Protein AF-A0A1B0AD32-F1 (afdb_monomer_lite)

Organism: Glossina pallidipes (NCBI:txid7398)

Structure (mmCIF, N/CA/C/O backbone):
data_AF-A0A1B0AD32-F1
#
_entry.id   AF-A0A1B0AD32-F1
#
loop_
_atom_site.group_PDB
_atom_site.id
_atom_site.type_symbol
_atom_site.label_atom_id
_atom_site.label_alt_id
_atom_site.label_comp_id
_atom_site.label_asym_id
_atom_site.label_entity_id
_atom_site.label_seq_id
_atom_site.pdbx_PDB_ins_code
_atom_site.Cartn_x
_atom_site.Cartn_y
_atom_site.Cartn_z
_atom_site.occupancy
_atom_site.B_iso_or_equiv
_atom_site.auth_seq_id
_atom_site.auth_comp_id
_atom_site.auth_asym_id
_atom_site.auth_atom_id
_atom_site.pdbx_PDB_model_num
ATOM 1 N N . MET A 1 1 ? -59.303 -28.135 33.698 1.00 43.16 1 MET A N 1
ATOM 2 C CA . MET A 1 1 ? -57.899 -27.694 33.576 1.00 43.16 1 MET A CA 1
ATOM 3 C C . MET A 1 1 ? -57.864 -26.241 34.051 1.00 43.16 1 MET A C 1
ATOM 5 O O . MET A 1 1 ? -58.081 -25.338 33.265 1.00 43.16 1 MET A O 1
ATOM 9 N N . GLU A 1 2 ? -58.066 -25.988 35.344 1.00 38.34 2 GLU A N 1
ATOM 10 C CA . GLU A 1 2 ? -57.058 -26.079 36.422 1.00 38.34 2 GLU A CA 1
ATOM 11 C C . GLU A 1 2 ? -56.002 -24.967 36.308 1.00 38.34 2 GLU A C 1
ATOM 13 O O . GLU A 1 2 ? -55.310 -24.878 35.306 1.00 38.34 2 GLU A O 1
ATOM 18 N N . LYS A 1 3 ? -56.075 -23.964 37.200 1.00 37.38 3 LYS A N 1
ATOM 19 C CA . LYS A 1 3 ? -55.193 -23.779 38.383 1.00 37.38 3 LYS A CA 1
ATOM 20 C C . LYS A 1 3 ? -53.737 -23.513 37.945 1.00 37.38 3 LYS A C 1
ATOM 22 O O . LYS A 1 3 ? -53.126 -24.352 37.306 1.00 37.38 3 LYS A O 1
ATOM 27 N N . PHE A 1 4 ? -53.129 -22.377 38.284 1.00 43.12 4 PHE A N 1
ATOM 28 C CA . PHE A 1 4 ? -53.089 -21.817 39.641 1.00 43.12 4 PHE A CA 1
ATOM 29 C C . PHE A 1 4 ? -53.416 -20.317 39.768 1.00 43.12 4 PHE A C 1
ATOM 31 O O . PHE A 1 4 ? -53.171 -19.517 38.871 1.00 43.12 4 PHE A O 1
ATOM 38 N N . LYS A 1 5 ? -53.925 -19.955 40.954 1.00 41.25 5 LYS A N 1
ATOM 39 C CA . LYS A 1 5 ? -53.864 -18.607 41.551 1.00 41.25 5 LYS A CA 1
ATOM 40 C C . LYS A 1 5 ? -52.470 -18.445 42.202 1.00 41.25 5 LYS A C 1
ATOM 42 O O . LYS A 1 5 ? -51.931 -19.445 42.658 1.00 41.25 5 LYS A O 1
ATOM 47 N N . ASN A 1 6 ? -51.778 -17.311 42.057 1.00 35.34 6 ASN A N 1
ATOM 48 C CA . ASN A 1 6 ? -51.927 -16.040 42.800 1.00 35.34 6 ASN A CA 1
ATOM 49 C C . ASN A 1 6 ? -51.326 -16.104 44.226 1.00 35.34 6 ASN A C 1
ATOM 51 O O . ASN A 1 6 ? -51.209 -17.190 44.775 1.00 35.34 6 ASN A O 1
ATOM 55 N N . GLU A 1 7 ? -51.009 -14.938 44.810 1.00 36.06 7 GLU A N 1
ATOM 56 C CA . GLU A 1 7 ? -50.328 -14.743 46.118 1.00 36.06 7 GLU A CA 1
ATOM 57 C C . GLU A 1 7 ? -48.804 -15.036 46.125 1.00 36.06 7 GLU A C 1
ATOM 59 O O . GLU A 1 7 ? -48.302 -15.832 45.340 1.00 36.06 7 GLU A O 1
ATOM 64 N N . GLY A 1 8 ? -47.985 -14.374 46.956 1.00 31.81 8 GLY A N 1
ATOM 65 C CA . GLY A 1 8 ? -48.296 -13.263 47.868 1.00 31.81 8 GLY A CA 1
ATOM 66 C C . GLY A 1 8 ? -47.044 -12.649 48.520 1.00 31.81 8 GLY A C 1
ATOM 67 O O . GLY A 1 8 ? -46.072 -13.342 48.805 1.00 31.81 8 GLY A O 1
ATOM 68 N N . LEU A 1 9 ? -47.049 -11.330 48.754 1.00 31.86 9 LEU A N 1
ATOM 69 C CA . LEU A 1 9 ? -45.962 -10.620 49.449 1.00 31.86 9 LEU A CA 1
ATOM 70 C C . LEU A 1 9 ? -45.859 -11.074 50.914 1.00 31.86 9 LEU A C 1
ATOM 72 O O . LEU A 1 9 ? -46.902 -11.127 51.559 1.00 31.86 9 LEU A O 1
ATOM 76 N N . HIS A 1 10 ? -44.653 -11.079 51.506 1.00 33.69 10 HIS A N 1
ATOM 77 C CA . HIS A 1 10 ? -44.403 -10.218 52.681 1.00 33.69 10 HIS A CA 1
ATOM 78 C C . HIS A 1 10 ? -42.929 -10.007 53.095 1.00 33.69 10 HIS A C 1
ATOM 80 O O . HIS A 1 10 ? -42.074 -10.866 52.939 1.00 33.69 10 HIS A O 1
ATOM 86 N N . LYS A 1 11 ? -42.710 -8.798 53.641 1.00 33.97 11 LYS A N 1
ATOM 87 C CA . LYS A 1 11 ? -41.812 -8.353 54.735 1.00 33.97 11 LYS A CA 1
ATOM 88 C C . LYS A 1 11 ? -40.663 -9.306 55.155 1.00 33.97 11 LYS A C 1
ATOM 90 O O . LYS A 1 11 ? -40.919 -10.431 55.546 1.00 33.97 11 LYS A O 1
ATOM 95 N N . GLY A 1 12 ? -39.399 -8.886 55.275 1.00 29.09 12 GLY A N 1
ATOM 96 C CA . GLY A 1 12 ? -38.804 -7.547 55.153 1.00 29.09 12 GLY A CA 1
ATOM 97 C C . GLY A 1 12 ? -38.056 -7.119 56.424 1.00 29.09 12 GLY A C 1
ATOM 98 O O . GLY A 1 12 ? -38.677 -6.718 57.407 1.00 29.09 12 GLY A O 1
ATOM 99 N N . THR A 1 13 ? -36.723 -7.142 56.384 1.00 34.38 13 THR A N 1
ATOM 100 C CA . THR A 1 13 ? -35.828 -6.732 57.479 1.00 34.38 13 THR A CA 1
ATOM 101 C C . THR A 1 13 ? -35.106 -5.419 57.151 1.00 34.38 13 THR A C 1
ATOM 103 O O . THR A 1 13 ? -34.569 -5.227 56.063 1.00 34.38 13 THR A O 1
ATOM 106 N N . LYS A 1 14 ? -35.129 -4.474 58.099 1.00 30.61 14 LYS A N 1
ATOM 107 C CA . LYS A 1 14 ? -34.430 -3.174 58.022 1.00 30.61 14 LYS A CA 1
ATOM 108 C C . LYS A 1 14 ? -32.986 -3.300 58.545 1.00 30.61 14 LYS A C 1
ATOM 110 O O . LYS A 1 14 ? -32.632 -4.340 59.087 1.00 30.61 14 LYS A O 1
ATOM 115 N N . LEU A 1 15 ? -32.254 -2.172 58.520 1.00 32.75 15 LEU A N 1
ATOM 116 C CA . LEU A 1 15 ? -30.921 -1.904 59.113 1.00 32.75 15 LEU A CA 1
ATOM 117 C C . LEU A 1 15 ? -29.730 -2.321 58.212 1.00 32.75 15 LEU A C 1
ATOM 119 O O . LEU A 1 15 ? -29.710 -3.428 57.702 1.00 32.75 15 LEU A O 1
ATOM 123 N N . LYS A 1 16 ? -28.696 -1.493 57.966 1.00 32.72 16 LYS A N 1
ATOM 124 C CA . LYS A 1 16 ? -28.389 -0.110 58.417 1.00 32.72 16 LYS A CA 1
ATOM 125 C C . LYS A 1 16 ? -28.047 0.807 57.234 1.00 32.72 16 LYS A C 1
ATOM 127 O O . LYS A 1 16 ? -27.308 0.424 56.334 1.00 32.72 16 LYS A O 1
ATOM 132 N N . SER A 1 17 ? -28.494 2.061 57.295 1.00 28.33 17 SER A N 1
ATOM 133 C CA . SER A 1 17 ? -28.068 3.124 56.379 1.00 28.33 17 SER A CA 1
ATOM 134 C C . SER A 1 17 ? -26.707 3.701 56.795 1.00 28.33 17 SER A C 1
ATOM 136 O O . SER A 1 17 ? -26.595 4.451 57.766 1.00 28.33 17 SER A O 1
ATOM 138 N N . LEU A 1 18 ? -25.650 3.379 56.044 1.00 32.72 18 LEU A N 1
ATOM 139 C CA . LEU A 1 18 ? -24.321 3.962 56.253 1.00 32.72 18 LEU A CA 1
ATOM 140 C C . LEU A 1 18 ? -24.267 5.407 55.731 1.00 32.72 18 LEU A C 1
ATOM 142 O O . LEU A 1 18 ? -23.888 5.668 54.590 1.00 32.72 18 LEU A O 1
ATOM 146 N N . LYS A 1 19 ? -24.612 6.364 56.602 1.00 29.55 19 LYS A N 1
ATOM 147 C CA . LYS A 1 19 ? -24.345 7.797 56.400 1.00 29.55 19 LYS A CA 1
ATOM 148 C C . LYS A 1 19 ? -22.831 8.044 56.310 1.00 29.55 19 LYS A C 1
ATOM 150 O O . LYS A 1 19 ? -22.194 8.335 57.321 1.00 29.55 19 LYS A O 1
ATOM 155 N N . LYS A 1 20 ? -22.243 7.968 55.113 1.00 31.19 20 LYS A N 1
ATOM 156 C CA . LYS A 1 20 ? -20.855 8.401 54.893 1.00 31.19 20 LYS A CA 1
ATOM 157 C C . LYS A 1 20 ? -20.827 9.931 54.819 1.00 31.19 20 LYS A C 1
ATOM 159 O O . LYS A 1 20 ? -21.106 10.525 53.782 1.00 31.19 20 LYS A O 1
ATOM 164 N N . THR A 1 21 ? -20.599 10.561 55.968 1.00 28.84 21 THR A N 1
ATOM 165 C CA . THR A 1 21 ? -20.654 12.016 56.147 1.00 28.84 21 THR A CA 1
ATOM 166 C C . THR A 1 21 ? -19.609 12.747 55.304 1.00 28.84 21 THR A C 1
ATOM 168 O O . THR A 1 21 ? -18.490 12.278 55.100 1.00 28.84 21 THR A O 1
ATOM 171 N N . VAL A 1 22 ? -19.983 13.932 54.814 1.00 27.98 22 VAL A N 1
ATOM 172 C CA . VAL A 1 22 ? -19.139 14.765 53.949 1.00 27.98 22 VAL A CA 1
ATOM 173 C C . VAL A 1 22 ? -17.989 15.372 54.759 1.00 27.98 22 VAL A C 1
ATOM 175 O O . VAL A 1 22 ? -18.123 16.438 55.360 1.00 27.98 22 VAL A O 1
ATOM 178 N N . SER A 1 23 ? -16.827 14.718 54.749 1.00 29.42 23 SER A N 1
ATOM 179 C CA . SER A 1 23 ? -15.607 15.215 55.394 1.00 29.42 23 SER A CA 1
ATOM 180 C C . SER A 1 23 ? -14.934 16.323 54.568 1.00 29.42 23 SER A C 1
ATOM 182 O O . SER A 1 23 ? -13.882 16.118 53.957 1.00 29.42 23 SER A O 1
ATOM 184 N N . ARG A 1 24 ? -15.535 17.521 54.549 1.00 29.05 24 ARG A N 1
ATOM 185 C CA . ARG A 1 24 ? -14.895 18.752 54.047 1.00 29.05 24 ARG A CA 1
ATOM 186 C C . ARG A 1 24 ? -13.665 19.083 54.906 1.00 29.05 24 ARG A C 1
ATOM 188 O O . ARG A 1 24 ? -13.791 19.757 55.924 1.00 29.05 24 ARG A O 1
ATOM 195 N N . LYS A 1 25 ? -12.470 18.647 54.492 1.00 29.41 25 LYS A N 1
ATOM 196 C CA . LYS A 1 25 ? -11.210 19.216 55.005 1.00 29.41 25 LYS A CA 1
ATOM 197 C C . LYS A 1 25 ? -10.990 20.622 54.401 1.00 29.41 25 LYS A C 1
ATOM 199 O O . LYS A 1 25 ? -11.496 20.895 53.310 1.00 29.41 25 LYS A O 1
ATOM 204 N N . PRO A 1 26 ? -10.359 21.553 55.140 1.00 28.86 26 PRO A N 1
ATOM 205 C CA . PRO A 1 26 ? -10.539 22.987 54.910 1.00 28.86 26 PRO A CA 1
ATOM 206 C C . PRO A 1 26 ? -9.761 23.533 53.706 1.00 28.86 26 PRO A C 1
ATOM 208 O O . PRO A 1 26 ? -8.696 23.036 53.349 1.00 28.86 26 PRO A O 1
ATOM 211 N N . LYS A 1 27 ? -10.271 24.631 53.131 1.00 28.22 27 LYS A N 1
ATOM 212 C CA . LYS A 1 27 ? -9.554 25.435 52.131 1.00 28.22 27 LYS A CA 1
ATOM 213 C C . LYS A 1 27 ? -8.357 26.132 52.788 1.00 28.22 27 LYS A C 1
ATOM 215 O O . LYS A 1 27 ? -8.545 27.115 53.507 1.00 28.22 27 LYS A O 1
ATOM 220 N N . THR A 1 28 ? -7.139 25.682 52.507 1.00 28.47 28 THR A N 1
ATOM 221 C CA . THR A 1 28 ? -5.924 26.458 52.784 1.00 28.47 28 THR A CA 1
ATOM 222 C C . THR A 1 28 ? -5.922 27.720 51.920 1.00 28.47 28 THR A C 1
ATOM 224 O O . THR A 1 28 ? -5.936 27.660 50.691 1.00 28.47 28 THR A O 1
ATOM 227 N N . LYS A 1 29 ? -5.945 28.891 52.564 1.00 26.81 29 LYS A N 1
ATOM 228 C CA . LYS A 1 29 ? -5.867 30.187 51.881 1.00 26.81 29 LYS A CA 1
ATOM 229 C C . LYS A 1 29 ? -4.419 30.437 51.449 1.00 26.81 29 LYS A C 1
ATOM 231 O O . LYS A 1 29 ? -3.606 30.839 52.275 1.00 26.81 29 LYS A O 1
ATOM 236 N N . VAL A 1 30 ? -4.101 30.245 50.169 1.00 29.50 30 VAL A N 1
ATOM 237 C CA . VAL A 1 30 ? -2.881 30.834 49.592 1.00 29.50 30 VAL A CA 1
ATOM 238 C C . VAL A 1 30 ? -3.095 32.348 49.534 1.00 29.50 30 VAL A C 1
ATOM 240 O O . VAL A 1 30 ? -4.066 32.817 48.939 1.00 29.50 30 VAL A O 1
ATOM 243 N N . ALA A 1 31 ? -2.251 33.106 50.233 1.00 25.91 31 ALA A N 1
ATOM 244 C CA . ALA A 1 31 ? -2.435 34.541 50.410 1.00 25.91 31 ALA A CA 1
ATOM 245 C C . ALA A 1 31 ? -1.987 35.340 49.175 1.00 25.91 31 ALA A C 1
ATOM 247 O O . ALA A 1 31 ? -0.950 35.055 48.581 1.00 25.91 31 ALA A O 1
ATOM 248 N N . VAL A 1 32 ? -2.748 36.384 48.837 1.00 26.14 32 VAL A N 1
ATOM 249 C CA . VAL A 1 32 ? -2.368 37.396 47.842 1.00 26.14 32 VAL A CA 1
ATOM 250 C C . VAL A 1 32 ? -1.712 38.578 48.563 1.00 26.14 32 VAL A C 1
ATOM 252 O O . VAL A 1 32 ? -2.393 39.227 49.361 1.00 26.14 32 VAL A O 1
ATOM 255 N N . PRO A 1 33 ? -0.449 38.931 48.267 1.00 26.84 33 PRO A N 1
ATOM 256 C CA . PRO A 1 33 ? 0.119 40.213 48.669 1.00 26.84 33 PRO A CA 1
ATOM 257 C C . PRO A 1 33 ? -0.429 41.332 47.768 1.00 26.84 33 PRO A C 1
ATOM 259 O O . PRO A 1 33 ? -0.280 41.285 46.546 1.00 26.84 33 PRO A O 1
ATOM 262 N N . LYS A 1 34 ? -1.052 42.358 48.358 1.00 27.52 34 LYS A N 1
ATOM 263 C CA . LYS A 1 34 ? -1.329 43.638 47.677 1.00 27.52 34 LYS A CA 1
ATOM 264 C C . LYS A 1 34 ? -0.178 44.629 47.914 1.00 27.52 34 LYS A C 1
ATOM 266 O O . LYS A 1 34 ? 0.594 44.478 48.854 1.00 27.52 34 LYS A O 1
ATOM 271 N N . ARG A 1 35 ? -0.086 45.646 47.048 1.00 24.00 35 ARG A N 1
ATOM 272 C CA . ARG A 1 35 ? 0.893 46.749 47.110 1.00 24.00 35 ARG A CA 1
ATOM 273 C C . ARG A 1 35 ? 0.869 47.515 48.443 1.00 24.00 35 ARG A C 1
ATOM 275 O O . ARG A 1 35 ? -0.209 47.911 48.873 1.00 24.00 35 ARG A O 1
ATOM 282 N N . LEU A 1 36 ? 2.061 47.884 48.914 1.00 26.81 36 LEU A N 1
ATOM 283 C CA . LEU A 1 36 ? 2.445 49.201 49.462 1.00 26.81 36 LEU A CA 1
ATOM 284 C C . LEU A 1 36 ? 3.852 49.488 48.869 1.00 26.81 36 LEU A C 1
ATOM 286 O O . LEU A 1 36 ? 4.620 48.537 48.748 1.00 26.81 36 LEU A O 1
ATOM 290 N N . THR A 1 37 ? 4.261 50.615 48.268 1.00 24.44 37 THR A N 1
ATOM 291 C CA . THR A 1 37 ? 4.111 52.080 48.469 1.00 24.44 37 THR A CA 1
ATOM 292 C C . THR A 1 37 ? 5.109 52.724 49.450 1.00 24.44 37 THR A C 1
ATOM 294 O O . THR A 1 37 ? 4.831 52.825 50.637 1.00 24.44 37 THR A O 1
ATOM 297 N N . GLU A 1 38 ? 6.183 53.275 48.857 1.00 24.38 38 GLU A N 1
ATOM 298 C CA . GLU A 1 38 ? 6.918 54.510 49.234 1.00 24.38 38 GLU A CA 1
ATOM 299 C C . GLU A 1 38 ? 7.981 54.534 50.368 1.00 24.38 38 GLU A C 1
ATOM 301 O O . GLU A 1 38 ? 8.082 53.632 51.187 1.00 24.38 38 GLU A O 1
ATOM 306 N N . ALA A 1 39 ? 8.791 55.616 50.338 1.00 26.53 39 ALA A N 1
ATOM 307 C CA . ALA A 1 39 ? 9.908 56.032 51.222 1.00 26.53 39 ALA A CA 1
ATOM 308 C C . ALA A 1 39 ? 11.174 55.122 51.255 1.00 26.53 39 ALA A C 1
ATOM 310 O O . ALA A 1 39 ? 11.138 53.995 51.723 1.00 26.53 39 ALA A O 1
ATOM 311 N N . LYS A 1 40 ? 12.308 55.513 50.632 1.00 25.22 40 LYS A N 1
ATOM 312 C CA . LYS A 1 40 ? 13.384 56.458 51.080 1.00 25.22 40 LYS A CA 1
ATOM 313 C C . LYS A 1 40 ? 14.297 55.864 52.181 1.00 25.22 40 LYS A C 1
ATOM 315 O O . LYS A 1 40 ? 13.789 55.385 53.178 1.00 25.22 40 LYS A O 1
ATOM 320 N N . LEU A 1 41 ? 15.641 55.909 52.129 1.00 26.34 41 LEU A N 1
ATOM 321 C CA . LEU A 1 41 ? 16.625 56.650 51.290 1.00 26.34 41 LEU A CA 1
ATOM 322 C C . LEU A 1 41 ? 17.851 55.710 50.960 1.00 26.34 41 LEU A C 1
ATOM 324 O O . LEU A 1 41 ? 17.593 54.532 50.769 1.00 26.34 41 LEU A O 1
ATOM 328 N N . LYS A 1 42 ? 19.165 56.015 50.807 1.00 25.36 42 LYS A N 1
ATOM 329 C CA . LYS A 1 42 ? 19.997 57.225 51.040 1.00 25.36 42 LYS A CA 1
ATOM 330 C C . LYS A 1 42 ? 21.245 57.418 50.128 1.00 25.36 42 LYS A C 1
ATOM 332 O O . LYS A 1 42 ? 21.600 58.569 49.900 1.00 25.36 42 LYS A O 1
ATOM 337 N N . GLY A 1 43 ? 21.923 56.383 49.599 1.00 24.73 43 GLY A N 1
ATOM 338 C CA . GLY A 1 43 ? 23.113 56.541 48.718 1.00 24.73 43 GLY A CA 1
ATOM 339 C C . GLY A 1 43 ? 23.834 55.220 48.368 1.00 24.73 43 GLY A C 1
ATOM 340 O O . GLY A 1 43 ? 23.544 54.215 49.001 1.00 24.73 43 GLY A O 1
ATOM 341 N N . LYS A 1 44 ? 24.763 55.145 47.392 1.00 25.09 44 LYS A N 1
ATOM 342 C CA . LYS A 1 44 ? 25.428 56.196 46.575 1.00 25.09 44 LYS A CA 1
ATOM 343 C C . LYS A 1 44 ? 25.592 55.792 45.083 1.00 25.09 44 LYS A C 1
ATOM 345 O O . LYS A 1 44 ? 26.059 54.696 44.830 1.00 25.09 44 LYS A O 1
ATOM 350 N N . LYS A 1 45 ? 25.343 56.761 44.175 1.00 24.09 45 LYS A N 1
ATOM 351 C CA . LYS A 1 45 ? 25.924 57.038 42.818 1.00 24.09 45 LYS A CA 1
ATOM 352 C C . LYS A 1 45 ? 25.972 55.895 41.753 1.00 24.09 45 LYS A C 1
ATOM 354 O O . LYS A 1 45 ? 26.526 54.850 42.040 1.00 24.09 45 LYS A O 1
ATOM 359 N N . ILE A 1 46 ? 25.415 55.972 40.521 1.00 25.84 46 ILE A N 1
ATOM 360 C CA . ILE A 1 46 ? 25.253 57.048 39.480 1.00 25.84 46 ILE A CA 1
ATOM 361 C C . ILE A 1 46 ? 26.601 57.386 38.801 1.00 25.84 46 ILE A C 1
ATOM 363 O O . ILE A 1 46 ? 27.580 57.534 39.523 1.00 25.84 46 ILE A O 1
ATOM 367 N N . LYS A 1 47 ? 26.786 57.588 37.478 1.00 24.67 47 LYS A N 1
ATOM 368 C CA . LYS A 1 47 ? 25.939 57.755 36.249 1.00 24.67 47 LYS A CA 1
ATOM 369 C C . LYS A 1 47 ? 25.313 56.454 35.685 1.00 24.67 47 LYS A C 1
ATOM 371 O O . LYS A 1 47 ? 25.663 55.399 36.189 1.00 24.67 47 LYS A O 1
ATOM 376 N N . SER A 1 48 ? 24.443 56.366 34.652 1.00 23.17 48 SER A N 1
ATOM 377 C CA . SER A 1 48 ? 23.458 57.238 33.922 1.00 23.17 48 SER A CA 1
ATOM 378 C C . SER A 1 48 ? 23.835 58.656 33.439 1.00 23.17 48 SER A C 1
ATOM 380 O O . SER A 1 48 ? 24.338 59.435 34.239 1.00 23.17 48 SER A O 1
ATOM 382 N N . LYS A 1 49 ? 23.506 59.157 32.233 1.00 26.77 49 LYS A N 1
ATOM 383 C CA . LYS A 1 49 ? 22.483 58.869 31.175 1.00 26.77 49 LYS A CA 1
ATOM 384 C C . LYS A 1 49 ? 23.045 59.426 29.815 1.00 26.77 49 LYS A C 1
ATOM 386 O O . LYS A 1 49 ? 24.236 59.719 29.819 1.00 26.77 49 LYS A O 1
ATOM 391 N N . THR A 1 50 ? 22.406 59.615 28.642 1.00 23.55 50 THR A N 1
ATOM 392 C CA . THR A 1 50 ? 21.024 59.648 28.048 1.00 23.55 50 THR A CA 1
ATOM 393 C C . THR A 1 50 ? 21.189 59.389 26.514 1.00 23.55 50 THR A C 1
ATOM 395 O O . THR A 1 50 ? 22.290 59.609 26.026 1.00 23.55 50 THR A O 1
ATOM 398 N N . ILE A 1 51 ? 20.292 58.770 25.721 1.00 24.30 51 ILE A N 1
ATOM 399 C CA . ILE A 1 51 ? 18.951 59.145 25.173 1.00 24.30 51 ILE A CA 1
ATOM 400 C C . ILE A 1 51 ? 18.922 60.326 24.173 1.00 24.30 51 ILE A C 1
ATOM 402 O O . ILE A 1 51 ? 19.007 61.469 24.613 1.00 24.30 51 ILE A O 1
ATOM 406 N N . SER A 1 52 ? 18.594 60.036 22.900 1.00 23.38 52 SER A N 1
ATOM 407 C CA . SER A 1 52 ? 17.422 60.592 22.178 1.00 23.38 52 SER A CA 1
ATOM 408 C C . SER A 1 52 ? 17.119 59.827 20.868 1.00 23.38 52 SER A C 1
ATOM 410 O O . SER A 1 52 ? 18.027 59.367 20.183 1.00 23.38 52 SER A O 1
ATOM 412 N N . GLU A 1 53 ? 15.834 59.693 20.527 1.00 23.28 53 GLU A N 1
ATOM 413 C CA . GLU A 1 53 ? 15.319 59.272 19.210 1.00 23.28 53 GLU A CA 1
ATOM 414 C C . GLU A 1 53 ? 14.454 60.404 18.631 1.00 23.28 53 GLU A C 1
ATOM 416 O O . GLU A 1 53 ? 13.916 61.188 19.416 1.00 23.28 53 GLU A O 1
ATOM 421 N N . VAL A 1 54 ? 14.272 60.436 17.298 1.00 22.59 54 VAL A N 1
ATOM 422 C CA . VAL A 1 54 ? 13.000 60.628 16.541 1.00 22.59 54 VAL A CA 1
ATOM 423 C C . VAL A 1 54 ? 13.280 61.143 15.109 1.00 22.59 54 VAL A C 1
ATOM 425 O O . VAL A 1 54 ? 14.235 61.879 14.897 1.00 22.59 54 VAL A O 1
ATOM 428 N N . ALA A 1 55 ? 12.389 60.784 14.167 1.00 22.22 55 ALA A N 1
ATOM 429 C CA . ALA A 1 55 ? 12.184 61.336 12.807 1.00 22.22 55 ALA A CA 1
ATOM 430 C C . ALA A 1 55 ? 12.782 60.605 11.569 1.00 22.22 55 ALA A C 1
ATOM 432 O O . ALA A 1 55 ? 13.780 61.010 10.992 1.00 22.22 55 ALA A O 1
ATOM 433 N N . THR A 1 56 ? 11.995 59.639 11.065 1.00 20.97 56 THR A N 1
ATOM 434 C CA . THR A 1 56 ? 11.502 59.533 9.661 1.00 20.97 56 THR A CA 1
ATOM 435 C C . THR A 1 56 ? 12.420 59.335 8.428 1.00 20.97 56 THR A C 1
ATOM 437 O O . THR A 1 56 ? 13.254 60.172 8.119 1.00 20.97 56 THR A O 1
ATOM 440 N N . LYS A 1 57 ? 11.968 58.372 7.592 1.00 22.72 57 LYS A N 1
ATOM 441 C CA . LYS A 1 57 ? 11.979 58.287 6.102 1.00 22.72 57 LYS A CA 1
ATOM 442 C C . LYS A 1 57 ? 13.146 57.621 5.327 1.00 22.72 57 LYS A C 1
ATOM 444 O O . LYS A 1 57 ? 14.252 58.122 5.254 1.00 22.72 57 LYS A O 1
ATOM 449 N N . GLU A 1 58 ? 12.741 56.550 4.625 1.00 22.00 58 GLU A N 1
ATOM 450 C CA . GLU A 1 58 ? 12.924 56.256 3.181 1.00 22.00 58 GLU A CA 1
ATOM 451 C C . GLU A 1 58 ? 14.331 56.072 2.550 1.00 22.00 58 GLU A C 1
ATOM 453 O O . GLU A 1 58 ? 15.071 57.024 2.343 1.00 22.00 58 GLU A O 1
ATOM 458 N N . SER A 1 59 ? 14.549 54.860 1.999 1.00 20.77 59 SER A N 1
ATOM 459 C CA . SER A 1 59 ? 15.552 54.474 0.968 1.00 20.77 59 SER A CA 1
ATOM 460 C C . SER A 1 59 ? 17.050 54.531 1.351 1.00 20.77 59 SER A C 1
ATOM 462 O O . SER A 1 59 ? 17.437 55.220 2.280 1.00 20.77 59 SER A O 1
ATOM 464 N N . GLY A 1 60 ? 17.962 53.791 0.701 1.00 21.95 60 GLY A N 1
ATOM 465 C CA . GLY A 1 60 ? 17.797 52.693 -0.267 1.00 21.95 60 GLY A CA 1
ATOM 466 C C . GLY A 1 60 ? 19.054 52.488 -1.134 1.00 21.95 60 GLY A C 1
ATOM 467 O O . GLY A 1 60 ? 19.570 53.469 -1.655 1.00 21.95 60 GLY A O 1
ATOM 468 N N . LYS A 1 61 ? 19.486 51.226 -1.347 1.00 21.98 61 LYS A N 1
ATOM 469 C CA . LYS A 1 61 ? 20.775 50.829 -1.989 1.00 21.98 61 LYS A CA 1
ATOM 470 C C . LYS A 1 61 ? 22.004 51.204 -1.111 1.00 21.98 61 LYS A C 1
ATOM 472 O O . LYS A 1 61 ? 21.868 52.003 -0.195 1.00 21.98 61 LYS A O 1
ATOM 477 N N . CYS A 1 62 ? 23.182 50.579 -1.215 1.00 21.30 62 CYS A N 1
ATOM 478 C CA . CYS A 1 62 ? 23.799 49.890 -2.356 1.00 21.30 62 CYS A CA 1
ATOM 479 C C . CYS A 1 62 ? 24.286 48.457 -2.087 1.00 21.30 62 CYS A C 1
ATOM 481 O O . CYS A 1 62 ? 24.693 48.101 -0.984 1.00 21.30 62 CYS A O 1
ATOM 483 N N . GLU A 1 63 ? 24.295 47.669 -3.160 1.00 25.92 63 GLU A N 1
ATOM 484 C CA . GLU A 1 63 ? 25.225 46.558 -3.372 1.00 25.92 63 GLU A CA 1
ATOM 485 C C . GLU A 1 63 ? 26.584 47.141 -3.808 1.00 25.92 63 GLU A C 1
ATOM 487 O O . GLU A 1 63 ? 26.584 48.192 -4.443 1.00 25.92 63 GLU A O 1
ATOM 492 N N . GLU A 1 64 ? 27.714 46.480 -3.520 1.00 23.50 64 GLU A N 1
ATOM 493 C CA . GLU A 1 64 ? 28.662 46.020 -4.560 1.00 23.50 64 GLU A CA 1
ATOM 494 C C . GLU A 1 64 ? 29.955 45.375 -4.011 1.00 23.50 64 GLU A C 1
ATOM 496 O O . GLU A 1 64 ? 30.384 45.621 -2.888 1.00 23.50 64 GLU A O 1
ATOM 501 N N . ASN A 1 65 ? 30.568 44.556 -4.874 1.00 22.52 65 ASN A N 1
ATOM 502 C CA . ASN A 1 65 ? 31.992 44.204 -4.966 1.00 22.52 65 ASN A CA 1
ATOM 503 C C . ASN A 1 65 ? 32.734 43.731 -3.702 1.00 22.52 65 ASN A C 1
ATOM 505 O O . ASN A 1 65 ? 33.383 44.495 -2.990 1.00 22.52 65 ASN A O 1
ATOM 509 N N . LEU A 1 66 ? 32.798 42.403 -3.556 1.00 24.06 66 LEU A N 1
ATOM 510 C CA . LEU A 1 66 ? 33.810 41.710 -2.758 1.00 24.06 66 LEU A CA 1
ATOM 511 C C . LEU A 1 66 ? 34.577 40.736 -3.666 1.00 24.06 66 LEU A C 1
ATOM 513 O O . LEU A 1 66 ? 34.102 39.642 -3.963 1.00 24.06 66 LEU A O 1
ATOM 517 N N . GLU A 1 67 ? 35.764 41.136 -4.124 1.00 25.73 67 GLU A N 1
ATOM 518 C CA . GLU A 1 67 ? 36.649 40.282 -4.921 1.00 25.73 67 GLU A CA 1
ATOM 519 C C . GLU A 1 67 ? 38.122 40.510 -4.535 1.00 25.73 67 GLU A C 1
ATOM 521 O O . GLU A 1 67 ? 38.529 41.639 -4.280 1.00 25.73 67 GLU A O 1
ATOM 526 N N . LYS A 1 68 ? 38.914 39.427 -4.550 1.00 26.23 68 LYS A N 1
ATOM 527 C CA . LYS A 1 68 ? 40.385 39.376 -4.407 1.00 26.23 68 LYS A CA 1
ATOM 528 C C . LYS A 1 68 ? 40.989 39.954 -3.112 1.00 26.23 68 LYS A C 1
ATOM 530 O O . LYS A 1 68 ? 41.213 41.154 -2.983 1.00 26.23 68 LYS A O 1
ATOM 535 N N . ARG A 1 69 ? 41.540 39.050 -2.293 1.00 22.97 69 ARG A N 1
ATOM 536 C CA . ARG A 1 69 ? 43.000 39.001 -2.065 1.00 22.97 69 ARG A CA 1
ATOM 537 C C . ARG A 1 69 ? 43.454 37.602 -1.647 1.00 22.97 69 ARG A C 1
ATOM 539 O O . ARG A 1 69 ? 42.629 36.760 -1.304 1.00 22.97 69 ARG A O 1
ATOM 546 N N . LEU A 1 70 ? 44.753 37.372 -1.794 1.00 21.80 70 LEU A N 1
ATOM 547 C CA . LEU A 1 70 ? 45.446 36.097 -1.640 1.00 21.80 70 LEU A CA 1
ATOM 548 C C . LEU A 1 70 ? 46.424 36.159 -0.456 1.00 21.80 70 LEU A C 1
ATOM 550 O O . LEU A 1 70 ? 46.975 37.223 -0.191 1.00 21.80 70 LEU A O 1
ATOM 554 N N . ASP A 1 71 ? 46.621 34.983 0.141 1.00 22.81 71 ASP A N 1
ATOM 555 C CA . ASP A 1 71 ? 47.834 34.445 0.777 1.00 22.81 71 ASP A CA 1
ATOM 556 C C . ASP A 1 71 ? 48.471 35.087 2.038 1.00 22.81 71 ASP A C 1
ATOM 558 O O . ASP A 1 71 ? 48.549 36.299 2.207 1.00 22.81 71 ASP A O 1
ATOM 562 N N . GLU A 1 72 ? 48.985 34.168 2.878 1.00 23.81 72 GLU A N 1
ATOM 563 C CA . GLU A 1 72 ? 49.932 34.311 4.010 1.00 23.81 72 GLU A CA 1
ATOM 564 C C . GLU A 1 72 ? 49.454 35.102 5.263 1.00 23.81 72 GLU A C 1
ATOM 566 O O . GLU A 1 72 ? 48.609 35.986 5.197 1.00 23.81 72 GLU A O 1
ATOM 571 N N . GLU A 1 73 ? 49.856 34.779 6.505 1.00 25.16 73 GLU A N 1
ATOM 572 C CA . GLU A 1 73 ? 50.979 33.950 6.997 1.00 25.16 73 GLU A CA 1
ATOM 573 C C . GLU A 1 73 ? 50.579 32.677 7.809 1.00 25.16 73 GLU A C 1
ATOM 575 O O . GLU A 1 73 ? 49.440 32.211 7.799 1.00 25.16 73 GLU A O 1
ATOM 580 N N . THR A 1 74 ? 51.552 32.060 8.504 1.00 21.45 74 THR A N 1
ATOM 581 C CA . THR A 1 74 ? 51.536 30.671 9.009 1.00 21.45 74 THR A CA 1
ATOM 582 C C . THR A 1 74 ? 51.547 30.513 10.542 1.00 21.45 74 THR A C 1
ATOM 584 O O . THR A 1 74 ? 52.015 31.386 11.275 1.00 21.45 74 THR A O 1
ATOM 587 N N . LYS A 1 75 ? 51.154 29.317 11.027 1.00 24.45 75 LYS A N 1
ATOM 588 C CA . LYS A 1 75 ? 51.864 28.550 12.086 1.00 24.45 75 LYS A CA 1
ATOM 589 C C . LYS A 1 75 ? 51.430 27.067 12.111 1.00 24.45 75 LYS A C 1
ATOM 591 O O . LYS A 1 75 ? 50.385 26.711 11.577 1.00 24.45 75 LYS A O 1
ATOM 596 N N . HIS A 1 76 ? 52.283 26.181 12.643 1.00 24.55 76 HIS A N 1
ATOM 597 C CA . HIS A 1 76 ? 52.292 24.736 12.332 1.00 24.55 76 HIS A CA 1
ATOM 598 C C . HIS A 1 76 ? 51.918 23.769 13.474 1.00 24.55 76 HIS A C 1
ATOM 600 O O . HIS A 1 76 ? 52.422 23.901 14.586 1.00 24.55 76 HIS A O 1
ATOM 606 N N . SER A 1 77 ? 51.307 22.638 13.093 1.00 22.69 77 SER A N 1
ATOM 607 C CA . SER A 1 77 ? 51.754 21.260 13.423 1.00 22.69 77 SER A CA 1
ATOM 608 C C . SER A 1 77 ? 51.098 20.271 12.427 1.00 22.69 77 SER A C 1
ATOM 610 O O . SER A 1 77 ? 49.917 20.384 12.130 1.00 22.69 77 SER A O 1
ATOM 612 N N . LYS A 1 78 ? 51.840 19.475 11.632 1.00 24.05 78 LYS A N 1
ATOM 613 C CA . LYS A 1 78 ? 52.443 18.148 11.941 1.00 24.05 78 LYS A CA 1
ATOM 614 C C . LYS A 1 78 ? 51.403 17.195 12.575 1.00 24.05 78 LYS A C 1
ATOM 616 O O . LYS A 1 78 ? 50.827 17.543 13.591 1.00 24.05 78 LYS A O 1
ATOM 621 N N . ILE A 1 79 ? 51.118 15.990 12.060 1.00 24.81 79 ILE A N 1
ATOM 622 C CA . ILE A 1 79 ? 52.004 14.963 11.458 1.00 24.81 79 ILE A CA 1
ATOM 623 C C . ILE A 1 79 ? 51.404 14.338 10.173 1.00 24.81 79 ILE A C 1
ATOM 625 O O . ILE A 1 79 ? 50.203 14.397 9.930 1.00 24.81 79 ILE A O 1
ATOM 629 N N . SER A 1 80 ? 52.254 13.731 9.335 1.00 22.89 80 SER A N 1
ATOM 630 C CA . SER A 1 80 ? 51.919 13.141 8.031 1.00 22.89 80 SER A CA 1
ATOM 631 C C . SER A 1 80 ? 51.968 11.603 7.998 1.00 22.89 80 SER A C 1
ATOM 633 O O . SER A 1 80 ? 52.663 10.969 8.789 1.00 22.89 80 SER A O 1
ATOM 635 N N . LYS A 1 81 ? 51.325 11.004 6.982 1.00 25.84 81 LYS A N 1
ATOM 636 C CA . LYS A 1 81 ? 51.824 9.800 6.284 1.00 25.84 81 LYS A CA 1
ATOM 637 C C . LYS A 1 81 ? 51.340 9.816 4.827 1.00 25.84 81 LYS A C 1
ATOM 639 O O . LYS A 1 81 ? 50.142 9.864 4.561 1.00 25.84 81 LYS A O 1
ATOM 644 N N . LYS A 1 82 ? 52.280 9.869 3.875 1.00 25.86 82 LYS A N 1
ATOM 645 C CA . LYS A 1 82 ? 52.005 10.017 2.431 1.00 25.86 82 LYS A CA 1
ATOM 646 C C . LYS A 1 82 ? 51.676 8.672 1.775 1.00 25.86 82 LYS A C 1
ATOM 648 O O . LYS A 1 82 ? 52.341 7.676 2.041 1.00 25.86 82 LYS A O 1
ATOM 653 N N . ARG A 1 83 ? 50.749 8.690 0.811 1.00 24.77 83 ARG A N 1
ATOM 654 C CA . ARG A 1 83 ? 50.725 7.709 -0.289 1.00 24.77 83 ARG A CA 1
ATOM 655 C C . ARG A 1 83 ? 51.949 7.933 -1.195 1.00 24.77 83 ARG A C 1
ATOM 657 O O . ARG A 1 83 ? 52.330 9.079 -1.430 1.00 24.77 83 ARG A O 1
ATOM 664 N N . LYS A 1 84 ? 52.495 6.861 -1.766 1.00 24.61 84 LYS A N 1
ATOM 665 C CA . LYS A 1 84 ? 53.296 6.874 -3.004 1.00 24.61 84 LYS A CA 1
ATOM 666 C C . LYS A 1 84 ? 52.761 5.775 -3.925 1.00 24.61 84 LYS A C 1
ATOM 668 O O . LYS A 1 84 ? 52.215 4.792 -3.435 1.00 24.61 84 LYS A O 1
ATOM 673 N N . ALA A 1 85 ? 52.913 5.955 -5.232 1.00 22.52 85 ALA A N 1
ATOM 674 C CA . ALA A 1 85 ? 52.550 4.977 -6.251 1.00 22.52 85 ALA A CA 1
ATOM 675 C C . ALA A 1 85 ? 53.588 5.009 -7.380 1.00 22.52 85 ALA A C 1
ATOM 677 O O . ALA A 1 85 ? 53.999 6.101 -7.773 1.00 22.52 85 ALA A O 1
ATOM 678 N N . ALA A 1 86 ? 53.977 3.841 -7.900 1.00 23.80 86 ALA A N 1
ATOM 679 C CA . ALA A 1 86 ? 54.644 3.679 -9.194 1.00 23.80 86 ALA A CA 1
ATOM 680 C C . ALA A 1 86 ? 54.596 2.206 -9.662 1.00 23.80 86 ALA A C 1
ATOM 682 O O . ALA A 1 86 ? 55.113 1.335 -8.978 1.00 23.80 86 ALA A O 1
ATOM 683 N N . LYS A 1 87 ? 53.933 1.994 -10.808 1.00 23.03 87 LYS A N 1
ATOM 684 C CA . LYS A 1 87 ? 54.155 1.029 -11.913 1.00 23.03 87 LYS A CA 1
ATOM 685 C C . LYS A 1 87 ? 54.931 -0.296 -11.681 1.00 23.03 87 LYS A C 1
ATOM 687 O O . LYS A 1 87 ? 56.081 -0.253 -11.277 1.00 23.03 87 LYS A O 1
ATOM 692 N N . ASN A 1 88 ? 54.290 -1.396 -12.118 1.00 20.95 88 ASN A N 1
ATOM 693 C CA . ASN A 1 88 ? 54.702 -2.465 -13.072 1.00 20.95 88 ASN A CA 1
ATOM 694 C C . ASN A 1 88 ? 56.174 -2.963 -13.058 1.00 20.95 88 ASN A C 1
ATOM 696 O O . ASN A 1 88 ? 57.097 -2.163 -12.995 1.00 20.95 88 ASN A O 1
ATOM 700 N N . ILE A 1 89 ? 56.465 -4.264 -13.222 1.00 23.36 89 ILE A N 1
ATOM 701 C CA . ILE A 1 89 ? 56.215 -5.109 -14.425 1.00 23.36 89 ILE A CA 1
ATOM 702 C C . ILE A 1 89 ? 55.808 -6.572 -14.048 1.00 23.36 89 ILE A C 1
ATOM 704 O O . ILE A 1 89 ? 55.556 -6.846 -12.879 1.00 23.36 89 ILE A O 1
ATOM 708 N N . THR A 1 90 ? 55.599 -7.430 -15.057 1.00 21.94 90 THR A N 1
ATOM 709 C CA . THR A 1 90 ? 55.127 -8.843 -15.104 1.00 21.94 90 THR A CA 1
ATOM 710 C C . THR A 1 90 ? 55.985 -9.845 -14.278 1.00 21.94 90 THR A C 1
ATOM 712 O O . THR A 1 90 ? 57.002 -9.436 -13.730 1.00 21.94 90 THR A O 1
ATOM 715 N N . GLU A 1 91 ? 55.638 -11.129 -14.048 1.00 21.06 91 GLU A N 1
ATOM 716 C CA . GLU A 1 91 ? 55.043 -12.177 -14.925 1.00 21.06 91 GLU A CA 1
ATOM 717 C C . GLU A 1 91 ? 54.139 -13.226 -14.213 1.00 21.06 91 GLU A C 1
ATOM 719 O O . GLU A 1 91 ? 53.999 -13.217 -12.996 1.00 21.06 91 GLU A O 1
ATOM 724 N N . GLU A 1 92 ? 53.499 -14.074 -15.040 1.00 22.88 92 GLU A N 1
ATOM 725 C CA . GLU A 1 92 ? 52.858 -15.398 -14.813 1.00 22.88 92 GLU A CA 1
ATOM 726 C C . GLU A 1 92 ? 51.928 -15.624 -13.591 1.00 22.88 92 GLU A C 1
ATOM 728 O O . GLU A 1 92 ? 52.301 -15.565 -12.427 1.00 22.88 92 GLU A O 1
ATOM 733 N N . GLN A 1 93 ? 50.614 -15.789 -13.797 1.00 24.70 93 GLN A N 1
ATOM 734 C CA . GLN A 1 93 ? 49.904 -16.992 -14.291 1.00 24.70 93 GLN A CA 1
ATOM 735 C C . GLN A 1 93 ? 49.860 -18.193 -13.321 1.00 24.70 93 GLN A C 1
ATOM 737 O O . GLN A 1 93 ? 50.771 -19.009 -13.267 1.00 24.70 93 GLN A O 1
ATOM 742 N N . HIS A 1 94 ? 48.684 -18.417 -12.718 1.00 25.94 94 HIS A N 1
ATOM 743 C CA . HIS A 1 94 ? 48.038 -19.730 -12.844 1.00 25.94 94 HIS A CA 1
ATOM 744 C C . HIS A 1 94 ? 46.510 -19.630 -12.697 1.00 25.94 94 HIS A C 1
ATOM 746 O O . HIS A 1 94 ? 45.998 -19.214 -11.657 1.00 25.94 94 HIS A O 1
ATOM 752 N N . ASP A 1 95 ? 45.771 -20.035 -13.732 1.00 24.39 95 ASP A N 1
ATOM 753 C CA . ASP A 1 95 ? 44.301 -20.049 -13.728 1.00 24.39 95 ASP A CA 1
ATOM 754 C C . ASP A 1 95 ? 43.742 -21.342 -13.097 1.00 24.39 95 ASP A C 1
ATOM 756 O O . ASP A 1 95 ? 44.274 -22.431 -13.327 1.00 24.39 95 ASP A O 1
ATOM 760 N N . LYS A 1 96 ? 42.649 -21.211 -12.324 1.00 25.19 96 LYS 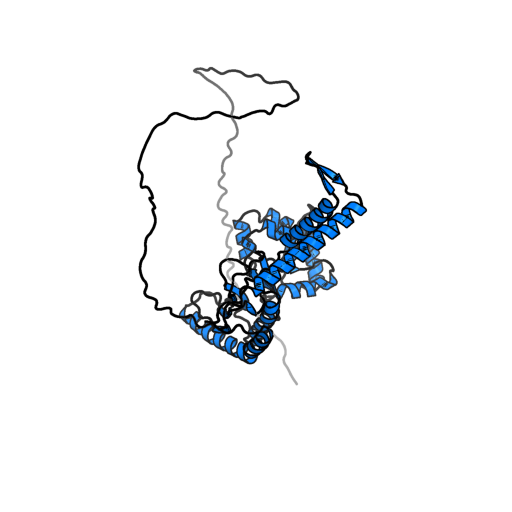A N 1
ATOM 761 C CA . LYS A 1 96 ? 41.707 -22.281 -11.928 1.00 25.19 96 LYS A CA 1
ATOM 762 C C . LYS A 1 96 ? 40.274 -21.738 -11.794 1.00 25.19 96 LYS A C 1
ATOM 764 O O . LYS A 1 96 ? 39.634 -21.853 -10.744 1.00 25.19 96 LYS A O 1
ATOM 769 N N . GLY A 1 97 ? 39.756 -21.143 -12.866 1.00 25.20 97 GLY A N 1
ATOM 770 C CA . GLY A 1 97 ? 38.398 -20.613 -12.939 1.00 25.20 97 GLY A CA 1
ATOM 771 C C . GLY A 1 97 ? 37.304 -21.631 -12.587 1.00 25.20 97 GLY A C 1
ATOM 772 O O . GLY A 1 97 ? 37.073 -22.614 -13.292 1.00 25.20 97 GLY A O 1
ATOM 773 N N . LYS A 1 98 ? 36.526 -21.343 -11.537 1.00 28.44 98 LYS A N 1
ATOM 774 C CA . LYS A 1 98 ? 35.217 -21.978 -11.323 1.00 28.44 98 LYS A CA 1
ATOM 775 C C . LYS A 1 98 ? 34.185 -21.284 -12.210 1.00 28.44 98 LYS A C 1
ATOM 777 O O . LYS A 1 98 ? 33.531 -20.343 -11.764 1.00 28.44 98 LYS A O 1
ATOM 782 N N . LYS A 1 99 ? 34.044 -21.749 -13.459 1.00 26.83 99 LYS A N 1
ATOM 783 C CA . LYS A 1 99 ? 33.001 -21.279 -14.390 1.00 26.83 99 LYS A CA 1
ATOM 784 C C . LYS A 1 99 ? 31.633 -21.355 -13.700 1.00 26.83 99 LYS A C 1
ATOM 786 O O . LYS A 1 99 ? 31.134 -22.445 -13.415 1.00 26.83 99 LYS A O 1
ATOM 791 N N . ALA A 1 100 ? 31.037 -20.200 -13.405 1.00 35.12 100 ALA A N 1
ATOM 792 C CA . ALA A 1 100 ? 29.672 -20.140 -12.904 1.00 35.12 100 ALA A CA 1
ATOM 793 C C . ALA A 1 100 ? 28.751 -20.711 -13.988 1.00 35.12 100 ALA A C 1
ATOM 795 O O . ALA A 1 100 ? 28.796 -20.256 -15.131 1.00 35.12 100 ALA A O 1
ATOM 796 N N . LYS A 1 101 ? 27.950 -21.730 -13.653 1.00 37.31 101 LYS A N 1
ATOM 797 C CA . LYS A 1 101 ? 27.023 -22.332 -14.619 1.00 37.31 101 LYS A CA 1
ATOM 798 C C . LYS A 1 101 ? 26.065 -21.249 -15.110 1.00 37.31 101 LYS A C 1
ATOM 800 O O . LYS A 1 101 ? 25.332 -20.680 -14.301 1.00 37.31 101 LYS A O 1
ATOM 805 N N . ILE A 1 102 ? 26.085 -20.981 -16.414 1.00 42.09 102 ILE A N 1
ATOM 806 C CA . ILE A 1 102 ? 25.143 -20.068 -17.060 1.00 42.09 102 ILE A CA 1
ATOM 807 C C . ILE A 1 102 ? 23.754 -20.687 -16.889 1.00 42.09 102 ILE A C 1
ATOM 809 O O . ILE A 1 102 ? 23.453 -21.739 -17.451 1.00 42.09 102 ILE A O 1
ATOM 813 N N . LEU A 1 103 ? 22.944 -20.079 -16.025 1.00 56.16 103 LEU A N 1
ATOM 814 C CA . LEU A 1 103 ? 21.560 -20.482 -15.812 1.00 56.16 103 LEU A CA 1
ATOM 815 C C . LEU A 1 103 ? 20.743 -20.037 -17.032 1.00 56.16 103 LEU A C 1
ATOM 817 O O . LEU A 1 103 ? 20.938 -18.906 -17.480 1.00 56.16 103 LEU A O 1
ATOM 821 N N . PRO A 1 104 ? 19.845 -20.881 -17.568 1.00 49.66 104 PRO A N 1
ATOM 822 C CA . PRO A 1 104 ? 19.138 -20.572 -18.803 1.00 49.66 104 PRO A CA 1
ATOM 823 C C . PRO A 1 104 ? 18.290 -19.305 -18.660 1.00 49.66 104 PRO A C 1
ATOM 825 O O . PRO A 1 104 ? 17.518 -19.155 -17.706 1.00 49.66 104 PRO A O 1
ATOM 828 N N . THR A 1 105 ? 18.423 -18.409 -19.637 1.00 51.66 105 THR A N 1
ATOM 829 C CA . THR A 1 105 ? 17.529 -17.266 -19.828 1.00 51.66 105 THR A CA 1
ATOM 830 C C . THR A 1 105 ? 16.194 -17.798 -20.338 1.00 51.66 105 THR A C 1
ATOM 832 O O . THR A 1 105 ? 16.047 -18.072 -21.523 1.00 51.66 105 THR A O 1
ATOM 835 N N . LEU A 1 106 ? 15.237 -18.003 -19.432 1.00 59.50 106 LEU A N 1
ATOM 836 C CA . LEU A 1 106 ? 13.891 -18.452 -19.789 1.00 59.50 106 LEU A CA 1
ATOM 837 C C . LEU A 1 106 ? 13.129 -17.350 -20.531 1.00 59.50 106 LEU A C 1
ATOM 839 O O . LEU A 1 106 ? 13.152 -16.188 -20.114 1.00 59.50 106 LEU A O 1
ATOM 843 N N . GLU A 1 107 ? 12.406 -17.727 -21.582 1.00 63.97 107 GLU A N 1
ATOM 844 C CA . GLU A 1 107 ? 11.527 -16.801 -22.291 1.00 63.97 107 GLU A CA 1
ATOM 845 C C . GLU A 1 107 ? 10.339 -16.364 -21.408 1.00 63.97 107 GLU A C 1
ATOM 847 O O . GLU A 1 107 ? 9.872 -17.137 -20.560 1.00 63.97 107 GLU A O 1
ATOM 852 N N . PRO A 1 108 ? 9.801 -15.138 -21.585 1.00 63.41 108 PRO A N 1
ATOM 853 C CA . PRO A 1 108 ? 8.774 -14.600 -20.689 1.00 63.41 108 PRO A CA 1
ATOM 854 C C . PRO A 1 108 ? 7.485 -15.434 -20.617 1.00 63.41 108 PRO A C 1
ATOM 856 O O . PRO A 1 108 ? 6.856 -15.492 -19.561 1.00 63.41 108 PRO A O 1
ATOM 859 N N . ILE A 1 109 ? 7.094 -16.077 -21.724 1.00 63.44 109 ILE A N 1
ATOM 860 C CA . ILE A 1 109 ? 5.832 -16.824 -21.836 1.00 63.44 109 ILE A CA 1
ATOM 861 C C . ILE A 1 109 ? 5.904 -18.128 -21.032 1.00 63.44 109 ILE A C 1
ATOM 863 O O . ILE A 1 109 ? 5.039 -18.386 -20.196 1.00 63.44 109 ILE A O 1
ATOM 867 N N . GLU A 1 110 ? 6.978 -18.907 -21.190 1.00 76.81 110 GLU A N 1
ATOM 868 C CA . GLU A 1 110 ? 7.186 -20.119 -20.392 1.00 76.81 110 GLU A CA 1
ATOM 869 C C . GLU A 1 110 ? 7.199 -19.828 -18.883 1.00 76.81 110 GLU A C 1
ATOM 871 O O . GLU A 1 110 ? 6.730 -20.633 -18.074 1.00 76.81 110 GLU A O 1
ATOM 876 N N . LEU A 1 111 ? 7.781 -18.689 -18.487 1.00 81.06 111 LEU A N 1
ATOM 877 C CA . LEU A 1 111 ? 7.915 -18.300 -17.087 1.00 81.06 111 LEU A CA 1
ATOM 878 C C . LEU A 1 111 ? 6.544 -18.051 -16.444 1.00 81.06 111 LEU A C 1
ATOM 880 O O . LEU A 1 111 ? 6.336 -18.469 -15.305 1.00 81.06 111 LEU A O 1
ATOM 884 N N . GLU A 1 112 ? 5.599 -17.442 -17.168 1.00 83.25 112 GLU A N 1
ATOM 885 C CA . GLU A 1 112 ? 4.203 -17.265 -16.741 1.00 83.25 112 GLU A CA 1
ATOM 886 C C . GLU A 1 112 ? 3.515 -18.617 -16.472 1.00 83.25 112 GLU A C 1
ATOM 888 O O . GLU A 1 112 ? 2.906 -18.802 -15.415 1.00 83.25 112 GLU A O 1
ATOM 893 N N . GLU A 1 113 ? 3.640 -19.589 -17.380 1.00 86.38 113 GLU A N 1
ATOM 894 C CA . GLU A 1 113 ? 3.021 -20.917 -17.243 1.00 86.38 113 GLU A CA 1
ATOM 895 C C . GLU A 1 113 ? 3.635 -21.726 -16.097 1.00 86.38 113 GLU A C 1
ATOM 897 O O . GLU A 1 113 ? 2.924 -22.220 -15.210 1.00 86.38 113 GLU A O 1
ATOM 902 N N . LYS A 1 114 ? 4.972 -21.792 -16.060 1.00 88.38 114 LYS A N 1
ATOM 903 C CA . LYS A 1 114 ? 5.742 -22.444 -14.993 1.00 88.38 114 LYS A CA 1
ATOM 904 C C . LYS A 1 114 ? 5.376 -21.822 -13.638 1.00 88.38 114 LYS A C 1
ATOM 906 O O . LYS A 1 114 ? 5.079 -22.560 -12.695 1.00 88.38 114 LYS A O 1
ATOM 911 N N . PHE A 1 115 ? 5.262 -20.493 -13.552 1.00 90.19 115 PHE A N 1
ATOM 912 C CA . PHE A 1 115 ? 4.798 -19.772 -12.360 1.00 90.19 115 PHE A CA 1
ATOM 913 C C . PHE A 1 115 ? 3.363 -20.149 -11.958 1.00 90.19 115 PHE A C 1
ATOM 915 O O . PHE A 1 115 ? 3.129 -20.496 -10.798 1.00 90.19 115 PHE A O 1
ATOM 922 N N . ASN A 1 116 ? 2.408 -20.131 -12.894 1.00 90.38 116 ASN A N 1
ATOM 923 C CA . ASN A 1 116 ? 1.003 -20.462 -12.625 1.00 90.38 116 ASN A CA 1
ATOM 924 C C . ASN A 1 116 ? 0.842 -21.916 -12.131 1.00 90.38 116 ASN A C 1
ATOM 926 O O . ASN A 1 116 ? 0.040 -22.183 -11.233 1.00 90.38 116 ASN A O 1
ATOM 930 N N . SER A 1 117 ? 1.648 -22.852 -12.649 1.00 91.31 117 SER A N 1
ATOM 931 C CA . SER A 1 117 ? 1.661 -24.250 -12.190 1.00 91.31 117 SER A CA 1
ATOM 932 C C . SER A 1 117 ? 2.148 -24.402 -10.737 1.00 91.31 117 SER A C 1
ATOM 934 O O . SER A 1 117 ? 1.693 -25.294 -10.008 1.00 91.31 117 SER A O 1
ATOM 936 N N . ILE A 1 118 ? 3.062 -23.532 -10.287 1.00 91.00 118 ILE A N 1
ATOM 937 C CA . ILE A 1 118 ? 3.616 -23.517 -8.926 1.00 91.00 118 ILE A CA 1
ATOM 938 C C . ILE A 1 118 ? 2.641 -22.818 -7.970 1.00 91.00 118 ILE A C 1
ATOM 940 O O . ILE A 1 118 ? 2.267 -23.392 -6.946 1.00 91.00 118 ILE A O 1
ATOM 944 N N . VAL A 1 119 ? 2.174 -21.619 -8.320 1.00 92.69 119 VAL A N 1
ATOM 945 C CA . VAL A 1 119 ? 1.345 -20.754 -7.464 1.00 92.69 119 VAL A CA 1
ATOM 946 C C . VAL A 1 119 ? -0.154 -21.030 -7.680 1.00 92.69 119 VAL A C 1
ATOM 948 O O . VAL A 1 119 ? -0.961 -20.142 -7.936 1.00 92.69 119 VAL A O 1
ATOM 951 N N . ASN A 1 120 ? -0.533 -22.304 -7.560 1.00 94.75 120 ASN A N 1
ATOM 952 C CA . ASN A 1 120 ? -1.915 -22.780 -7.666 1.00 94.75 120 ASN A CA 1
ATOM 953 C C . ASN A 1 120 ? -2.609 -22.762 -6.284 1.00 94.75 120 ASN A C 1
ATOM 955 O O . ASN A 1 120 ? -1.985 -23.108 -5.276 1.00 94.75 120 ASN A O 1
ATOM 959 N N . TYR A 1 121 ? -3.906 -22.421 -6.234 1.00 95.50 121 TYR A N 1
ATOM 960 C CA . TYR A 1 121 ? -4.755 -22.407 -5.029 1.00 95.50 121 TYR A CA 1
ATOM 961 C C . TYR A 1 121 ? -4.526 -23.616 -4.110 1.00 95.50 121 TYR A C 1
ATOM 963 O O . TYR A 1 121 ? -4.273 -23.445 -2.919 1.00 95.50 121 TYR A O 1
ATOM 971 N N . SER A 1 122 ? -4.523 -24.837 -4.651 1.00 96.31 122 SER A N 1
ATOM 972 C CA . SER A 1 122 ? -4.360 -26.065 -3.855 1.00 96.31 122 SER A CA 1
ATOM 973 C C . SER A 1 122 ? -2.976 -26.205 -3.206 1.00 96.31 122 SER A C 1
ATOM 975 O O . SER A 1 122 ? -2.851 -26.841 -2.158 1.00 96.31 122 SER A O 1
ATOM 977 N N . LYS A 1 123 ? -1.932 -25.608 -3.797 1.00 94.94 123 LYS A N 1
ATOM 978 C CA . LYS A 1 123 ? -0.570 -25.562 -3.234 1.00 94.94 123 LYS A CA 1
ATOM 979 C C . LYS A 1 123 ? -0.464 -24.452 -2.184 1.00 94.94 123 LYS A C 1
ATOM 981 O O . LYS A 1 123 ? -0.047 -24.717 -1.057 1.00 94.94 123 LYS A O 1
ATOM 986 N N . VAL A 1 124 ? -0.941 -23.246 -2.505 1.00 96.12 124 VAL A N 1
ATOM 987 C CA . VAL A 1 124 ? -0.962 -22.096 -1.581 1.00 96.12 124 VAL A CA 1
ATOM 988 C C . VAL A 1 124 ? -1.783 -22.407 -0.322 1.00 96.12 124 VAL A C 1
ATOM 990 O O . VAL A 1 124 ? -1.315 -22.136 0.781 1.00 96.12 124 VAL A O 1
ATOM 993 N N . GLN A 1 125 ? -2.944 -23.062 -0.442 1.00 96.69 125 GLN A N 1
ATOM 994 C CA . GLN A 1 125 ? -3.777 -23.429 0.709 1.00 96.69 125 GLN A CA 1
ATOM 995 C C . GLN A 1 125 ? -3.099 -24.462 1.625 1.00 96.69 125 GLN A C 1
ATOM 997 O O . GLN A 1 125 ? -3.216 -24.361 2.848 1.00 96.69 125 GLN A O 1
ATOM 1002 N N . LYS A 1 126 ? -2.355 -25.432 1.067 1.00 96.44 126 LYS A N 1
ATOM 1003 C CA . LYS A 1 126 ? -1.530 -26.362 1.863 1.00 96.44 126 LYS A CA 1
ATOM 1004 C C . LYS A 1 126 ? -0.452 -25.606 2.645 1.00 96.44 126 LYS A C 1
ATOM 1006 O O . LYS A 1 126 ? -0.294 -25.856 3.835 1.00 96.44 126 LYS A O 1
ATOM 1011 N N . ILE A 1 127 ? 0.216 -24.637 2.016 1.00 95.75 127 ILE A N 1
ATOM 1012 C CA . ILE A 1 127 ? 1.249 -23.806 2.657 1.00 95.75 127 ILE A CA 1
ATOM 1013 C C . ILE A 1 127 ? 0.642 -22.886 3.732 1.00 95.75 127 ILE A C 1
ATOM 1015 O O . ILE A 1 127 ? 1.204 -22.770 4.816 1.00 95.75 127 ILE A O 1
ATOM 1019 N N . CYS A 1 128 ? -0.539 -22.303 3.503 1.00 95.81 128 CYS A N 1
ATOM 1020 C CA . CYS A 1 128 ? -1.250 -21.494 4.504 1.00 95.81 128 CYS A CA 1
ATOM 1021 C C . CYS A 1 128 ? -1.683 -22.317 5.731 1.00 95.81 128 CYS A C 1
ATOM 1023 O O . CYS A 1 128 ? -1.575 -21.839 6.859 1.00 95.81 128 CYS A O 1
ATOM 1025 N N . LYS A 1 129 ? -2.142 -23.561 5.523 1.00 96.00 129 LYS A N 1
ATOM 1026 C CA . LYS A 1 129 ? -2.445 -24.516 6.604 1.00 96.00 129 LYS A CA 1
ATOM 1027 C C . LYS A 1 129 ? -1.184 -24.891 7.387 1.00 96.00 129 LYS A C 1
ATOM 1029 O O . LYS A 1 129 ? -1.170 -24.738 8.604 1.00 96.00 129 LYS A O 1
ATOM 1034 N N . ALA A 1 130 ? -0.130 -25.314 6.683 1.00 95.88 130 ALA A N 1
ATOM 1035 C CA . ALA A 1 130 ? 1.145 -25.709 7.280 1.00 95.88 130 ALA A CA 1
ATOM 1036 C C . ALA A 1 130 ? 1.795 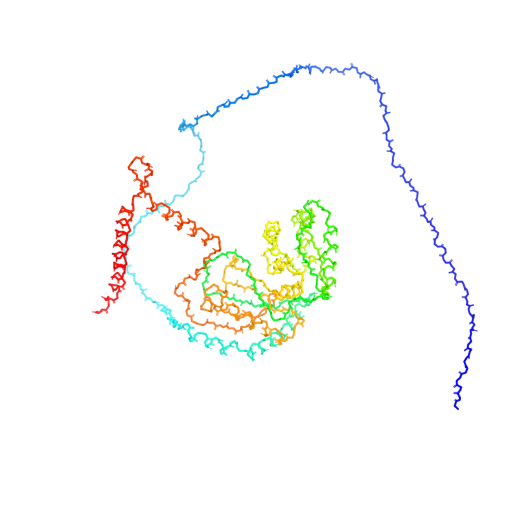-24.566 8.074 1.00 95.88 130 ALA A C 1
ATOM 1038 O O . ALA A 1 130 ? 2.287 -24.795 9.178 1.00 95.88 130 ALA A O 1
ATOM 1039 N N . LEU A 1 131 ? 1.736 -23.329 7.556 1.00 93.94 131 LEU A N 1
ATOM 1040 C CA . LEU A 1 131 ? 2.206 -22.158 8.286 1.00 93.94 131 LEU A CA 1
ATOM 1041 C C . LEU A 1 131 ? 1.400 -21.975 9.571 1.00 93.94 131 LEU A C 1
ATOM 1043 O O . LEU A 1 131 ? 2.019 -21.919 10.621 1.00 93.94 131 LEU A O 1
ATOM 1047 N N . LYS A 1 132 ? 0.057 -21.957 9.530 1.00 92.06 132 LYS A N 1
ATOM 1048 C CA . LYS A 1 132 ? -0.782 -21.825 10.740 1.00 92.06 132 LYS A CA 1
ATOM 1049 C C . LYS A 1 132 ? -0.423 -22.848 11.828 1.00 92.06 132 LYS A C 1
ATOM 1051 O O . LYS A 1 132 ? -0.241 -22.451 12.972 1.00 92.06 132 LYS A O 1
ATOM 1056 N N . THR A 1 133 ? -0.231 -24.120 11.470 1.00 93.25 133 THR A N 1
ATOM 1057 C CA . THR A 1 133 ? 0.177 -25.186 12.414 1.00 93.25 133 THR A CA 1
ATOM 1058 C C . THR A 1 133 ? 1.624 -25.095 12.915 1.00 93.25 133 THR A C 1
ATOM 1060 O O . THR A 1 133 ? 1.988 -25.793 13.860 1.00 93.25 133 THR A O 1
ATOM 1063 N N . LEU A 1 134 ? 2.457 -24.277 12.268 1.00 91.94 134 LEU A N 1
ATOM 1064 C CA . LEU A 1 134 ? 3.797 -23.916 12.725 1.00 91.94 134 LEU A CA 1
ATOM 1065 C C . LEU A 1 134 ? 3.743 -22.662 13.610 1.00 91.94 134 LEU A C 1
ATOM 1067 O O . LEU A 1 134 ? 4.428 -22.623 14.628 1.00 91.94 134 LEU A O 1
ATOM 1071 N N . VAL A 1 135 ? 2.919 -21.662 13.261 1.00 89.56 135 VAL A N 1
ATOM 1072 C CA . VAL A 1 135 ? 2.833 -20.401 14.016 1.00 89.56 135 VAL A CA 1
ATOM 1073 C C . VAL A 1 135 ? 2.369 -20.643 15.440 1.00 89.56 135 VAL A C 1
ATOM 1075 O O . VAL A 1 135 ? 2.965 -20.070 16.340 1.00 89.56 135 VAL A O 1
ATOM 1078 N N . THR A 1 136 ? 1.350 -21.484 15.653 1.00 88.88 136 THR A N 1
ATOM 1079 C CA . THR A 1 136 ? 0.860 -21.788 17.008 1.00 88.88 136 THR A CA 1
ATOM 1080 C C . THR A 1 136 ? 2.001 -22.295 17.886 1.00 88.88 136 THR A C 1
ATOM 1082 O O . THR A 1 136 ? 2.342 -21.639 18.860 1.00 88.88 136 THR A O 1
ATOM 1085 N N . LYS A 1 137 ? 2.708 -23.342 17.439 1.00 89.44 137 LYS A N 1
ATOM 1086 C CA . LYS A 1 137 ? 3.858 -23.922 18.151 1.00 89.44 137 LYS A CA 1
ATOM 1087 C C . LYS A 1 137 ? 4.946 -22.891 18.446 1.00 89.44 137 LYS A C 1
ATOM 1089 O O . LYS A 1 137 ? 5.381 -22.767 19.583 1.00 89.44 137 LYS A O 1
ATOM 1094 N N . GLU A 1 138 ? 5.357 -22.114 17.442 1.00 87.50 138 GLU A N 1
ATOM 1095 C CA . GLU A 1 138 ? 6.385 -21.090 17.643 1.00 87.50 138 GLU A CA 1
ATOM 1096 C C . GLU A 1 138 ? 5.933 -19.955 18.582 1.00 87.50 138 GLU A C 1
ATOM 1098 O O . GLU A 1 138 ? 6.779 -19.338 19.226 1.00 87.50 138 GLU A O 1
ATOM 1103 N N . VAL A 1 139 ? 4.637 -19.637 18.642 1.00 84.31 139 VAL A N 1
ATOM 1104 C CA . VAL A 1 139 ? 4.073 -18.623 19.549 1.00 84.31 139 VAL A CA 1
ATOM 1105 C C . VAL A 1 139 ? 3.993 -19.157 20.980 1.00 84.31 139 VAL A C 1
ATOM 1107 O O . VAL A 1 139 ? 4.404 -18.442 21.897 1.00 84.31 139 VAL A O 1
ATOM 1110 N N . ASP A 1 140 ? 3.571 -20.413 21.149 1.00 84.06 140 ASP A N 1
ATOM 1111 C CA . ASP A 1 140 ? 3.545 -21.139 22.424 1.00 84.06 140 ASP A CA 1
ATOM 1112 C C . ASP A 1 140 ? 4.964 -21.226 23.026 1.00 84.06 140 ASP A C 1
ATOM 1114 O O . ASP A 1 140 ? 5.198 -20.831 24.170 1.00 84.06 140 ASP A O 1
ATOM 1118 N N . GLU A 1 141 ? 5.945 -21.659 22.222 1.00 85.06 141 GLU A N 1
ATOM 1119 C CA . GLU A 1 141 ? 7.368 -21.737 22.587 1.00 85.06 141 GLU A CA 1
ATOM 1120 C C . GLU A 1 141 ? 7.946 -20.375 22.999 1.00 85.06 141 GLU A C 1
ATOM 1122 O O . GLU A 1 141 ? 8.682 -20.272 23.984 1.00 85.06 141 GLU A O 1
ATOM 1127 N N . LYS A 1 142 ? 7.615 -19.312 22.251 1.00 79.31 142 LYS A N 1
ATOM 1128 C CA . LYS A 1 142 ? 8.146 -17.954 22.471 1.00 79.31 142 LYS A CA 1
ATOM 1129 C C . LYS A 1 142 ? 7.389 -17.179 23.550 1.00 79.31 142 LYS A C 1
ATOM 1131 O O . LYS A 1 142 ? 7.833 -16.085 23.897 1.00 79.31 142 LYS A O 1
ATOM 1136 N N . LYS A 1 143 ? 6.282 -17.724 24.076 1.00 76.44 143 LYS A N 1
ATOM 1137 C CA . LYS A 1 143 ? 5.411 -17.102 25.090 1.00 76.44 143 LYS A CA 1
ATOM 1138 C C . LYS A 1 143 ? 5.066 -15.651 24.735 1.00 76.44 143 LYS A C 1
ATOM 1140 O O . LYS A 1 143 ? 5.255 -14.737 25.539 1.00 76.44 143 LYS A O 1
ATOM 1145 N N . SER A 1 144 ? 4.625 -15.431 23.492 1.00 72.94 144 SER A N 1
ATOM 1146 C CA . SER A 1 144 ? 4.233 -14.094 23.029 1.00 72.94 144 SER A CA 1
ATOM 1147 C C . SER A 1 144 ? 3.100 -13.552 23.899 1.00 72.94 144 SER A C 1
ATOM 1149 O O . SER A 1 144 ? 2.104 -14.230 24.111 1.00 72.94 144 SER A O 1
ATOM 1151 N N . ILE A 1 145 ? 3.227 -12.307 24.360 1.00 69.69 145 ILE A N 1
ATOM 1152 C CA . ILE A 1 145 ? 2.184 -11.613 25.140 1.00 69.69 145 ILE A CA 1
ATOM 1153 C C . ILE A 1 145 ? 1.024 -11.148 24.226 1.00 69.69 145 ILE A C 1
ATOM 1155 O O . ILE A 1 145 ? 0.000 -10.672 24.705 1.00 69.69 145 ILE A O 1
ATOM 1159 N N . PHE A 1 146 ? 1.178 -11.276 22.901 1.00 68.50 146 PHE A N 1
ATOM 1160 C CA . PHE A 1 146 ? 0.237 -10.768 21.904 1.00 68.50 146 PHE A CA 1
ATOM 1161 C C . PHE A 1 146 ? -0.101 -11.831 20.848 1.00 68.50 146 PHE A C 1
ATOM 1163 O O . PHE A 1 146 ? 0.792 -12.286 20.122 1.00 68.50 146 PHE A O 1
ATOM 1170 N N . ASP A 1 147 ? -1.393 -12.152 20.732 1.00 72.06 147 ASP A N 1
ATOM 1171 C CA . ASP A 1 147 ? -1.967 -13.061 19.724 1.00 72.06 147 ASP A CA 1
ATOM 1172 C C . ASP A 1 147 ? -2.316 -12.366 18.395 1.00 72.06 147 ASP A C 1
ATOM 1174 O O . ASP A 1 147 ? -2.456 -13.020 17.354 1.00 72.06 147 ASP A O 1
ATOM 1178 N N . ASP A 1 148 ? -2.436 -11.035 18.402 1.00 80.75 148 ASP A N 1
ATOM 1179 C CA . ASP A 1 148 ? -2.751 -10.216 17.226 1.00 80.75 148 ASP A CA 1
ATOM 1180 C C . ASP A 1 148 ? -1.512 -9.978 16.348 1.00 80.75 148 ASP A C 1
ATOM 1182 O O . ASP A 1 148 ? -0.966 -8.879 16.226 1.00 80.75 148 ASP A O 1
ATOM 1186 N N . TYR A 1 149 ? -1.058 -11.048 15.697 1.00 88.12 149 TYR A N 1
ATOM 1187 C CA . TYR A 1 149 ? -0.001 -11.001 14.693 1.00 88.12 149 TYR A CA 1
ATOM 1188 C C . TYR A 1 149 ? -0.542 -11.008 13.255 1.00 88.12 149 TYR A C 1
ATOM 1190 O O . TYR A 1 149 ? -1.640 -11.487 12.953 1.00 88.12 149 TYR A O 1
ATOM 1198 N N . ARG A 1 150 ? 0.271 -10.484 12.329 1.00 90.88 150 ARG A N 1
ATOM 1199 C CA . ARG A 1 150 ? -0.072 -10.334 10.906 1.00 90.88 150 ARG A CA 1
ATOM 1200 C C . ARG A 1 150 ? 0.772 -11.258 10.030 1.00 90.88 150 ARG A C 1
ATOM 1202 O O . ARG A 1 150 ? 1.979 -11.395 10.233 1.00 90.88 150 ARG A O 1
ATOM 1209 N N . TYR A 1 151 ? 0.136 -11.852 9.026 1.00 94.06 151 TYR A N 1
ATOM 1210 C CA . TYR A 1 151 ? 0.784 -12.591 7.948 1.00 94.06 151 TYR A CA 1
ATOM 1211 C C . TYR A 1 151 ? 1.301 -11.618 6.886 1.00 94.06 151 TYR A C 1
ATOM 1213 O O . TYR A 1 151 ? 0.566 -10.756 6.391 1.00 94.06 151 TYR A O 1
ATOM 1221 N N . LEU A 1 152 ? 2.568 -11.788 6.519 1.00 95.06 152 LEU A N 1
ATOM 1222 C CA . LEU A 1 152 ? 3.306 -10.989 5.552 1.00 95.06 152 LEU A CA 1
ATOM 1223 C C . LEU A 1 152 ? 3.777 -11.877 4.392 1.00 95.06 152 LEU A C 1
ATOM 1225 O O . LEU A 1 152 ? 4.449 -12.889 4.599 1.00 95.06 152 LEU A O 1
ATOM 1229 N N . LEU A 1 153 ? 3.476 -11.466 3.164 1.00 96.19 153 LEU A N 1
ATOM 1230 C CA . LEU A 1 153 ? 4.108 -11.983 1.957 1.00 96.19 153 LEU A CA 1
ATOM 1231 C C . LEU A 1 153 ? 5.413 -11.212 1.725 1.00 96.19 153 LEU A C 1
ATOM 1233 O O . LEU A 1 153 ? 5.402 -10.019 1.423 1.00 96.19 153 LEU A O 1
ATOM 1237 N N . ASN A 1 154 ? 6.533 -11.908 1.882 1.00 95.06 154 ASN A N 1
ATOM 1238 C CA . ASN A 1 154 ? 7.879 -11.417 1.626 1.00 95.06 154 ASN A CA 1
ATOM 1239 C C . ASN A 1 154 ? 8.284 -11.753 0.187 1.00 95.06 154 ASN A C 1
ATOM 1241 O O . ASN A 1 154 ? 8.623 -12.898 -0.117 1.00 95.06 154 ASN A O 1
ATOM 1245 N N . VAL A 1 155 ? 8.265 -10.749 -0.686 1.00 95.38 155 VAL A N 1
ATOM 1246 C CA . VAL A 1 155 ? 8.705 -10.839 -2.085 1.00 95.38 155 VAL A CA 1
ATOM 1247 C C . VAL A 1 155 ? 10.145 -10.339 -2.174 1.00 95.38 155 VAL A C 1
ATOM 1249 O O . VAL A 1 155 ? 10.443 -9.252 -1.682 1.00 95.38 155 VAL A O 1
ATOM 1252 N N . THR A 1 156 ? 11.045 -11.094 -2.803 1.00 94.19 156 THR A N 1
ATOM 1253 C CA . THR A 1 156 ? 12.409 -10.637 -3.113 1.00 94.19 156 THR A CA 1
ATOM 1254 C C . THR A 1 156 ? 12.591 -10.447 -4.611 1.00 94.19 156 THR A C 1
ATOM 1256 O O . THR A 1 156 ? 12.119 -11.269 -5.397 1.00 94.19 156 THR A O 1
ATOM 1259 N N . SER A 1 157 ? 13.295 -9.390 -5.024 1.00 93.19 157 SER A N 1
ATOM 1260 C CA . SER A 1 157 ? 13.690 -9.212 -6.425 1.00 93.19 157 SER A CA 1
ATOM 1261 C C . SER A 1 157 ? 15.092 -9.743 -6.735 1.00 93.19 157 SER A C 1
ATOM 1263 O O . SER A 1 157 ? 15.939 -9.868 -5.844 1.00 93.19 157 SER A O 1
ATOM 1265 N N . TYR A 1 158 ? 15.350 -10.032 -8.013 1.00 91.94 158 TYR A N 1
ATOM 1266 C CA . TYR A 1 158 ? 16.700 -10.268 -8.529 1.00 91.94 158 TYR A CA 1
ATOM 1267 C C . TYR A 1 158 ? 17.522 -8.981 -8.523 1.00 91.94 158 TYR A C 1
ATOM 1269 O O . TYR A 1 158 ? 18.608 -8.937 -7.948 1.00 91.94 158 TYR A O 1
ATOM 1277 N N . LYS A 1 159 ? 16.985 -7.928 -9.146 1.00 90.12 159 LYS A N 1
ATOM 1278 C CA . LYS A 1 159 ? 17.617 -6.615 -9.266 1.00 90.12 159 LYS A CA 1
ATOM 1279 C C . LYS A 1 159 ? 16.801 -5.559 -8.531 1.00 90.12 159 LYS A C 1
ATOM 1281 O O . LYS A 1 159 ? 15.567 -5.614 -8.466 1.00 90.12 159 LYS A O 1
ATOM 1286 N N . ILE A 1 160 ? 17.499 -4.587 -7.951 1.00 91.75 160 ILE A N 1
ATOM 1287 C CA . ILE A 1 160 ? 16.868 -3.407 -7.358 1.00 91.75 160 ILE A CA 1
ATOM 1288 C C . ILE A 1 160 ? 16.520 -2.475 -8.519 1.00 91.75 160 ILE A C 1
ATOM 1290 O O . ILE A 1 160 ? 17.408 -1.924 -9.161 1.00 91.75 160 ILE A O 1
ATOM 1294 N N . ALA A 1 161 ? 15.228 -2.365 -8.814 1.00 89.81 161 ALA A N 1
ATOM 1295 C CA . ALA A 1 161 ? 14.708 -1.539 -9.896 1.00 89.81 161 ALA A CA 1
ATOM 1296 C C . ALA A 1 161 ? 14.967 -0.047 -9.654 1.00 89.81 161 ALA A C 1
ATOM 1298 O O . ALA A 1 161 ? 14.752 0.416 -8.531 1.00 89.81 161 ALA A O 1
ATOM 1299 N N . ASP A 1 162 ? 15.303 0.723 -10.692 1.00 88.75 162 ASP A N 1
ATOM 1300 C CA . ASP A 1 162 ? 15.292 2.185 -10.579 1.00 88.75 162 ASP A CA 1
ATOM 1301 C C . ASP A 1 162 ? 13.883 2.722 -10.859 1.00 88.75 162 ASP A C 1
ATOM 1303 O O . ASP A 1 162 ? 13.293 2.508 -11.918 1.00 88.75 162 ASP A O 1
ATOM 1307 N N . CYS A 1 163 ? 13.276 3.322 -9.839 1.00 88.75 163 CYS A N 1
ATOM 1308 C CA . CYS A 1 163 ? 11.859 3.668 -9.833 1.00 88.75 163 CYS A CA 1
ATOM 1309 C C . CYS A 1 163 ? 11.527 4.636 -8.678 1.00 88.75 163 CYS A C 1
ATOM 1311 O O . CYS A 1 163 ? 12.270 4.734 -7.696 1.00 88.75 163 CYS A O 1
ATOM 1313 N N . PRO A 1 164 ? 10.400 5.373 -8.727 1.00 88.25 164 PRO A N 1
ATOM 1314 C CA . PRO A 1 164 ? 10.066 6.344 -7.689 1.00 88.25 164 PRO A CA 1
ATOM 1315 C C . PRO A 1 164 ? 9.808 5.681 -6.328 1.00 88.25 164 PRO A C 1
ATOM 1317 O O . PRO A 1 164 ? 8.880 4.885 -6.168 1.00 88.25 164 PRO A O 1
ATOM 1320 N N . LYS A 1 165 ? 10.566 6.106 -5.311 1.00 88.06 165 LYS A N 1
ATOM 1321 C CA . LYS A 1 165 ? 10.334 5.780 -3.894 1.00 88.06 165 LYS A CA 1
ATOM 1322 C C . LYS A 1 165 ? 8.932 6.233 -3.474 1.00 88.06 165 LYS A C 1
ATOM 1324 O O . LYS A 1 165 ? 8.662 7.431 -3.379 1.00 88.06 165 LYS A O 1
ATOM 1329 N N . ARG A 1 166 ? 8.035 5.276 -3.229 1.00 87.81 166 ARG A N 1
ATOM 1330 C CA . ARG A 1 166 ? 6.621 5.507 -2.884 1.00 87.81 166 ARG A CA 1
ATOM 1331 C C . ARG A 1 166 ? 6.076 4.373 -2.023 1.00 87.81 166 ARG A C 1
ATOM 1333 O O . ARG A 1 166 ? 6.698 3.324 -1.892 1.00 87.81 166 ARG A O 1
ATOM 1340 N N . VAL A 1 167 ? 4.871 4.555 -1.497 1.00 91.31 167 VAL A N 1
ATOM 1341 C CA . VAL A 1 167 ? 4.065 3.435 -1.004 1.00 91.31 167 VAL A CA 1
ATOM 1342 C C . VAL A 1 167 ? 3.158 2.965 -2.136 1.00 91.31 167 VAL A C 1
ATOM 1344 O O . VAL A 1 167 ? 2.400 3.753 -2.704 1.00 91.31 167 VAL A O 1
ATOM 1347 N N . VAL A 1 168 ? 3.272 1.687 -2.484 1.00 92.56 168 VAL A N 1
ATOM 1348 C CA . VAL A 1 168 ? 2.402 0.998 -3.438 1.00 92.56 168 VAL A CA 1
ATOM 1349 C C . VAL A 1 168 ? 1.180 0.502 -2.685 1.00 92.56 168 VAL A C 1
ATOM 1351 O O . VAL A 1 168 ? 1.309 -0.017 -1.579 1.00 92.56 168 VAL A O 1
ATOM 1354 N N . LYS A 1 169 ? -0.001 0.670 -3.282 1.00 93.50 169 LYS A N 1
ATOM 1355 C CA . LYS A 1 169 ? -1.275 0.213 -2.723 1.00 93.50 169 LYS A CA 1
ATOM 1356 C C . LYS A 1 169 ? -1.822 -0.913 -3.587 1.00 93.50 169 LYS A C 1
ATOM 1358 O O . LYS A 1 169 ? -1.941 -0.740 -4.798 1.00 93.50 169 LYS A O 1
ATOM 1363 N N . LEU A 1 170 ? -2.151 -2.024 -2.945 1.00 95.31 170 LEU A N 1
ATOM 1364 C CA . LEU A 1 170 ? -2.777 -3.205 -3.532 1.00 95.31 170 LEU A CA 1
ATOM 1365 C C . LEU A 1 170 ? -4.210 -3.333 -2.994 1.00 95.31 170 LEU A C 1
ATOM 1367 O O . LEU A 1 170 ? -4.569 -2.673 -2.016 1.00 95.31 170 LEU A O 1
ATOM 1371 N N . ASN A 1 171 ? -5.029 -4.170 -3.623 1.00 95.06 171 ASN A N 1
ATOM 1372 C CA . ASN A 1 171 ? -6.369 -4.520 -3.142 1.00 95.06 171 ASN A CA 1
ATOM 1373 C C . ASN A 1 171 ? -6.413 -6.001 -2.735 1.00 95.06 171 ASN A C 1
ATOM 1375 O O . ASN A 1 171 ? -5.722 -6.833 -3.322 1.00 95.06 171 ASN A O 1
ATOM 1379 N N . LEU A 1 172 ? -7.258 -6.328 -1.768 1.00 95.19 172 LEU A N 1
ATOM 1380 C CA . LEU A 1 172 ? -7.537 -7.674 -1.280 1.00 95.19 172 LEU A CA 1
ATOM 1381 C C . LEU A 1 172 ? -8.937 -8.135 -1.697 1.00 95.19 172 LEU A C 1
ATOM 1383 O O . LEU A 1 172 ? -9.764 -7.338 -2.139 1.00 95.19 172 LEU A O 1
ATOM 1387 N N . LYS A 1 173 ? -9.219 -9.428 -1.512 1.00 94.12 173 LYS A N 1
ATOM 1388 C CA . LYS A 1 173 ? -10.592 -9.952 -1.525 1.00 94.12 173 LYS A CA 1
ATOM 1389 C C . LYS A 1 173 ? -11.267 -9.695 -0.176 1.00 94.12 173 LYS A C 1
ATOM 1391 O O . LYS A 1 173 ? -12.379 -9.157 -0.129 1.00 94.12 173 LYS A O 1
ATOM 1396 N N . ASN A 1 174 ? -10.536 -9.993 0.896 1.00 93.69 174 ASN A N 1
ATOM 1397 C CA . ASN A 1 174 ? -10.999 -9.998 2.281 1.00 93.69 174 ASN A CA 1
ATOM 1398 C C . ASN A 1 174 ? -10.222 -8.931 3.079 1.00 93.69 174 ASN A C 1
ATOM 1400 O O . ASN A 1 174 ? -8.999 -8.847 2.959 1.00 93.69 174 ASN A O 1
ATOM 1404 N N . SER A 1 175 ? -10.932 -8.070 3.817 1.00 92.38 175 SER A N 1
ATOM 1405 C CA . SER A 1 175 ? -10.380 -6.877 4.490 1.00 92.38 175 SER A CA 1
ATOM 1406 C C . SER A 1 175 ? -9.424 -7.249 5.627 1.00 92.38 175 SER A C 1
ATOM 1408 O O . SER A 1 175 ? -9.766 -8.119 6.415 1.00 92.38 175 SER A O 1
ATOM 1410 N N . LEU A 1 176 ? -8.274 -6.569 5.771 1.00 90.06 176 LEU A N 1
ATOM 1411 C CA . LEU A 1 176 ? -7.412 -6.724 6.969 1.00 90.06 176 LEU A CA 1
ATOM 1412 C C . LEU A 1 176 ? -7.936 -5.969 8.200 1.00 90.06 176 LEU A C 1
ATOM 1414 O O . LEU A 1 176 ? -7.209 -5.856 9.187 1.00 90.06 176 LEU A O 1
ATOM 1418 N N . VAL A 1 177 ? -9.122 -5.382 8.070 1.00 89.06 177 VAL A N 1
ATOM 1419 C CA . VAL A 1 177 ? -9.761 -4.494 9.031 1.00 89.06 177 VAL A CA 1
ATOM 1420 C C . VAL A 1 177 ? -11.177 -5.007 9.253 1.00 89.06 177 VAL A C 1
ATOM 1422 O O . VAL A 1 177 ? -11.946 -5.072 8.284 1.00 89.06 177 VAL A O 1
ATOM 1425 N N . ASN A 1 178 ? -11.492 -5.362 10.493 1.00 85.19 178 ASN A N 1
ATOM 1426 C CA . ASN A 1 178 ? -12.836 -5.665 10.968 1.00 85.19 178 ASN A CA 1
ATOM 1427 C C . ASN A 1 178 ? -13.507 -4.351 11.392 1.00 85.19 178 ASN A C 1
ATOM 1429 O O . ASN A 1 178 ? -12.930 -3.591 12.162 1.00 85.19 178 ASN A O 1
ATOM 1433 N N . THR A 1 179 ? -14.724 -4.078 10.917 1.00 75.75 179 THR A N 1
ATOM 1434 C CA . THR A 1 179 ? -15.462 -2.833 11.227 1.00 75.75 179 THR A CA 1
ATOM 1435 C C . THR A 1 179 ? -15.864 -2.688 12.691 1.00 75.75 179 THR A C 1
ATOM 1437 O O . THR A 1 179 ? -16.193 -1.584 13.121 1.00 75.75 179 THR A O 1
ATOM 1440 N N . ASP A 1 180 ? -15.853 -3.801 13.422 1.00 81.88 180 ASP A N 1
ATOM 1441 C CA . ASP A 1 180 ? -16.465 -3.924 14.743 1.00 81.88 180 ASP A CA 1
ATOM 1442 C C . ASP A 1 180 ? -15.397 -4.032 15.853 1.00 81.88 180 ASP A C 1
ATOM 1444 O O . ASP A 1 180 ? -15.675 -3.705 17.004 1.00 81.88 180 ASP A O 1
ATOM 1448 N N . ASP A 1 181 ? -14.174 -4.451 15.488 1.00 85.19 181 ASP A N 1
ATOM 1449 C CA . ASP A 1 181 ? -13.024 -4.617 16.392 1.00 85.19 181 ASP A CA 1
ATOM 1450 C C . ASP A 1 181 ? -11.970 -3.498 16.250 1.00 85.19 181 ASP A C 1
ATOM 1452 O O . ASP A 1 181 ? -11.334 -3.127 17.236 1.00 85.19 181 ASP A O 1
ATOM 1456 N N . ASP A 1 182 ? -11.714 -3.015 15.023 1.00 88.94 182 ASP A N 1
ATOM 1457 C CA . ASP A 1 182 ? -10.511 -2.236 14.701 1.00 88.94 182 ASP A CA 1
ATOM 1458 C C . ASP A 1 182 ? -10.803 -0.726 14.591 1.00 88.94 182 ASP A C 1
ATOM 1460 O O . ASP A 1 182 ? -11.705 -0.293 13.875 1.00 88.94 182 ASP A O 1
ATOM 1464 N N . ASP A 1 183 ? -9.977 0.104 15.233 1.00 92.44 183 ASP A N 1
ATOM 1465 C CA . ASP A 1 183 ? -10.145 1.564 15.269 1.00 92.44 183 ASP A CA 1
ATOM 1466 C C . ASP A 1 183 ? -9.789 2.219 13.907 1.00 92.44 183 ASP A C 1
ATOM 1468 O O . ASP A 1 183 ? -8.610 2.425 13.568 1.00 92.44 183 ASP A O 1
ATOM 1472 N N . VAL A 1 184 ? -10.809 2.555 13.099 1.00 94.38 184 VAL A N 1
ATOM 1473 C CA . VAL A 1 184 ? -10.662 3.184 11.769 1.00 94.38 184 VAL A CA 1
ATOM 1474 C C . VAL A 1 184 ? -10.945 4.684 11.806 1.00 94.38 184 VAL A C 1
ATOM 1476 O O . VAL A 1 184 ? -12.022 5.133 12.198 1.00 94.38 184 VAL A O 1
ATOM 1479 N N . ILE A 1 185 ? -10.012 5.478 11.275 1.00 95.50 185 ILE A N 1
ATOM 1480 C CA . ILE A 1 185 ? -10.152 6.935 11.154 1.00 95.50 185 ILE A CA 1
ATOM 1481 C C . ILE A 1 185 ? -10.171 7.390 9.691 1.00 95.50 185 ILE A C 1
ATOM 1483 O O . ILE A 1 185 ? -9.353 6.947 8.881 1.00 95.50 185 ILE A O 1
ATOM 1487 N N . ILE A 1 186 ? -11.079 8.307 9.343 1.00 95.69 186 ILE A N 1
ATOM 1488 C CA . ILE A 1 186 ? -11.179 8.928 8.018 1.00 95.69 186 ILE A CA 1
ATOM 1489 C C . ILE A 1 186 ? -10.926 10.438 8.079 1.00 95.69 186 ILE A C 1
ATOM 1491 O O . ILE A 1 186 ? -11.603 11.183 8.783 1.00 95.69 186 ILE A O 1
ATOM 1495 N N . ILE A 1 187 ? -9.930 10.893 7.312 1.00 96.50 187 ILE A N 1
ATOM 1496 C CA . ILE A 1 187 ? -9.535 12.306 7.246 1.00 96.50 187 ILE A CA 1
ATOM 1497 C C . ILE A 1 187 ? -10.220 12.987 6.063 1.00 96.50 187 ILE A C 1
ATOM 1499 O O . ILE A 1 187 ? -10.051 12.572 4.909 1.00 96.50 187 ILE A O 1
ATOM 1503 N N . VAL A 1 188 ? -10.965 14.052 6.357 1.00 95.50 188 VAL A N 1
ATOM 1504 C CA . VAL A 1 188 ? -11.946 14.668 5.450 1.00 95.50 188 VAL A CA 1
ATOM 1505 C C . VAL A 1 188 ? -11.675 16.181 5.314 1.00 95.50 188 VAL A C 1
ATOM 1507 O O . VAL A 1 188 ? -11.213 16.799 6.278 1.00 95.50 188 VAL A O 1
ATOM 1510 N N . PRO A 1 189 ? -11.888 16.811 4.139 1.00 93.62 189 PRO A N 1
ATOM 1511 C CA . PRO A 1 189 ? -11.781 18.265 4.000 1.00 93.62 189 PRO A CA 1
ATOM 1512 C C . PRO A 1 189 ? -12.836 19.014 4.824 1.00 93.62 189 PRO A C 1
ATOM 1514 O O . PRO A 1 189 ? -13.985 18.586 4.926 1.00 93.62 189 PRO A O 1
ATOM 1517 N N . ASP A 1 190 ? -12.434 20.170 5.354 1.00 92.38 190 ASP A N 1
ATOM 1518 C CA . ASP A 1 190 ? -13.286 21.062 6.147 1.00 92.38 190 ASP A CA 1
ATOM 1519 C C . ASP A 1 190 ? -14.434 21.638 5.291 1.00 92.38 190 ASP A C 1
ATOM 1521 O O . ASP A 1 190 ? -14.195 22.102 4.173 1.00 92.38 190 ASP A O 1
ATOM 1525 N N . LEU A 1 191 ? -15.671 21.663 5.810 1.00 90.88 191 LEU A N 1
ATOM 1526 C CA . LEU A 1 191 ? -16.850 22.112 5.045 1.00 90.88 191 LEU A CA 1
ATOM 1527 C C . LEU A 1 191 ? -16.808 23.613 4.697 1.00 90.88 191 LEU A C 1
ATOM 1529 O O . LEU A 1 191 ? -17.244 24.027 3.623 1.00 90.88 191 LEU A O 1
ATOM 1533 N N . LYS A 1 192 ? -16.274 24.440 5.604 1.00 88.94 192 LYS A N 1
ATOM 1534 C CA . LYS A 1 192 ? -16.062 25.883 5.412 1.00 88.94 192 LYS A CA 1
ATOM 1535 C C . LYS A 1 192 ? -14.646 26.252 5.842 1.00 88.94 192 LYS A C 1
ATOM 1537 O O . LYS A 1 192 ? -14.212 25.901 6.939 1.00 88.94 192 LYS A O 1
ATOM 1542 N N . ARG A 1 193 ? -13.928 27.012 5.008 1.00 84.19 193 ARG A N 1
ATOM 1543 C CA . ARG A 1 193 ? -12.556 27.459 5.302 1.00 84.19 193 ARG A CA 1
ATOM 1544 C C . ARG A 1 193 ? -12.537 28.346 6.552 1.00 84.19 193 ARG A C 1
ATOM 1546 O O . ARG A 1 193 ? -12.918 29.507 6.488 1.00 84.19 193 ARG A O 1
ATOM 1553 N N . GLY A 1 194 ? -12.038 27.799 7.659 1.00 79.25 194 GLY A N 1
ATOM 1554 C CA . GLY A 1 194 ? -11.929 28.502 8.943 1.00 79.25 194 GLY A CA 1
ATOM 1555 C C . GLY A 1 194 ? -13.101 28.293 9.906 1.00 79.25 194 GLY A C 1
ATOM 1556 O O . GLY A 1 194 ? -13.013 28.783 11.027 1.00 79.25 194 GLY A O 1
ATOM 1557 N N . GLY A 1 195 ? -14.138 27.544 9.514 1.00 81.44 195 GLY A N 1
ATOM 1558 C CA . GLY A 1 195 ? -15.226 27.156 10.416 1.00 81.44 195 GLY A CA 1
ATOM 1559 C C . GLY A 1 195 ? -14.796 26.149 11.487 1.00 81.44 195 GLY A C 1
ATOM 1560 O O . GLY A 1 195 ? -13.642 25.702 11.530 1.00 81.44 195 GLY A O 1
ATOM 1561 N N . ASP A 1 196 ? -15.736 25.790 12.353 1.00 89.19 196 ASP A N 1
ATOM 1562 C CA . ASP A 1 196 ? -15.505 24.856 13.453 1.00 89.19 196 ASP A CA 1
ATOM 1563 C C . ASP A 1 196 ? -15.397 23.402 12.957 1.00 89.19 196 ASP A C 1
ATOM 1565 O O . ASP A 1 196 ? -16.121 23.004 12.035 1.00 89.19 196 ASP A O 1
ATOM 1569 N N . PRO A 1 197 ? -14.494 22.585 13.539 1.00 91.44 197 PRO A N 1
ATOM 1570 C CA . PRO A 1 197 ? -14.322 21.192 13.130 1.00 91.44 197 PRO A CA 1
ATOM 1571 C C . PRO A 1 197 ? -15.569 20.355 13.442 1.00 91.44 197 PRO A C 1
ATOM 1573 O O . PRO A 1 197 ? -15.962 19.528 12.626 1.00 91.44 197 PRO A O 1
ATOM 1576 N N . GLU A 1 198 ? -16.229 20.636 14.565 1.00 92.50 198 GLU A N 1
ATOM 1577 C CA . GLU A 1 198 ? -17.424 19.948 15.062 1.00 92.50 198 GLU A CA 1
ATOM 1578 C C . GLU A 1 198 ? -18.565 19.922 14.029 1.00 92.50 198 GLU A C 1
ATOM 1580 O O . GLU A 1 198 ? -19.090 18.865 13.688 1.00 92.50 198 GLU A O 1
ATOM 1585 N N . LEU A 1 199 ? -18.858 21.070 13.408 1.00 92.81 199 LEU A N 1
ATOM 1586 C CA . LEU A 1 199 ? -19.862 21.189 12.341 1.00 92.81 199 LEU A CA 1
ATOM 1587 C C . LEU A 1 199 ? -19.501 20.383 11.081 1.00 92.81 199 LEU A C 1
ATOM 1589 O O . LEU A 1 199 ? -20.378 20.021 10.299 1.00 92.81 199 LEU A O 1
ATOM 1593 N N . THR A 1 200 ? -18.209 20.119 10.857 1.00 93.62 200 THR A N 1
ATOM 1594 C CA . THR A 1 200 ? -17.760 19.240 9.769 1.00 93.62 200 THR A CA 1
ATOM 1595 C C . THR A 1 200 ? -17.916 17.770 10.164 1.00 93.62 200 THR A C 1
ATOM 1597 O O . THR A 1 200 ? -18.356 16.987 9.329 1.00 93.62 200 THR A O 1
ATOM 1600 N N . ILE A 1 201 ? -17.606 17.397 11.411 1.00 94.94 201 ILE A N 1
ATOM 1601 C CA . ILE A 1 201 ? -17.797 16.032 11.934 1.00 94.94 201 ILE A CA 1
ATOM 1602 C C . ILE A 1 201 ? -19.270 15.635 11.793 1.00 94.94 201 ILE A C 1
ATOM 1604 O O . ILE A 1 201 ? -19.575 14.734 11.012 1.00 94.94 201 ILE A O 1
ATOM 1608 N N . GLN A 1 202 ? -20.170 16.406 12.408 1.00 94.25 202 GLN A N 1
ATOM 1609 C CA . GLN A 1 202 ? -21.616 16.167 12.395 1.00 94.25 202 GLN A CA 1
ATOM 1610 C C . GLN A 1 202 ? -22.171 16.030 10.969 1.00 94.25 202 GLN A C 1
ATOM 1612 O O . GLN A 1 202 ? -22.932 15.112 10.689 1.00 94.25 202 GLN A O 1
ATOM 1617 N N . HIS A 1 203 ? -21.739 16.881 10.028 1.00 93.50 203 HIS A N 1
ATOM 1618 C CA . HIS A 1 203 ? -22.177 16.814 8.629 1.00 93.50 203 HIS A CA 1
ATOM 1619 C C . HIS A 1 203 ? -21.802 15.497 7.924 1.00 93.50 203 HIS A C 1
ATOM 1621 O O . HIS A 1 203 ? -22.590 14.986 7.126 1.00 93.50 203 HIS A O 1
ATOM 1627 N N . TYR A 1 204 ? -20.615 14.943 8.190 1.00 93.31 204 TYR A N 1
ATOM 1628 C CA . TYR A 1 204 ? -20.205 13.666 7.599 1.00 93.31 204 TYR A CA 1
ATOM 1629 C C . TYR A 1 204 ? -20.746 12.456 8.375 1.00 93.31 204 TYR A C 1
ATOM 1631 O O . TYR A 1 204 ? -21.047 11.448 7.737 1.00 93.31 204 TYR A O 1
ATOM 1639 N N . GLU A 1 205 ? -20.954 12.560 9.692 1.00 93.75 205 GLU A N 1
ATOM 1640 C CA . GLU A 1 205 ? -21.671 11.553 10.491 1.00 93.75 205 GLU A CA 1
ATOM 1641 C C . GLU A 1 205 ? -23.107 11.386 9.984 1.00 93.75 205 GLU A C 1
ATOM 1643 O O . GLU A 1 205 ? -23.524 10.271 9.680 1.00 93.75 205 GLU A O 1
ATOM 1648 N N . ASP A 1 206 ? -23.810 12.497 9.748 1.00 93.94 206 ASP A N 1
ATOM 1649 C CA . ASP A 1 206 ? -25.133 12.545 9.120 1.00 93.94 206 ASP A CA 1
ATOM 1650 C C . ASP A 1 206 ? -25.181 11.765 7.796 1.00 93.94 206 ASP A C 1
ATOM 1652 O O . ASP A 1 206 ? -26.129 11.026 7.527 1.00 93.94 206 ASP A O 1
ATOM 1656 N N . ILE A 1 207 ? -24.169 11.944 6.940 1.00 92.50 207 ILE A N 1
ATOM 1657 C CA . ILE A 1 207 ? -24.096 11.291 5.627 1.00 92.50 207 ILE A CA 1
ATOM 1658 C C . ILE A 1 207 ? -23.747 9.806 5.770 1.00 92.50 207 ILE A C 1
ATOM 1660 O O . ILE A 1 207 ? -24.309 8.980 5.054 1.00 92.50 207 ILE A O 1
ATOM 1664 N N . PHE A 1 208 ? -22.837 9.443 6.673 1.00 92.50 208 PHE A N 1
ATOM 1665 C CA . PHE A 1 208 ? -22.453 8.048 6.891 1.00 92.50 208 PHE A CA 1
ATOM 1666 C C . PHE A 1 208 ? -23.570 7.249 7.568 1.00 92.50 208 PHE A C 1
ATOM 1668 O O . PHE A 1 208 ? -23.824 6.120 7.154 1.00 92.50 208 PHE A O 1
ATOM 1675 N N . HIS A 1 209 ? -24.323 7.852 8.491 1.00 92.19 209 HIS A N 1
ATOM 1676 C CA . HIS A 1 209 ? -25.515 7.248 9.084 1.00 92.19 209 HIS A CA 1
ATOM 1677 C C . HIS A 1 209 ? -26.609 7.008 8.028 1.00 92.19 209 HIS A C 1
ATOM 1679 O O . HIS A 1 209 ? -27.108 5.891 7.909 1.00 92.19 209 HIS A O 1
ATOM 1685 N N . LYS A 1 210 ? -26.885 7.995 7.157 1.00 93.25 210 LYS A N 1
ATOM 1686 C CA . LYS A 1 210 ? -27.811 7.863 6.004 1.00 93.25 210 LYS A CA 1
ATOM 1687 C C . LYS A 1 210 ? -27.377 6.819 4.960 1.00 93.25 210 LYS A C 1
ATOM 1689 O O . LYS A 1 210 ? -28.186 6.438 4.122 1.00 93.25 210 LYS A O 1
ATOM 1694 N N . MET A 1 211 ? -26.120 6.370 4.993 1.00 89.62 211 MET A N 1
ATOM 1695 C CA . MET A 1 211 ? -25.561 5.332 4.114 1.00 89.62 211 MET A CA 1
ATOM 1696 C C . MET A 1 211 ? -25.274 4.007 4.859 1.00 89.62 211 MET A C 1
ATOM 1698 O O . MET A 1 211 ? -24.690 3.089 4.277 1.00 89.62 211 MET A O 1
ATOM 1702 N N . GLU A 1 212 ? -25.675 3.899 6.132 1.00 88.19 212 GLU A N 1
ATOM 1703 C CA . GLU A 1 212 ? -25.442 2.752 7.026 1.00 88.19 212 GLU A CA 1
ATOM 1704 C C . GLU A 1 212 ? -23.949 2.361 7.126 1.00 88.19 212 GLU A C 1
ATOM 1706 O O . GLU A 1 212 ? -23.573 1.200 6.953 1.00 88.19 212 GLU A O 1
ATOM 1711 N N . ILE A 1 213 ? -23.072 3.347 7.338 1.00 87.00 213 ILE A N 1
ATOM 1712 C CA . ILE A 1 213 ? -21.624 3.144 7.485 1.00 87.00 213 ILE A CA 1
ATOM 1713 C C . ILE A 1 213 ? -21.237 3.359 8.952 1.00 87.00 213 ILE A C 1
ATOM 1715 O O . ILE A 1 213 ? -21.212 4.487 9.441 1.00 87.00 213 ILE A O 1
ATOM 1719 N N . THR A 1 214 ? -20.935 2.263 9.645 1.00 85.56 214 THR A N 1
ATOM 1720 C CA . THR A 1 214 ? -20.507 2.215 11.052 1.00 85.56 214 THR A CA 1
ATOM 1721 C C . THR A 1 214 ? -18.980 2.097 11.181 1.00 85.56 214 THR A C 1
ATOM 1723 O O . THR A 1 214 ? -18.269 1.962 10.184 1.00 85.56 214 THR A O 1
ATOM 1726 N N . GLY A 1 215 ? -18.454 2.195 12.409 1.00 84.69 215 GLY A N 1
ATOM 1727 C CA . GLY A 1 215 ? -17.037 1.932 12.715 1.00 84.69 215 GLY A CA 1
ATOM 1728 C C . GLY A 1 215 ? -16.023 2.970 12.205 1.00 84.69 215 GLY A C 1
ATOM 1729 O O . GLY A 1 215 ? -14.822 2.759 12.335 1.00 84.69 215 GLY A O 1
ATOM 1730 N N . LEU A 1 216 ? -16.466 4.092 11.621 1.00 91.56 216 LEU A N 1
ATOM 1731 C CA . LEU A 1 216 ? -15.579 5.142 11.107 1.00 91.56 216 LEU A CA 1
ATOM 1732 C C . LEU A 1 216 ? -15.583 6.391 11.985 1.00 91.56 216 LEU A C 1
ATOM 1734 O O . LEU A 1 216 ? -16.596 7.081 12.086 1.00 91.56 216 LEU A O 1
ATOM 1738 N N . LYS A 1 217 ? -14.415 6.767 12.506 1.00 93.56 217 LYS A N 1
ATOM 1739 C CA . LYS A 1 217 ? -14.221 8.053 13.179 1.00 93.56 217 LYS A CA 1
ATOM 1740 C C . LYS A 1 217 ? -13.798 9.136 12.190 1.00 93.56 217 LYS A C 1
ATOM 1742 O O . LYS A 1 217 ? -12.807 8.979 11.476 1.00 93.56 217 LYS A O 1
ATOM 1747 N N . ILE A 1 218 ? -14.525 10.248 12.141 1.00 95.62 218 ILE A N 1
ATOM 1748 C CA . ILE A 1 218 ? -14.222 11.378 11.250 1.00 95.62 218 ILE A CA 1
ATOM 1749 C C . ILE A 1 218 ? -13.219 12.329 11.912 1.00 95.62 218 ILE A C 1
ATOM 1751 O O . ILE A 1 218 ? -13.315 12.621 13.099 1.00 95.62 218 ILE A O 1
ATOM 1755 N N . MET A 1 219 ? -12.266 12.845 11.129 1.00 95.56 219 MET A N 1
ATOM 1756 C CA . MET A 1 219 ? -11.355 13.912 11.554 1.00 95.56 219 MET A CA 1
ATOM 1757 C C . MET A 1 219 ? -11.186 14.968 10.445 1.00 95.56 219 MET A C 1
ATOM 1759 O O . MET A 1 219 ? -10.609 14.668 9.392 1.00 95.56 219 MET A O 1
ATOM 1763 N N . PRO A 1 220 ? -11.644 16.217 10.656 1.00 95.62 220 PRO A N 1
ATOM 1764 C CA . PRO A 1 220 ? -11.404 17.325 9.735 1.00 95.62 220 PRO A CA 1
ATOM 1765 C C . PRO A 1 220 ? -9.913 17.663 9.612 1.00 95.62 220 PRO A C 1
ATOM 1767 O O . PRO A 1 220 ? -9.147 17.584 10.579 1.00 95.62 220 PRO A O 1
ATOM 1770 N N . PHE A 1 221 ? -9.481 18.101 8.429 1.00 94.50 221 PHE A N 1
ATOM 1771 C CA . PHE A 1 221 ? -8.078 18.452 8.187 1.00 94.50 221 PHE A CA 1
ATOM 1772 C C . PHE A 1 221 ? -7.583 19.621 9.062 1.00 94.50 221 PHE A C 1
ATOM 1774 O O . PHE A 1 221 ? -6.426 19.622 9.493 1.00 94.50 221 PHE A O 1
ATOM 1781 N N . ARG A 1 222 ? -8.454 20.585 9.389 1.00 92.81 222 ARG A N 1
ATOM 1782 C CA . ARG A 1 222 ? -8.177 21.675 10.341 1.00 92.81 222 ARG A CA 1
ATOM 1783 C C . ARG A 1 222 ? -7.910 21.163 11.755 1.00 92.81 222 ARG A C 1
ATOM 1785 O O . ARG A 1 222 ? -6.993 21.669 12.398 1.00 92.81 222 ARG A O 1
ATOM 1792 N N . GLN A 1 223 ? -8.648 20.152 12.215 1.00 94.00 223 GLN A N 1
ATOM 1793 C CA . GLN A 1 223 ? -8.418 19.533 13.523 1.00 94.00 223 GLN A CA 1
ATOM 1794 C C . GLN A 1 223 ? -7.050 18.844 13.555 1.00 94.00 223 GLN A C 1
ATOM 1796 O O . GLN A 1 223 ? -6.205 19.184 14.386 1.00 94.00 223 GLN A O 1
ATOM 1801 N N . LEU A 1 224 ? -6.791 17.975 12.567 1.00 94.62 224 LEU A N 1
ATOM 1802 C CA . LEU A 1 224 ? -5.508 17.290 12.399 1.00 94.62 224 LEU A CA 1
ATOM 1803 C C . LEU A 1 224 ? -4.329 18.275 12.446 1.00 94.62 224 LEU A C 1
ATOM 1805 O O . LEU A 1 224 ? -3.341 18.039 13.139 1.00 94.62 224 LEU A O 1
ATOM 1809 N N . ARG A 1 225 ? -4.439 19.394 11.720 1.00 92.56 225 ARG A N 1
ATOM 1810 C CA . ARG A 1 225 ? -3.377 20.399 11.625 1.00 92.56 225 ARG A CA 1
ATOM 1811 C C . ARG A 1 225 ? -3.136 21.174 12.924 1.00 92.56 225 ARG A C 1
ATOM 1813 O O . ARG A 1 225 ? -2.007 21.610 13.136 1.00 92.56 225 ARG A O 1
ATOM 1820 N N . ASN A 1 226 ? -4.157 21.361 13.757 1.00 92.81 226 ASN A N 1
ATOM 1821 C CA . ASN A 1 226 ? -4.059 22.138 14.994 1.00 92.81 226 ASN A CA 1
ATOM 1822 C C . ASN A 1 226 ? -3.565 21.283 16.176 1.00 92.81 226 ASN A C 1
ATOM 1824 O O . ASN A 1 226 ? -2.659 21.693 16.897 1.00 92.81 226 ASN A O 1
ATOM 1828 N N . GLU A 1 227 ? -4.133 20.090 16.360 1.00 93.69 227 GLU A N 1
ATOM 1829 C CA . GLU A 1 227 ? -3.855 19.214 17.511 1.00 93.69 227 GLU A CA 1
ATOM 1830 C C . GLU A 1 227 ? -2.580 18.373 17.314 1.00 93.69 227 GLU A C 1
ATOM 1832 O O . GLU A 1 227 ? -1.779 18.167 18.234 1.00 93.69 227 GLU A O 1
ATOM 1837 N N . TYR A 1 228 ? -2.338 17.915 16.084 1.00 94.56 228 TYR A N 1
ATOM 1838 C CA . TYR A 1 228 ? -1.261 16.976 15.766 1.00 94.56 228 TYR A CA 1
ATOM 1839 C C . TYR A 1 228 ? -0.059 17.669 15.108 1.00 94.56 228 TYR A C 1
ATOM 1841 O O . TYR A 1 228 ? 0.523 17.179 14.145 1.00 94.56 228 TYR A O 1
ATOM 1849 N N . THR A 1 229 ? 0.324 18.830 15.645 1.00 93.31 229 THR A N 1
ATOM 1850 C CA . THR A 1 229 ? 1.500 19.611 15.213 1.00 93.31 229 THR A CA 1
ATOM 1851 C C . THR A 1 229 ? 2.837 18.992 15.622 1.00 93.31 229 THR A C 1
ATOM 1853 O O . THR A 1 229 ? 3.829 19.147 14.910 1.00 93.31 229 THR A O 1
ATOM 1856 N N . THR A 1 230 ? 2.897 18.304 16.766 1.00 94.62 230 THR A N 1
ATOM 1857 C CA . THR A 1 230 ? 4.156 17.773 17.312 1.00 94.62 230 THR A CA 1
ATOM 1858 C C . THR A 1 230 ? 4.436 16.352 16.822 1.00 94.62 230 THR A C 1
ATOM 1860 O O . THR A 1 230 ? 3.528 15.546 16.607 1.00 94.62 230 THR A O 1
ATOM 1863 N N . PHE A 1 231 ? 5.717 15.984 16.728 1.00 93.19 231 PHE A N 1
ATOM 1864 C CA . PHE A 1 231 ? 6.109 14.604 16.419 1.00 93.19 231 PHE A CA 1
ATOM 1865 C C . PHE A 1 231 ? 5.649 13.586 17.472 1.00 93.19 231 PHE A C 1
ATOM 1867 O O . PHE A 1 231 ? 5.589 12.397 17.164 1.00 93.19 231 PHE A O 1
ATOM 1874 N N . GLU A 1 232 ? 5.341 14.017 18.697 1.00 94.62 232 GLU A N 1
ATOM 1875 C CA . GLU A 1 232 ? 4.804 13.142 19.736 1.00 94.62 232 GLU A CA 1
ATOM 1876 C C . GLU A 1 232 ? 3.304 12.903 19.536 1.00 94.62 232 GLU A C 1
ATOM 1878 O O . GLU A 1 232 ? 2.884 11.747 19.487 1.00 94.62 232 GLU A O 1
ATOM 1883 N N . SER A 1 233 ? 2.502 13.956 19.329 1.00 95.50 233 SER A N 1
ATOM 1884 C CA . SER A 1 233 ? 1.069 13.790 19.060 1.00 95.50 233 SER A CA 1
ATOM 1885 C C . SER A 1 233 ? 0.827 13.032 17.749 1.00 95.50 233 SER A C 1
ATOM 1887 O O . SER A 1 233 ? 0.004 12.121 17.735 1.00 95.50 233 SER A O 1
ATOM 1889 N N . LEU A 1 234 ? 1.619 13.263 16.692 1.00 94.88 234 LEU A N 1
ATOM 1890 C CA . LEU A 1 234 ? 1.574 12.448 15.465 1.00 94.88 234 LEU A CA 1
ATOM 1891 C C . LEU A 1 234 ? 1.916 10.964 15.692 1.00 94.88 234 LEU A C 1
ATOM 1893 O O . LEU A 1 234 ? 1.368 10.106 15.001 1.00 94.88 234 LEU A O 1
ATOM 1897 N N . ARG A 1 235 ? 2.800 10.629 16.645 1.00 94.31 235 ARG A N 1
ATOM 1898 C CA . ARG A 1 235 ? 3.073 9.227 17.024 1.00 94.31 235 ARG A CA 1
ATOM 1899 C C . ARG A 1 235 ? 1.942 8.628 17.853 1.00 94.31 235 ARG A C 1
ATOM 1901 O O . ARG A 1 235 ? 1.627 7.464 17.641 1.00 94.31 235 ARG A O 1
ATOM 1908 N N . LYS A 1 236 ? 1.328 9.404 18.755 1.00 95.38 236 LYS A N 1
ATOM 1909 C CA . LYS A 1 236 ? 0.130 8.983 19.500 1.00 95.38 236 LYS A CA 1
ATOM 1910 C C . LYS A 1 236 ? -0.998 8.663 18.520 1.00 95.38 236 LYS A C 1
ATOM 1912 O O . LYS A 1 236 ? -1.429 7.522 18.486 1.00 95.38 236 LYS A O 1
ATOM 1917 N N . LEU A 1 237 ? -1.334 9.587 17.614 1.00 95.00 237 LEU A N 1
ATOM 1918 C CA . LEU A 1 237 ? -2.303 9.376 16.529 1.00 95.00 237 LEU A CA 1
ATOM 1919 C C . LEU A 1 237 ? -2.022 8.102 15.720 1.00 95.00 237 LEU A C 1
ATOM 1921 O O . LEU A 1 237 ? -2.924 7.302 15.499 1.00 95.00 237 LEU A O 1
ATOM 1925 N N . ALA A 1 238 ? -0.767 7.900 15.306 1.00 94.25 238 ALA A N 1
ATOM 1926 C CA . ALA A 1 238 ? -0.354 6.720 14.549 1.00 94.25 238 ALA A CA 1
ATOM 1927 C C . ALA A 1 238 ? -0.486 5.401 15.331 1.00 94.25 238 ALA A C 1
ATOM 1929 O O . ALA A 1 238 ? -0.529 4.346 14.705 1.00 94.25 238 ALA A O 1
ATOM 1930 N N . ASN A 1 239 ? -0.505 5.445 16.665 1.00 93.31 239 ASN A N 1
ATOM 1931 C CA . ASN A 1 239 ? -0.628 4.283 17.547 1.00 93.31 239 ASN A CA 1
ATOM 1932 C C . ASN A 1 239 ? -2.048 4.092 18.111 1.00 93.31 239 ASN A C 1
ATOM 1934 O O . ASN A 1 239 ? -2.338 3.000 18.575 1.00 93.31 239 ASN A O 1
ATOM 1938 N N . THR A 1 240 ? -2.901 5.123 18.095 1.00 93.81 240 THR A N 1
ATOM 1939 C CA . THR A 1 240 ? -4.305 5.045 18.539 1.00 93.81 240 THR A CA 1
ATOM 1940 C C . THR A 1 240 ? -5.200 4.357 17.515 1.00 93.81 240 THR A C 1
ATOM 1942 O O . THR A 1 240 ? -6.119 3.663 17.914 1.00 93.81 240 THR A O 1
ATOM 1945 N N . TYR A 1 241 ? -4.940 4.545 16.218 1.00 94.12 241 TYR A N 1
ATOM 1946 C CA . TYR A 1 241 ? -5.752 3.960 15.148 1.00 94.12 241 TYR A CA 1
ATOM 1947 C C . TYR A 1 241 ? -4.959 2.936 14.339 1.00 94.12 241 TYR A C 1
ATOM 1949 O O . TYR A 1 241 ? -3.744 3.083 14.129 1.00 94.12 241 TYR A O 1
ATOM 1957 N N . ASP A 1 242 ? -5.662 1.917 13.847 1.00 91.12 242 ASP A N 1
ATOM 1958 C CA . ASP A 1 242 ? -5.064 0.837 13.065 1.00 91.12 242 ASP A CA 1
ATOM 1959 C C . ASP A 1 242 ? -5.184 1.011 11.563 1.00 91.12 242 ASP A C 1
ATOM 1961 O O . ASP A 1 242 ? -4.284 0.590 10.826 1.00 91.12 242 ASP A O 1
ATOM 1965 N N . TYR A 1 243 ? -6.232 1.697 11.105 1.00 93.81 243 TYR A N 1
ATOM 1966 C CA . TYR A 1 243 ? -6.421 1.960 9.688 1.00 93.81 243 TYR A CA 1
ATOM 1967 C C . TYR A 1 243 ? -6.773 3.414 9.393 1.00 93.81 243 TYR A C 1
ATOM 1969 O O . TYR A 1 243 ? -7.659 4.014 10.000 1.00 93.81 243 TYR A O 1
ATOM 1977 N N . PHE A 1 244 ? -6.068 3.978 8.412 1.00 95.62 244 PHE A N 1
ATOM 1978 C CA . PHE A 1 244 ? -6.146 5.391 8.064 1.00 95.62 244 PHE A CA 1
ATOM 1979 C C . PHE A 1 244 ? -6.750 5.564 6.672 1.00 95.62 244 PHE A C 1
ATOM 1981 O O . PHE A 1 244 ? -6.085 5.351 5.656 1.00 95.62 244 PHE A O 1
ATOM 1988 N N . LEU A 1 245 ? -8.002 6.005 6.615 1.00 95.75 245 LEU A N 1
ATOM 1989 C CA . LEU A 1 245 ? -8.661 6.485 5.405 1.00 95.75 245 LEU A CA 1
ATOM 1990 C C . LEU A 1 245 ? -8.437 7.999 5.244 1.00 95.75 245 LEU A C 1
ATOM 1992 O O . LEU A 1 245 ? -8.270 8.744 6.209 1.00 95.75 245 LEU A O 1
ATOM 1996 N N . CYS A 1 246 ? -8.429 8.485 4.006 1.00 96.06 246 CYS A N 1
ATOM 1997 C CA . CYS A 1 246 ? -8.359 9.913 3.708 1.00 96.06 246 CYS A CA 1
ATOM 1998 C C . CYS A 1 246 ? -8.974 10.213 2.336 1.00 96.06 246 CYS A C 1
ATOM 2000 O O . CYS A 1 246 ? -8.787 9.459 1.376 1.00 96.06 246 CYS A O 1
ATOM 2002 N N . ASP A 1 247 ? -9.687 11.331 2.229 1.00 95.62 247 ASP A N 1
ATOM 2003 C CA . ASP A 1 247 ? -10.204 11.839 0.961 1.00 95.62 247 ASP A CA 1
ATOM 2004 C C . ASP A 1 247 ? -9.062 12.126 -0.042 1.00 95.62 247 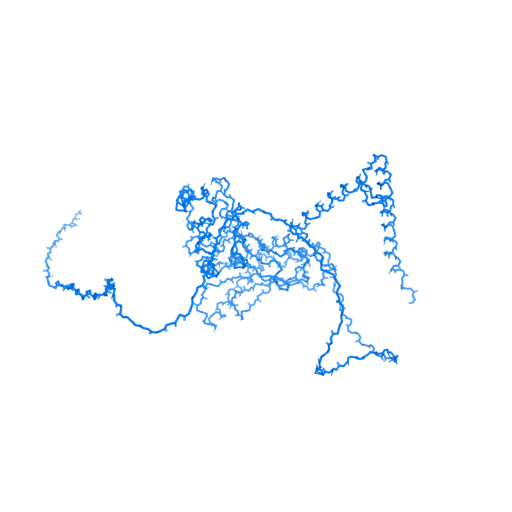ASP A C 1
ATOM 2006 O O . ASP A 1 247 ? -8.100 12.851 0.240 1.00 95.62 247 ASP A O 1
ATOM 2010 N N . GLY A 1 248 ? -9.184 11.571 -1.252 1.00 93.69 248 GLY A N 1
ATOM 2011 C CA . GLY A 1 248 ? -8.259 11.777 -2.367 1.00 93.69 248 GLY A CA 1
ATOM 2012 C C . GLY A 1 248 ? -8.039 13.239 -2.778 1.00 93.69 248 GLY A C 1
ATOM 2013 O O . GLY A 1 248 ? -7.024 13.523 -3.411 1.00 93.69 248 GLY A O 1
ATOM 2014 N N . ARG A 1 249 ? -8.919 14.170 -2.386 1.00 93.12 249 ARG A N 1
ATOM 2015 C CA . ARG A 1 249 ? -8.740 15.619 -2.577 1.00 93.12 249 ARG A CA 1
ATOM 2016 C C . ARG A 1 249 ? -7.625 16.198 -1.695 1.00 93.12 249 ARG A C 1
ATOM 2018 O O . ARG A 1 249 ? -6.838 17.011 -2.169 1.00 93.12 249 ARG A O 1
ATOM 2025 N N . ILE A 1 250 ? -7.516 15.759 -0.436 1.00 94.19 250 ILE A N 1
ATOM 2026 C CA . ILE A 1 250 ? -6.556 16.305 0.550 1.00 94.19 250 ILE A CA 1
ATOM 2027 C C . ILE A 1 250 ? -5.366 15.386 0.852 1.00 94.19 250 ILE A C 1
ATOM 2029 O O . ILE A 1 250 ? -4.403 15.824 1.483 1.00 94.19 250 ILE A O 1
ATOM 2033 N N . ILE A 1 251 ? -5.378 14.148 0.345 1.00 93.25 251 ILE A N 1
ATOM 2034 C CA . ILE A 1 251 ? -4.331 13.126 0.519 1.00 93.25 251 ILE A CA 1
ATOM 2035 C C . ILE A 1 251 ? -2.893 13.662 0.367 1.00 93.25 251 ILE A C 1
ATOM 2037 O O . ILE A 1 251 ? -2.005 13.253 1.115 1.00 93.25 251 ILE A O 1
ATOM 2041 N N . GLY A 1 252 ? -2.644 14.592 -0.563 1.00 91.56 252 GLY A N 1
ATOM 2042 C CA . GLY A 1 252 ? -1.325 15.200 -0.770 1.00 91.56 252 GLY A CA 1
ATOM 2043 C C . GLY A 1 252 ? -0.883 16.114 0.378 1.00 91.56 252 GLY A C 1
ATOM 2044 O O . GLY A 1 252 ? 0.269 16.046 0.806 1.00 91.56 252 GLY A O 1
ATOM 2045 N N . HIS A 1 253 ? -1.802 16.919 0.916 1.00 93.06 253 HIS A N 1
ATOM 2046 C CA . HIS A 1 253 ? -1.544 17.814 2.046 1.00 93.06 253 HIS A CA 1
ATOM 2047 C C . HIS A 1 253 ? -1.360 17.029 3.350 1.00 93.06 253 HIS A C 1
ATOM 2049 O O . HIS A 1 253 ? -0.420 17.299 4.096 1.00 93.06 253 HIS A O 1
ATOM 2055 N N . VAL A 1 254 ? -2.184 16.000 3.574 1.00 94.38 254 VAL A N 1
ATOM 2056 C CA . VAL A 1 254 ? -2.084 15.101 4.737 1.00 94.38 254 VAL A CA 1
ATOM 2057 C C . VAL A 1 254 ? -0.743 14.352 4.745 1.00 94.38 254 VAL A C 1
ATOM 2059 O O . VAL A 1 254 ? -0.022 14.391 5.739 1.00 94.38 254 VAL A O 1
ATOM 2062 N N . ASN A 1 255 ? -0.331 13.754 3.617 1.00 92.06 255 ASN A N 1
ATOM 2063 C CA . ASN A 1 255 ? 0.981 13.094 3.510 1.00 92.06 255 ASN A CA 1
ATOM 2064 C C . ASN A 1 255 ? 2.165 14.068 3.670 1.00 92.06 255 ASN A C 1
ATOM 2066 O O . ASN A 1 255 ? 3.228 13.661 4.143 1.00 92.06 255 ASN A O 1
ATOM 2070 N N . GLY A 1 256 ? 2.000 15.334 3.271 1.00 91.69 256 GLY A N 1
ATOM 2071 C CA . GLY A 1 256 ? 3.003 16.382 3.471 1.00 91.69 256 GLY A CA 1
ATOM 2072 C C . GLY A 1 256 ? 3.158 16.788 4.939 1.00 91.69 256 GLY A C 1
ATOM 2073 O O . GLY A 1 256 ? 4.283 16.926 5.410 1.00 91.69 256 GLY A O 1
ATOM 2074 N N . PHE A 1 257 ? 2.043 16.930 5.661 1.00 93.50 257 PHE A N 1
ATOM 2075 C CA . PHE A 1 257 ? 2.013 17.321 7.073 1.00 93.50 257 PHE A CA 1
ATOM 2076 C C . PHE A 1 257 ? 2.488 16.193 8.003 1.00 93.50 257 PHE A C 1
ATOM 2078 O O . PHE A 1 257 ? 3.419 16.373 8.782 1.00 93.50 257 PHE A O 1
ATOM 2085 N N . CYS A 1 258 ? 1.903 14.999 7.884 1.00 91.31 258 CYS A N 1
ATOM 2086 C CA . CYS A 1 258 ? 2.153 13.887 8.807 1.00 91.31 258 CYS A CA 1
ATOM 2087 C C . CYS A 1 258 ? 3.483 13.143 8.536 1.00 91.31 258 CYS A C 1
ATOM 2089 O O . CYS A 1 258 ? 3.966 12.366 9.368 1.00 91.31 258 CYS A O 1
ATOM 2091 N N . GLY A 1 259 ? 4.109 13.399 7.382 1.00 88.75 259 GLY A N 1
ATOM 2092 C CA . GLY A 1 259 ? 5.491 13.030 7.083 1.00 88.75 259 GLY A CA 1
ATOM 2093 C C . GLY A 1 259 ? 5.798 11.527 7.151 1.00 88.75 259 GLY A C 1
ATOM 2094 O O . GLY A 1 259 ? 4.969 10.672 6.848 1.00 88.75 259 GLY A O 1
ATOM 2095 N N . LYS A 1 260 ? 7.036 11.183 7.535 1.00 88.25 260 LYS A N 1
ATOM 2096 C CA . LYS A 1 260 ? 7.562 9.801 7.481 1.00 88.25 260 LYS A CA 1
ATOM 2097 C C . LYS A 1 260 ? 6.833 8.805 8.399 1.00 88.25 260 LYS A C 1
ATOM 2099 O O . LYS A 1 260 ? 6.923 7.604 8.153 1.00 88.25 260 LYS A O 1
ATOM 2104 N N . ILE A 1 261 ? 6.127 9.271 9.436 1.00 91.38 261 ILE A N 1
ATOM 2105 C CA . ILE A 1 261 ? 5.414 8.409 10.401 1.00 91.38 261 ILE A CA 1
ATOM 2106 C C . ILE A 1 261 ? 4.299 7.616 9.698 1.00 91.38 261 ILE A C 1
ATOM 2108 O O . ILE A 1 261 ? 4.139 6.423 9.957 1.00 91.38 261 ILE A O 1
ATOM 2112 N N . PHE A 1 262 ? 3.616 8.251 8.743 1.00 92.12 262 PHE A N 1
ATOM 2113 C CA . PHE A 1 262 ? 2.488 7.705 7.977 1.00 92.12 262 PHE A CA 1
ATOM 2114 C C . PHE A 1 262 ? 2.907 7.221 6.576 1.00 92.12 262 PHE A C 1
ATOM 2116 O O . PHE A 1 262 ? 2.118 7.157 5.638 1.00 92.12 262 PHE A O 1
ATOM 2123 N N . GLN A 1 263 ? 4.188 6.865 6.426 1.00 88.00 263 GLN A N 1
ATOM 2124 C CA . GLN A 1 263 ? 4.746 6.227 5.230 1.00 88.00 263 GLN A CA 1
ATOM 2125 C C . GLN A 1 263 ? 5.302 4.824 5.545 1.00 88.00 263 GLN A C 1
ATOM 2127 O O . GLN A 1 263 ? 6.336 4.422 4.998 1.00 88.00 263 GLN A O 1
ATOM 2132 N N . LYS A 1 264 ? 4.643 4.098 6.457 1.00 89.44 264 LYS A N 1
ATOM 2133 C CA . LYS A 1 264 ? 4.880 2.680 6.771 1.00 89.44 264 LYS A CA 1
ATOM 2134 C C . LYS A 1 264 ? 3.660 1.862 6.351 1.00 89.44 264 LYS A C 1
ATOM 2136 O O . LYS A 1 264 ? 2.557 2.386 6.377 1.00 89.44 264 LYS A O 1
ATOM 2141 N N . SER A 1 265 ? 3.845 0.577 6.057 1.00 86.50 265 SER A N 1
ATOM 2142 C CA . SER A 1 265 ? 2.777 -0.326 5.590 1.00 86.50 265 SER A CA 1
ATOM 2143 C C . SER A 1 265 ? 1.477 -0.287 6.426 1.00 86.50 265 SER A C 1
ATOM 2145 O O . SER A 1 265 ? 0.405 -0.222 5.834 1.00 86.50 265 SER A O 1
ATOM 2147 N N . ARG A 1 266 ? 1.554 -0.248 7.771 1.00 89.19 266 ARG A N 1
ATOM 2148 C CA . ARG A 1 266 ? 0.368 -0.126 8.652 1.00 89.19 266 ARG A CA 1
ATOM 2149 C C . ARG A 1 266 ? -0.276 1.268 8.619 1.00 89.19 266 ARG A C 1
ATOM 2151 O O . ARG A 1 266 ? -1.489 1.387 8.568 1.00 89.19 266 ARG A O 1
ATOM 2158 N N . THR A 1 267 ? 0.528 2.329 8.650 1.00 91.88 267 THR A N 1
ATOM 2159 C CA . THR A 1 267 ? 0.070 3.704 8.937 1.00 91.88 267 THR A CA 1
ATOM 2160 C C . THR A 1 267 ? -0.168 4.562 7.692 1.00 91.88 267 THR A C 1
ATOM 2162 O O . THR A 1 267 ? -0.263 5.782 7.795 1.00 91.88 267 THR A O 1
ATOM 2165 N N . THR A 1 268 ? -0.214 3.988 6.488 1.00 93.25 268 THR A N 1
ATOM 2166 C CA . THR A 1 268 ? -0.383 4.781 5.260 1.00 93.25 268 THR A CA 1
ATOM 2167 C C . THR A 1 268 ? -1.828 5.111 4.951 1.00 93.25 268 THR A C 1
ATOM 2169 O O . THR A 1 268 ? -2.656 4.220 4.859 1.00 93.25 268 THR A O 1
ATOM 2172 N N . TYR A 1 269 ? -2.107 6.378 4.649 1.00 94.44 269 TYR A N 1
ATOM 2173 C CA . TYR A 1 269 ? -3.439 6.834 4.252 1.00 94.44 269 TYR A CA 1
ATOM 2174 C C . TYR A 1 269 ? -3.952 6.154 2.975 1.00 94.44 269 TYR A C 1
ATOM 2176 O O . TYR A 1 269 ? -3.405 6.373 1.888 1.00 94.44 269 TYR A O 1
ATOM 2184 N N . HIS A 1 270 ? -5.034 5.387 3.069 1.00 95.06 270 HIS A N 1
ATOM 2185 C CA . HIS A 1 270 ? -5.764 4.805 1.944 1.00 95.06 270 HIS A CA 1
ATOM 2186 C C . HIS A 1 270 ? -6.780 5.817 1.393 1.00 95.06 270 HIS A C 1
ATOM 2188 O O . HIS A 1 270 ? -7.430 6.538 2.141 1.00 95.06 270 HIS A O 1
ATOM 2194 N N . SER A 1 271 ? -6.852 5.945 0.061 1.00 94.25 271 SER A N 1
ATOM 2195 C CA . SER A 1 271 ? -7.556 7.066 -0.581 1.00 94.25 271 SER A CA 1
ATOM 2196 C C . SER A 1 271 ? -8.975 6.690 -0.998 1.00 94.25 271 SER A C 1
ATOM 2198 O O . SER A 1 271 ? -9.150 5.858 -1.896 1.00 94.25 271 SER A O 1
ATOM 2200 N N . VAL A 1 272 ? -9.943 7.351 -0.362 1.00 95.38 272 VAL A N 1
ATOM 2201 C CA . VAL A 1 272 ? -11.388 7.295 -0.637 1.00 95.38 272 VAL A CA 1
ATOM 2202 C C . VAL A 1 272 ? -11.763 8.441 -1.586 1.00 95.38 272 VAL A C 1
ATOM 2204 O O . VAL A 1 272 ? -11.160 9.514 -1.520 1.00 95.38 272 VAL A O 1
ATOM 2207 N N . ARG A 1 273 ? -12.746 8.249 -2.474 1.00 93.69 273 ARG A N 1
ATOM 2208 C CA . ARG A 1 273 ? -13.244 9.300 -3.384 1.00 93.69 273 ARG A CA 1
ATOM 2209 C C . ARG A 1 273 ? -14.593 9.843 -2.914 1.00 93.69 273 ARG A C 1
ATOM 2211 O O . ARG A 1 273 ? -15.641 9.401 -3.377 1.00 93.69 273 ARG A O 1
ATOM 2218 N N . LEU A 1 274 ? -14.555 10.820 -2.008 1.00 90.75 274 LEU A N 1
ATOM 2219 C CA . LEU A 1 274 ? -15.744 11.484 -1.462 1.00 90.75 274 LEU A CA 1
ATOM 2220 C C . LEU A 1 274 ? -16.261 12.586 -2.411 1.00 90.75 274 LEU A C 1
ATOM 2222 O O . LEU A 1 274 ? -16.281 13.767 -2.071 1.00 90.75 274 LEU A O 1
ATOM 2226 N N . ASN A 1 275 ? -16.641 12.180 -3.629 1.00 88.38 275 ASN A N 1
ATOM 2227 C CA . ASN A 1 275 ? -17.202 13.068 -4.656 1.00 88.38 275 ASN A CA 1
ATOM 2228 C C . ASN A 1 275 ? -18.733 12.956 -4.755 1.00 88.38 275 ASN A C 1
ATOM 2230 O O . ASN A 1 275 ? -19.418 13.973 -4.778 1.00 88.38 275 ASN A O 1
ATOM 2234 N N . ASN A 1 276 ? -19.265 11.727 -4.812 1.00 89.50 276 ASN A N 1
ATOM 2235 C CA . ASN A 1 276 ? -20.690 11.459 -5.032 1.00 89.50 276 ASN A CA 1
ATOM 2236 C C . ASN A 1 276 ? -21.241 10.670 -3.827 1.00 89.50 276 ASN A C 1
ATOM 2238 O O . ASN A 1 276 ? -20.793 9.534 -3.639 1.00 89.50 276 ASN A O 1
ATOM 2242 N N . PRO A 1 277 ? -22.202 11.194 -3.038 1.00 86.81 277 PRO A N 1
ATOM 2243 C CA . PRO A 1 277 ? -22.611 10.593 -1.760 1.00 86.81 277 PRO A CA 1
ATOM 2244 C C . PRO A 1 277 ? -23.122 9.152 -1.895 1.00 86.81 277 PRO A C 1
ATOM 2246 O O . PRO A 1 277 ? -22.706 8.277 -1.142 1.00 86.81 277 PRO A O 1
ATOM 2249 N N . GLN A 1 278 ? -23.912 8.871 -2.937 1.00 88.06 278 GLN A N 1
ATOM 2250 C CA . GLN A 1 278 ? -24.428 7.531 -3.256 1.00 88.06 278 GLN A CA 1
ATOM 2251 C C . GLN A 1 278 ? -23.332 6.459 -3.432 1.00 88.06 278 GLN A C 1
ATOM 2253 O O . GLN A 1 278 ? -23.599 5.271 -3.280 1.00 88.06 278 GLN A O 1
ATOM 2258 N N . LEU A 1 279 ? -22.091 6.851 -3.752 1.00 92.50 279 LEU A N 1
ATOM 2259 C CA . LEU A 1 279 ? -20.971 5.927 -3.961 1.00 92.50 279 LEU A CA 1
ATOM 2260 C C . LEU A 1 279 ? -20.069 5.763 -2.727 1.00 92.50 279 LEU A C 1
ATOM 2262 O O . LEU A 1 279 ? -19.127 4.970 -2.782 1.00 92.50 279 LEU A O 1
ATOM 2266 N N . TYR A 1 280 ? -20.329 6.478 -1.623 1.00 92.56 280 TYR A N 1
ATOM 2267 C CA . TYR A 1 280 ? -19.436 6.497 -0.456 1.00 92.56 280 TYR A CA 1
ATOM 2268 C C . TYR A 1 280 ? -19.246 5.103 0.152 1.00 92.56 280 TYR A C 1
ATOM 2270 O O . TYR A 1 280 ? -18.101 4.699 0.335 1.00 92.56 280 TYR A O 1
ATOM 2278 N N . LYS A 1 281 ? -20.328 4.336 0.358 1.00 92.81 281 LYS A N 1
ATOM 2279 C CA . LYS A 1 281 ? -20.299 2.959 0.895 1.00 92.81 281 LYS A CA 1
ATOM 2280 C C . LYS A 1 281 ? -19.333 2.063 0.100 1.00 92.81 281 LYS A C 1
ATOM 2282 O O . LYS A 1 281 ? -18.324 1.602 0.630 1.00 92.81 281 LYS A O 1
ATOM 2287 N N . ARG A 1 282 ? -19.533 1.981 -1.221 1.00 93.31 282 ARG A N 1
ATOM 2288 C CA . ARG A 1 282 ? -18.679 1.231 -2.163 1.00 93.31 282 ARG A CA 1
ATOM 2289 C C . ARG A 1 282 ? -17.218 1.702 -2.182 1.00 93.31 282 ARG A C 1
ATOM 2291 O O . ARG A 1 282 ? -16.305 0.883 -2.276 1.00 93.31 282 ARG A O 1
ATOM 2298 N N . GLU A 1 283 ? -16.966 3.012 -2.146 1.00 94.06 283 GLU A N 1
ATOM 2299 C CA . GLU A 1 283 ? -15.601 3.562 -2.168 1.00 94.06 283 GLU A CA 1
ATOM 2300 C C . GLU A 1 283 ? -14.870 3.397 -0.827 1.00 94.06 283 GLU A C 1
ATOM 2302 O O . GLU A 1 283 ? -13.642 3.266 -0.823 1.00 94.06 283 GLU A O 1
ATOM 2307 N N . ILE A 1 284 ? -15.600 3.353 0.288 1.00 93.69 284 ILE A N 1
ATOM 2308 C CA . ILE A 1 284 ? -15.095 3.050 1.632 1.00 93.69 284 ILE A CA 1
ATOM 2309 C C . ILE A 1 284 ? -14.764 1.560 1.747 1.00 93.69 284 ILE A C 1
ATOM 2311 O O . ILE A 1 284 ? -13.611 1.236 2.021 1.00 93.69 284 ILE A O 1
ATOM 2315 N N . GLU A 1 285 ? -15.686 0.653 1.409 1.00 92.44 285 GLU A N 1
ATOM 2316 C CA . GLU A 1 285 ? -15.443 -0.801 1.343 1.00 92.44 285 GLU A CA 1
ATOM 2317 C C . GLU A 1 285 ? -14.222 -1.139 0.472 1.00 92.44 285 GLU A C 1
ATOM 2319 O O . GLU A 1 285 ? -13.306 -1.857 0.886 1.00 92.44 285 GLU A O 1
ATOM 2324 N N . ARG A 1 286 ? -14.155 -0.551 -0.733 1.00 93.50 286 ARG A N 1
ATOM 2325 C CA . ARG A 1 286 ? -13.010 -0.672 -1.648 1.00 93.50 286 ARG A CA 1
ATOM 2326 C C . ARG A 1 286 ? -11.707 -0.141 -1.043 1.00 93.50 286 ARG A C 1
ATOM 2328 O O . ARG A 1 286 ? -10.627 -0.491 -1.521 1.00 93.50 286 ARG A O 1
ATOM 2335 N N . SER A 1 287 ? -11.776 0.758 -0.070 1.00 93.56 287 SER A N 1
ATOM 2336 C CA . SER A 1 287 ? -10.607 1.374 0.554 1.00 93.56 287 SER A CA 1
ATOM 2337 C C . SER A 1 287 ? -10.167 0.664 1.827 1.00 93.56 287 SER A C 1
ATOM 2339 O O . SER A 1 287 ? -8.963 0.605 2.024 1.00 93.56 287 SER A O 1
ATOM 2341 N N . LEU A 1 288 ? -11.082 0.054 2.591 1.00 92.88 288 LEU A N 1
ATOM 2342 C CA . LEU A 1 288 ? -10.792 -0.890 3.683 1.00 92.88 288 LEU A CA 1
ATOM 2343 C C . LEU A 1 288 ? -10.110 -2.162 3.154 1.00 92.88 288 LEU A C 1
ATOM 2345 O O . LEU A 1 288 ? -9.092 -2.607 3.681 1.00 92.88 288 LEU A O 1
ATOM 2349 N N . LYS A 1 289 ? -10.586 -2.692 2.018 1.00 94.06 289 LYS A N 1
ATOM 2350 C CA . LYS A 1 289 ? -9.990 -3.848 1.320 1.00 94.06 289 LYS A CA 1
ATOM 2351 C C . LYS A 1 289 ? -8.646 -3.548 0.632 1.00 94.06 289 LYS A C 1
ATOM 2353 O O . LYS A 1 289 ? -8.331 -4.175 -0.379 1.00 94.06 289 LYS A O 1
ATOM 2358 N N . ARG A 1 290 ? -7.834 -2.601 1.115 1.00 94.44 290 ARG A N 1
ATOM 2359 C CA . ARG A 1 290 ? -6.509 -2.302 0.540 1.00 94.44 290 ARG A CA 1
ATOM 2360 C C . ARG A 1 290 ? -5.372 -2.607 1.496 1.00 94.44 290 ARG A C 1
ATOM 2362 O O . ARG A 1 290 ? -5.478 -2.444 2.706 1.00 94.44 290 ARG A O 1
ATOM 2369 N N . THR A 1 291 ? -4.235 -2.957 0.914 1.00 94.56 291 THR A N 1
ATOM 2370 C CA . THR A 1 291 ? -2.959 -3.104 1.619 1.00 94.56 291 THR A CA 1
ATOM 2371 C C . THR A 1 291 ? -1.901 -2.223 0.988 1.00 94.56 291 THR A C 1
ATOM 2373 O O . THR A 1 291 ? -2.092 -1.650 -0.089 1.00 94.56 291 THR A O 1
ATOM 2376 N N . ALA A 1 292 ? -0.792 -2.053 1.697 1.00 94.44 292 ALA A N 1
ATOM 2377 C CA . ALA A 1 292 ? 0.272 -1.152 1.310 1.00 94.44 292 ALA A CA 1
ATOM 2378 C C . ALA A 1 292 ? 1.641 -1.785 1.556 1.00 94.44 292 ALA A C 1
ATOM 2380 O O . ALA A 1 292 ? 1.859 -2.419 2.587 1.00 94.44 292 ALA A O 1
ATOM 2381 N N . TYR A 1 293 ? 2.586 -1.559 0.646 1.00 93.81 293 TYR A N 1
ATOM 2382 C CA . TYR A 1 293 ? 4.000 -1.861 0.868 1.00 93.81 293 TYR A CA 1
ATOM 2383 C C . TYR A 1 293 ? 4.882 -0.718 0.365 1.00 93.81 293 TYR A C 1
ATOM 2385 O O . TYR A 1 293 ? 4.489 0.075 -0.495 1.00 93.81 293 TYR A O 1
ATOM 2393 N N . ARG A 1 294 ? 6.085 -0.594 0.926 1.00 91.19 294 ARG A N 1
ATOM 2394 C CA . ARG A 1 294 ? 7.028 0.465 0.559 1.00 91.19 294 ARG A CA 1
ATOM 2395 C C . ARG A 1 294 ? 7.895 0.011 -0.617 1.00 91.19 294 ARG A C 1
ATOM 2397 O O . ARG A 1 294 ? 8.654 -0.943 -0.500 1.00 91.19 294 ARG A O 1
ATOM 2404 N N . GLN A 1 295 ? 7.798 0.714 -1.742 1.00 88.75 295 GLN A N 1
ATOM 2405 C CA . GLN A 1 295 ? 8.681 0.533 -2.892 1.00 88.75 295 GLN A CA 1
ATOM 2406 C C . GLN A 1 295 ? 9.990 1.295 -2.647 1.00 88.75 295 GLN A C 1
ATOM 2408 O O . GLN A 1 295 ? 9.969 2.491 -2.348 1.00 88.75 295 GLN A O 1
ATOM 2413 N N . LEU A 1 296 ? 11.111 0.578 -2.781 1.00 78.88 296 LEU A N 1
ATOM 2414 C CA . LEU A 1 296 ? 12.483 1.030 -2.527 1.00 78.88 296 LEU A CA 1
ATOM 2415 C C . LEU A 1 296 ? 12.697 1.667 -1.139 1.00 78.88 296 LEU A C 1
ATOM 2417 O O . LEU A 1 296 ? 12.956 2.866 -1.015 1.00 78.88 296 LEU A O 1
ATOM 2421 N N . GLU A 1 297 ? 12.629 0.848 -0.086 1.00 70.31 297 GLU A N 1
ATOM 2422 C CA . GLU A 1 297 ? 13.147 1.227 1.236 1.00 70.31 297 GLU A CA 1
ATOM 2423 C C . GLU A 1 297 ? 14.673 1.056 1.302 1.00 70.31 297 GLU A C 1
ATOM 2425 O O . GLU A 1 297 ? 15.409 2.036 1.168 1.00 70.31 297 GLU A O 1
ATOM 2430 N N . LYS A 1 298 ? 15.144 -0.185 1.481 1.00 68.44 298 LYS A N 1
ATOM 2431 C CA . LYS A 1 298 ? 16.554 -0.596 1.446 1.00 68.44 298 LYS A CA 1
ATOM 2432 C C . LYS A 1 298 ? 16.634 -2.053 0.972 1.00 68.44 298 LYS A C 1
ATOM 2434 O O . LYS A 1 298 ? 15.964 -2.904 1.545 1.00 68.44 298 LYS A O 1
ATOM 2439 N N . GLY A 1 299 ? 17.469 -2.343 -0.026 1.00 85.56 299 GLY A N 1
ATOM 2440 C CA . GLY A 1 299 ? 17.638 -3.700 -0.561 1.00 85.56 299 GLY A CA 1
ATOM 2441 C C . GLY A 1 299 ? 16.507 -4.165 -1.489 1.00 85.56 299 GLY A C 1
ATOM 2442 O O . GLY A 1 299 ? 15.748 -3.356 -2.021 1.00 85.56 299 GLY A O 1
ATOM 2443 N N . ASN A 1 300 ? 16.435 -5.482 -1.698 1.00 91.19 300 ASN A N 1
ATOM 2444 C CA . ASN A 1 300 ? 15.566 -6.165 -2.666 1.00 91.19 300 ASN A CA 1
ATOM 2445 C C . ASN A 1 300 ? 14.364 -6.901 -2.036 1.00 91.19 300 ASN A C 1
ATOM 2447 O O . ASN A 1 300 ? 13.661 -7.614 -2.749 1.00 91.19 300 ASN A O 1
ATOM 2451 N N . LEU A 1 301 ? 14.145 -6.776 -0.723 1.00 92.44 301 LEU A N 1
ATOM 2452 C CA . LEU A 1 301 ? 13.050 -7.421 0.013 1.00 92.44 301 LEU A CA 1
ATOM 2453 C C . LEU A 1 301 ? 11.868 -6.459 0.205 1.00 92.44 301 LEU A C 1
ATOM 2455 O O . LEU A 1 301 ? 12.042 -5.328 0.657 1.00 92.44 301 LEU A O 1
ATOM 2459 N N . PHE A 1 302 ? 10.660 -6.945 -0.073 1.00 93.81 302 PHE A N 1
ATOM 2460 C CA . PHE A 1 302 ? 9.399 -6.225 0.077 1.00 93.81 302 PHE A CA 1
ATOM 2461 C C . PHE A 1 302 ? 8.424 -7.051 0.923 1.00 93.81 302 PHE A C 1
ATOM 2463 O O . PHE A 1 302 ? 8.038 -8.149 0.526 1.00 93.81 302 PHE A O 1
ATOM 2470 N N . SER A 1 303 ? 8.001 -6.517 2.069 1.00 93.38 303 SER A N 1
ATOM 2471 C CA . SER A 1 303 ? 6.997 -7.147 2.937 1.00 93.38 303 SER A CA 1
ATOM 2472 C C . SER A 1 303 ? 5.614 -6.541 2.697 1.00 93.38 303 SER A C 1
ATOM 2474 O O . SER A 1 303 ? 5.434 -5.326 2.799 1.00 93.38 303 SER A O 1
ATOM 2476 N N . ILE A 1 304 ? 4.639 -7.393 2.382 1.00 95.44 304 ILE A N 1
ATOM 2477 C CA . ILE A 1 304 ? 3.261 -7.022 2.043 1.00 95.44 304 ILE A CA 1
ATOM 2478 C C . ILE A 1 304 ? 2.315 -7.706 3.042 1.00 95.44 304 ILE A C 1
ATOM 2480 O O . ILE A 1 304 ? 2.300 -8.934 3.081 1.00 95.44 304 ILE A O 1
ATOM 2484 N N . PRO A 1 305 ? 1.505 -6.986 3.838 1.00 94.88 305 PRO A N 1
ATOM 2485 C CA . PRO A 1 305 ? 0.490 -7.621 4.677 1.00 94.88 305 PRO A CA 1
ATOM 2486 C C . PRO A 1 305 ? -0.575 -8.331 3.835 1.00 94.88 305 PRO A C 1
ATOM 2488 O O . PRO A 1 305 ? -1.078 -7.756 2.868 1.00 94.88 305 PRO A O 1
ATOM 2491 N N . VAL A 1 306 ? -0.926 -9.564 4.211 1.00 95.56 306 VAL A N 1
ATOM 2492 C CA . VAL A 1 306 ? -1.900 -10.407 3.483 1.00 95.56 306 VAL A CA 1
ATOM 2493 C C . VAL A 1 306 ? -3.027 -10.970 4.354 1.00 95.56 306 VAL A C 1
ATOM 2495 O O . VAL A 1 306 ? -4.074 -11.346 3.822 1.00 95.56 306 VAL A O 1
ATOM 2498 N N . GLY A 1 307 ? -2.847 -10.992 5.678 1.00 93.44 307 GLY A N 1
ATOM 2499 C CA . GLY A 1 307 ? -3.864 -11.433 6.632 1.00 93.44 307 GLY A CA 1
ATOM 2500 C C . GLY A 1 307 ? -3.518 -11.127 8.086 1.00 93.44 307 GLY A C 1
ATOM 2501 O O . GLY A 1 307 ? -2.368 -10.821 8.395 1.00 93.44 307 GLY A O 1
ATOM 2502 N N . ASN A 1 308 ? -4.505 -11.257 8.969 1.00 91.38 308 ASN A N 1
ATOM 2503 C CA . ASN A 1 308 ? -4.334 -11.234 10.428 1.00 91.38 308 ASN A CA 1
ATOM 2504 C C . ASN A 1 308 ? -4.467 -12.676 10.968 1.00 91.38 308 ASN A C 1
ATOM 2506 O O . ASN A 1 308 ? -4.893 -13.567 10.226 1.00 91.38 308 ASN A O 1
ATOM 2510 N N . ASN A 1 309 ? -4.137 -12.930 12.240 1.00 89.19 309 ASN A N 1
ATOM 2511 C CA . ASN A 1 309 ? -4.282 -14.258 12.858 1.00 89.19 309 ASN A CA 1
ATOM 2512 C C . ASN A 1 309 ? -5.697 -14.859 12.652 1.00 89.19 309 ASN A C 1
ATOM 2514 O O . ASN A 1 309 ? -5.825 -16.001 12.195 1.00 89.19 309 ASN A O 1
ATOM 2518 N N . ARG A 1 310 ? -6.736 -14.033 12.864 1.00 88.94 310 ARG A N 1
ATOM 2519 C CA . ARG A 1 310 ? -8.176 -14.368 12.798 1.00 88.94 310 ARG A CA 1
ATOM 2520 C C . ARG A 1 310 ? -8.648 -14.991 11.467 1.00 88.94 310 ARG A C 1
ATOM 2522 O O . ARG A 1 310 ? -9.627 -15.724 11.471 1.00 88.94 310 ARG A O 1
ATOM 2529 N N . PHE A 1 311 ? -7.962 -14.753 10.342 1.00 92.12 311 PHE A N 1
ATOM 2530 C CA . PHE A 1 311 ? -8.361 -15.294 9.030 1.00 92.12 311 PHE A CA 1
ATOM 2531 C C . PHE A 1 311 ? -8.295 -16.823 8.957 1.00 92.12 311 PHE A C 1
ATOM 2533 O O . PHE A 1 311 ? -7.359 -17.447 9.467 1.00 92.12 311 PHE A O 1
ATOM 2540 N N . SER A 1 312 ? -9.202 -17.432 8.197 1.00 94.50 312 SER A N 1
ATOM 2541 C CA . SER A 1 312 ? -9.082 -18.831 7.792 1.00 94.50 312 SER A CA 1
ATOM 2542 C C . SER A 1 312 ? -7.975 -19.022 6.735 1.00 94.50 312 SER A C 1
ATOM 2544 O O . SER A 1 312 ? -7.610 -18.094 6.002 1.00 94.50 312 SER A O 1
ATOM 2546 N N . PRO A 1 313 ? -7.431 -20.246 6.576 1.00 95.31 313 PRO A N 1
ATOM 2547 C CA . PRO A 1 313 ? -6.484 -20.535 5.499 1.00 95.31 313 PRO A CA 1
ATOM 2548 C C . PRO A 1 313 ? -7.098 -20.415 4.089 1.00 95.31 313 PRO A C 1
ATOM 2550 O O . PRO A 1 313 ? -6.342 -20.424 3.116 1.00 95.31 313 PRO A O 1
ATOM 2553 N N . ARG A 1 314 ? -8.433 -20.306 3.948 1.00 96.25 314 ARG A N 1
ATOM 2554 C CA . ARG A 1 314 ? -9.106 -20.045 2.661 1.00 96.25 314 ARG A CA 1
ATOM 2555 C C . ARG A 1 314 ? -9.005 -18.562 2.292 1.00 96.25 314 ARG A C 1
ATOM 2557 O O . ARG A 1 314 ? -8.397 -18.262 1.266 1.00 96.25 314 ARG A O 1
ATOM 2564 N N . GLU A 1 315 ? -9.444 -17.650 3.169 1.00 95.94 315 GLU A N 1
ATOM 2565 C CA . GLU A 1 315 ? -9.325 -16.197 2.931 1.00 95.94 315 GLU A CA 1
ATOM 2566 C C . GLU A 1 315 ? -7.873 -15.768 2.690 1.00 95.94 315 GLU A C 1
ATOM 2568 O O . GLU A 1 315 ? -7.595 -14.945 1.815 1.00 95.94 315 GLU A O 1
ATOM 2573 N N . LEU A 1 316 ? -6.934 -16.346 3.452 1.00 96.06 316 LEU A N 1
ATOM 2574 C CA . LEU A 1 316 ? -5.505 -16.070 3.315 1.00 96.06 316 LEU A CA 1
ATOM 2575 C C . LEU A 1 316 ? -4.982 -16.481 1.926 1.00 96.06 316 LEU A C 1
ATOM 2577 O O . LEU A 1 316 ? -4.220 -15.737 1.309 1.00 96.06 316 LEU A O 1
ATOM 2581 N N . THR A 1 317 ? -5.444 -17.621 1.401 1.00 96.88 317 THR A N 1
ATOM 2582 C CA . THR A 1 317 ? -5.107 -18.101 0.049 1.00 96.88 317 THR A CA 1
ATOM 2583 C C . THR A 1 317 ? -5.650 -17.161 -1.028 1.00 96.88 317 THR A C 1
ATOM 2585 O O . THR A 1 317 ? -4.920 -16.780 -1.942 1.00 96.88 317 THR A O 1
ATOM 2588 N N . GLU A 1 318 ? -6.910 -16.741 -0.912 1.00 96.75 318 GLU A N 1
ATOM 2589 C CA . GLU A 1 318 ? -7.565 -15.823 -1.856 1.00 96.75 318 GLU A CA 1
ATOM 2590 C C . GLU A 1 318 ? -6.873 -14.457 -1.912 1.00 96.75 318 GLU A C 1
ATOM 2592 O O . GLU A 1 318 ? -6.643 -13.914 -2.996 1.00 96.75 318 GLU A O 1
ATOM 2597 N N . ASN A 1 319 ? -6.490 -13.921 -0.751 1.00 96.94 319 ASN A N 1
ATOM 2598 C CA . ASN A 1 319 ? -5.753 -12.666 -0.652 1.00 96.94 319 ASN A CA 1
ATOM 2599 C C . ASN A 1 319 ? -4.345 -12.766 -1.252 1.00 96.94 319 ASN A C 1
ATOM 2601 O O . ASN A 1 319 ? -3.947 -11.868 -1.996 1.00 96.94 319 ASN A O 1
ATOM 2605 N N . ILE A 1 320 ? -3.614 -13.858 -0.997 1.00 96.69 320 ILE A N 1
ATOM 2606 C CA . ILE A 1 320 ? -2.293 -14.098 -1.600 1.00 96.69 320 ILE A CA 1
ATOM 2607 C C . ILE A 1 320 ? -2.404 -14.180 -3.127 1.00 96.69 320 ILE A C 1
ATOM 2609 O O . ILE A 1 320 ? -1.666 -13.484 -3.820 1.00 96.69 320 ILE A O 1
ATOM 2613 N N . LEU A 1 321 ? -3.350 -14.957 -3.667 1.00 96.12 321 LEU A N 1
ATOM 2614 C CA . LEU A 1 321 ? -3.547 -15.078 -5.117 1.00 96.12 321 LEU A CA 1
ATOM 2615 C C . LEU A 1 321 ? -3.946 -13.743 -5.763 1.00 96.12 321 LEU A C 1
ATOM 2617 O O . LEU A 1 321 ? -3.439 -13.394 -6.831 1.00 96.12 321 LEU A O 1
ATOM 2621 N N . HIS A 1 322 ? -4.814 -12.959 -5.113 1.00 96.38 322 HIS A N 1
ATOM 2622 C CA . HIS A 1 322 ? -5.223 -11.660 -5.644 1.00 96.38 322 HIS A CA 1
ATOM 2623 C C . HIS A 1 322 ? -4.092 -10.618 -5.608 1.00 96.38 322 HIS A C 1
ATOM 2625 O O . HIS A 1 322 ? -3.974 -9.817 -6.537 1.00 96.38 322 HIS A O 1
ATOM 2631 N N . ILE A 1 323 ? -3.221 -10.668 -4.592 1.00 96.19 323 ILE A N 1
ATOM 2632 C CA . ILE A 1 323 ? -1.975 -9.891 -4.553 1.00 96.19 323 ILE A CA 1
ATOM 2633 C C . ILE A 1 323 ? -1.014 -10.344 -5.650 1.00 96.19 323 ILE A C 1
ATOM 2635 O O . ILE A 1 323 ? -0.493 -9.496 -6.365 1.00 96.19 323 ILE A O 1
ATOM 2639 N N . VAL A 1 324 ? -0.803 -11.650 -5.832 1.00 95.38 324 VAL A N 1
ATOM 2640 C CA . VAL A 1 324 ? 0.095 -12.195 -6.863 1.00 95.38 324 VAL A CA 1
ATOM 2641 C C . VAL A 1 324 ? -0.315 -11.729 -8.263 1.00 95.38 324 VAL A C 1
ATOM 2643 O O . VAL A 1 324 ? 0.531 -11.239 -9.010 1.00 95.38 324 VAL A O 1
ATOM 2646 N N . ALA A 1 325 ? -1.610 -11.772 -8.592 1.00 94.50 325 ALA A N 1
ATOM 2647 C CA . ALA A 1 325 ? -2.127 -11.255 -9.860 1.00 94.50 325 ALA A CA 1
ATOM 2648 C C . ALA A 1 325 ? -1.858 -9.746 -10.052 1.00 94.50 325 ALA A C 1
ATOM 2650 O O . ALA A 1 325 ? -1.540 -9.304 -11.154 1.00 94.50 325 ALA A O 1
ATOM 2651 N N . GLN A 1 326 ? -1.934 -8.946 -8.982 1.00 95.44 326 GLN A N 1
ATOM 2652 C CA . GLN A 1 326 ? -1.582 -7.522 -9.030 1.00 95.44 326 GLN A CA 1
ATOM 2653 C C . GLN A 1 326 ? -0.065 -7.299 -9.115 1.00 95.44 326 GLN A C 1
ATOM 2655 O O . GLN A 1 326 ? 0.381 -6.390 -9.810 1.00 95.44 326 GLN A O 1
ATOM 2660 N N . LEU A 1 327 ? 0.749 -8.132 -8.462 1.00 94.19 327 LEU A N 1
ATOM 2661 C CA . LEU A 1 327 ? 2.208 -8.037 -8.521 1.00 94.19 327 LEU A CA 1
ATOM 2662 C C . LEU A 1 327 ? 2.746 -8.281 -9.934 1.00 94.19 327 LEU A C 1
ATOM 2664 O O . LEU A 1 327 ? 3.655 -7.554 -10.324 1.00 94.19 327 LEU A O 1
ATOM 2668 N N . LYS A 1 328 ? 2.139 -9.180 -10.731 1.00 92.00 328 LYS A N 1
ATOM 2669 C CA . LYS A 1 328 ? 2.504 -9.372 -12.154 1.00 92.00 328 LYS A CA 1
ATOM 2670 C C . LYS A 1 328 ? 2.593 -8.051 -12.933 1.00 92.00 328 LYS A C 1
ATOM 2672 O O . LYS A 1 328 ? 3.477 -7.891 -13.765 1.00 92.00 328 LYS A O 1
ATOM 2677 N N . THR A 1 329 ? 1.695 -7.103 -12.639 1.00 90.88 329 THR A N 1
ATOM 2678 C CA . THR A 1 329 ? 1.549 -5.831 -13.374 1.00 90.88 329 THR A CA 1
ATOM 2679 C C . THR A 1 329 ? 2.104 -4.607 -12.639 1.00 90.88 329 THR A C 1
ATOM 2681 O O . THR A 1 329 ? 2.487 -3.631 -13.280 1.00 90.88 329 THR A O 1
ATOM 2684 N N . ILE A 1 330 ? 2.147 -4.621 -11.301 1.00 92.00 330 ILE A N 1
ATOM 2685 C CA . ILE A 1 330 ? 2.540 -3.462 -10.476 1.00 92.00 330 ILE A CA 1
ATOM 2686 C C . ILE A 1 330 ? 4.007 -3.539 -10.014 1.00 92.00 330 ILE A C 1
ATOM 2688 O O . ILE A 1 330 ? 4.610 -2.503 -9.707 1.00 92.00 330 ILE A O 1
ATOM 2692 N N . PHE A 1 331 ? 4.595 -4.738 -9.942 1.00 91.94 331 PHE A N 1
ATOM 2693 C CA . PHE A 1 331 ? 5.977 -4.921 -9.498 1.00 91.94 331 PHE A CA 1
ATOM 2694 C C . PHE A 1 331 ? 6.968 -4.452 -10.581 1.00 91.94 331 PHE A C 1
ATOM 2696 O O . PHE A 1 331 ? 6.771 -4.745 -11.762 1.00 91.94 331 PHE A O 1
ATOM 2703 N N . PRO A 1 332 ? 8.039 -3.714 -10.233 1.00 90.44 332 PRO A N 1
ATOM 2704 C CA . PRO A 1 332 ? 8.961 -3.194 -11.236 1.00 90.44 332 PRO A CA 1
ATOM 2705 C C . PRO A 1 332 ? 9.805 -4.330 -11.839 1.00 90.44 332 PRO A C 1
ATOM 2707 O O . PRO A 1 332 ? 10.587 -4.981 -11.141 1.00 90.44 332 PRO A O 1
ATOM 2710 N N . GLY A 1 333 ? 9.631 -4.561 -13.143 1.00 87.44 333 GLY A N 1
ATOM 2711 C CA . GLY A 1 333 ? 10.165 -5.728 -13.856 1.00 87.44 333 GLY A CA 1
ATOM 2712 C C . GLY A 1 333 ? 9.244 -6.959 -13.854 1.00 87.44 333 GLY A C 1
ATOM 2713 O O . GLY A 1 333 ? 9.706 -8.047 -14.190 1.00 87.44 333 GLY A O 1
ATOM 2714 N N . GLY A 1 334 ? 7.970 -6.802 -13.469 1.00 88.88 334 GLY A N 1
ATOM 2715 C CA . GLY A 1 334 ? 6.937 -7.841 -13.547 1.00 88.88 334 GLY A CA 1
ATOM 2716 C C . GLY A 1 334 ?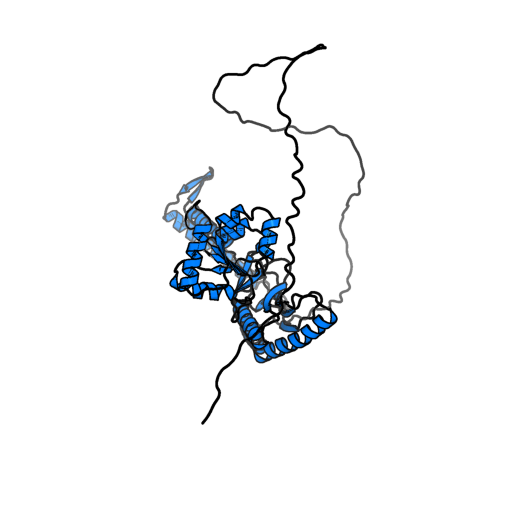 7.288 -9.120 -12.784 1.00 88.88 334 GLY A C 1
ATOM 2717 O O . GLY A 1 334 ? 7.977 -9.072 -11.762 1.00 88.88 334 GLY A O 1
ATOM 2718 N N . LEU A 1 335 ? 6.837 -10.271 -13.299 1.00 89.56 335 LEU A N 1
ATOM 2719 C CA . LEU A 1 335 ? 7.246 -11.588 -12.795 1.00 89.56 335 LEU A CA 1
ATOM 2720 C C . LEU A 1 335 ? 8.753 -11.831 -12.940 1.00 89.56 335 LEU A C 1
ATOM 2722 O O . LEU A 1 335 ? 9.362 -12.380 -12.028 1.00 89.56 335 LEU A O 1
ATOM 2726 N N . ASN A 1 336 ? 9.362 -11.402 -14.048 1.00 89.38 336 ASN A N 1
ATOM 2727 C CA . ASN A 1 336 ? 10.744 -11.745 -14.404 1.00 89.38 336 ASN A CA 1
ATOM 2728 C C . ASN A 1 336 ? 11.769 -11.220 -13.381 1.00 89.38 336 ASN A C 1
ATOM 2730 O O . ASN A 1 336 ? 12.823 -11.822 -13.190 1.00 89.38 336 ASN A O 1
ATOM 2734 N N . ASN A 1 337 ? 11.466 -10.113 -12.692 1.00 92.25 337 ASN A N 1
ATOM 2735 C CA . ASN A 1 337 ? 12.305 -9.602 -11.606 1.00 92.25 337 ASN A CA 1
ATOM 2736 C C . ASN A 1 337 ? 11.969 -10.207 -10.226 1.00 92.25 337 ASN A C 1
ATOM 2738 O O . ASN A 1 337 ? 12.729 -9.985 -9.285 1.00 92.25 337 ASN A O 1
ATOM 2742 N N . ILE A 1 338 ? 10.877 -10.962 -10.061 1.00 93.50 338 ILE A N 1
ATOM 2743 C CA . ILE A 1 338 ? 10.564 -11.655 -8.801 1.00 93.50 338 ILE A CA 1
ATOM 2744 C C . ILE A 1 338 ? 11.434 -12.910 -8.699 1.00 93.50 338 ILE A C 1
ATOM 2746 O O . ILE A 1 338 ? 11.345 -13.827 -9.512 1.00 93.50 338 ILE A O 1
ATOM 2750 N N . ARG A 1 339 ? 12.265 -12.954 -7.655 1.00 93.25 339 ARG A N 1
ATOM 2751 C CA . ARG A 1 339 ? 13.119 -14.098 -7.345 1.00 93.25 339 ARG A CA 1
ATOM 2752 C C . ARG A 1 339 ? 12.384 -15.091 -6.454 1.00 93.25 339 ARG A C 1
ATOM 2754 O O . ARG A 1 339 ? 12.040 -16.169 -6.913 1.00 93.25 339 ARG A O 1
ATOM 2761 N N . ASN A 1 340 ? 12.090 -14.724 -5.206 1.00 94.62 340 ASN A N 1
ATOM 2762 C CA . ASN A 1 340 ? 11.391 -15.609 -4.271 1.00 94.62 340 ASN A CA 1
ATOM 2763 C C . ASN A 1 340 ? 10.155 -14.927 -3.677 1.00 94.62 340 ASN A C 1
ATOM 2765 O O . ASN A 1 340 ? 10.126 -13.712 -3.483 1.00 94.62 340 ASN A O 1
ATOM 2769 N N . MET A 1 341 ? 9.165 -15.730 -3.296 1.00 96.31 341 MET A N 1
ATOM 2770 C CA . MET A 1 341 ? 8.050 -15.324 -2.444 1.00 96.31 341 MET A CA 1
ATOM 2771 C C . MET A 1 341 ? 7.979 -16.256 -1.235 1.00 96.31 341 MET A C 1
ATOM 2773 O O . MET A 1 341 ? 7.901 -17.471 -1.402 1.00 96.31 341 MET A O 1
ATOM 2777 N N . HIS A 1 342 ? 7.971 -15.695 -0.028 1.00 95.62 342 HIS A N 1
ATOM 2778 C CA . HIS A 1 342 ? 7.846 -16.435 1.231 1.00 95.62 342 HIS A CA 1
ATOM 2779 C C . HIS A 1 342 ? 6.676 -15.897 2.052 1.00 95.62 342 HIS A C 1
ATOM 2781 O O . HIS A 1 342 ? 6.472 -14.686 2.113 1.00 95.62 342 HIS A O 1
ATOM 2787 N N . LEU A 1 343 ? 5.943 -16.775 2.729 1.00 95.62 343 LEU A N 1
ATOM 2788 C CA . LEU A 1 343 ? 4.924 -16.398 3.702 1.00 95.62 343 LEU A CA 1
ATOM 2789 C C . LEU A 1 343 ? 5.532 -16.440 5.111 1.00 95.62 343 LEU A C 1
ATOM 2791 O O . LEU A 1 343 ? 6.073 -17.467 5.524 1.00 95.62 343 LEU A O 1
ATOM 2795 N N . LYS A 1 344 ? 5.474 -15.316 5.828 1.00 92.94 344 LYS A N 1
ATOM 2796 C CA . LYS A 1 344 ? 6.077 -15.107 7.154 1.00 92.94 344 LYS A CA 1
ATOM 2797 C C . LYS A 1 344 ? 5.075 -14.423 8.102 1.00 92.94 344 LYS A C 1
ATOM 2799 O O . LYS A 1 344 ? 4.123 -13.800 7.644 1.00 92.94 344 LYS A O 1
ATOM 2804 N N . ILE A 1 345 ? 5.295 -14.503 9.414 1.00 92.06 345 ILE A N 1
ATOM 2805 C CA . ILE A 1 345 ? 4.579 -13.718 10.439 1.00 92.06 345 ILE A CA 1
ATOM 2806 C C . ILE A 1 345 ? 5.385 -12.464 10.817 1.00 92.06 345 ILE A C 1
ATOM 2808 O O . ILE A 1 345 ? 6.611 -12.513 10.823 1.00 92.06 345 ILE A O 1
ATOM 2812 N N . ASP A 1 346 ? 4.749 -11.353 11.187 1.00 88.12 346 ASP A N 1
ATOM 2813 C CA . ASP A 1 346 ? 5.449 -10.122 11.615 1.00 88.12 346 ASP A CA 1
ATOM 2814 C C . ASP A 1 346 ? 6.385 -10.331 12.838 1.00 88.12 346 ASP A C 1
ATOM 2816 O O . ASP A 1 346 ? 7.419 -9.675 12.975 1.00 88.12 346 ASP A O 1
ATOM 2820 N N . ILE A 1 347 ? 6.096 -11.331 13.684 1.00 86.88 347 ILE A N 1
ATOM 2821 C CA . ILE A 1 347 ? 6.922 -11.708 14.845 1.00 86.88 347 ILE A CA 1
ATOM 2822 C C . ILE A 1 347 ? 8.372 -12.027 14.415 1.00 86.88 347 ILE A C 1
ATOM 2824 O O . ILE A 1 347 ? 8.636 -12.705 13.412 1.00 86.88 347 ILE A O 1
ATOM 2828 N N . LYS A 1 348 ? 9.349 -11.524 15.177 1.00 82.62 348 LYS A N 1
ATOM 2829 C CA . LYS A 1 348 ? 10.787 -11.713 14.914 1.00 82.62 348 LYS A CA 1
ATOM 2830 C C . LYS A 1 348 ? 11.239 -13.137 15.248 1.00 82.62 348 LYS A C 1
ATOM 2832 O O . LYS A 1 348 ? 10.692 -13.772 16.139 1.00 82.62 348 LYS A O 1
ATOM 2837 N N . GLY A 1 349 ? 12.246 -13.629 14.524 1.00 81.62 349 GLY A N 1
ATOM 2838 C CA . GLY A 1 349 ? 12.768 -14.986 14.722 1.00 81.62 349 GLY A CA 1
ATOM 2839 C C . GLY A 1 349 ? 11.753 -16.096 14.430 1.00 81.62 349 GLY A C 1
ATOM 2840 O O . GLY A 1 349 ? 11.894 -17.188 14.967 1.00 81.62 349 GLY A O 1
ATOM 2841 N N . THR A 1 350 ? 10.707 -15.820 13.642 1.00 85.31 350 THR A N 1
ATOM 2842 C CA . THR A 1 350 ? 9.778 -16.847 13.154 1.00 85.31 350 THR A CA 1
ATOM 2843 C C . THR A 1 350 ? 10.210 -17.427 11.820 1.00 85.31 350 THR A C 1
ATOM 2845 O O . THR A 1 350 ? 10.762 -16.702 10.981 1.00 85.31 350 THR A O 1
ATOM 2848 N N . SER A 1 351 ? 9.929 -18.714 11.611 1.00 87.88 351 SER A N 1
ATOM 2849 C CA . SER A 1 351 ? 10.146 -19.369 10.321 1.00 87.88 351 SER A CA 1
ATOM 2850 C C . SER A 1 351 ? 9.248 -18.778 9.226 1.00 87.88 351 SER A C 1
ATOM 2852 O O . SER A 1 351 ? 8.238 -18.116 9.481 1.00 87.88 351 SER A O 1
ATOM 2854 N N . SER A 1 352 ? 9.612 -19.024 7.968 1.00 93.06 352 SER A N 1
ATOM 2855 C CA . SER A 1 352 ? 8.832 -18.600 6.803 1.00 93.06 352 SER A CA 1
ATOM 2856 C C . SER A 1 352 ? 8.799 -19.692 5.747 1.00 93.06 352 SER A C 1
ATOM 2858 O O . SER A 1 352 ? 9.854 -20.213 5.385 1.00 93.06 352 SER A O 1
ATOM 2860 N N . LEU A 1 353 ? 7.618 -20.003 5.214 1.00 95.12 353 LEU A N 1
ATOM 2861 C CA . LEU A 1 353 ? 7.467 -21.034 4.188 1.00 95.12 353 LEU A CA 1
ATOM 2862 C C . LEU A 1 353 ? 7.585 -20.427 2.778 1.00 95.12 353 LEU A C 1
ATOM 2864 O O . LEU A 1 353 ? 6.939 -19.410 2.506 1.00 95.12 353 LEU A O 1
ATOM 2868 N N . PRO A 1 354 ? 8.372 -21.018 1.861 1.00 95.00 354 PRO A N 1
ATOM 2869 C CA . PRO A 1 354 ? 8.424 -20.571 0.474 1.00 95.00 354 PRO A CA 1
ATOM 2870 C C . PRO A 1 354 ? 7.113 -20.896 -0.260 1.00 95.00 354 PRO A C 1
ATOM 2872 O O . PRO A 1 354 ? 6.584 -22.000 -0.162 1.00 95.00 354 PRO A O 1
ATOM 2875 N N . LEU A 1 355 ? 6.609 -19.923 -1.020 1.00 94.88 355 LEU A N 1
ATOM 2876 C CA . LEU A 1 355 ? 5.486 -20.057 -1.959 1.00 94.88 355 LEU A CA 1
ATOM 2877 C C . LEU A 1 355 ? 5.974 -20.193 -3.409 1.00 94.88 355 LEU A C 1
ATOM 2879 O O . LEU A 1 355 ? 5.334 -20.858 -4.218 1.00 94.88 355 LEU A O 1
ATOM 2883 N N . TYR A 1 356 ? 7.090 -19.539 -3.735 1.00 94.81 356 TYR A N 1
ATOM 2884 C CA . TYR A 1 356 ? 7.723 -19.548 -5.052 1.00 94.81 356 TYR A CA 1
ATOM 2885 C C . TYR A 1 356 ? 9.221 -19.267 -4.900 1.00 94.81 356 TYR A C 1
ATOM 2887 O O . TYR A 1 356 ? 9.610 -18.413 -4.099 1.00 94.81 356 TYR A O 1
ATOM 2895 N N . ILE A 1 357 ? 10.049 -19.969 -5.670 1.00 93.75 357 ILE A N 1
ATOM 2896 C CA . ILE A 1 357 ? 11.497 -19.765 -5.763 1.00 93.75 357 ILE A CA 1
ATOM 2897 C C . ILE A 1 357 ? 11.858 -19.859 -7.243 1.00 93.75 357 ILE A C 1
ATOM 2899 O O . ILE A 1 357 ? 11.651 -20.903 -7.859 1.00 93.75 357 ILE A O 1
ATOM 2903 N N . ASN A 1 358 ? 12.405 -18.784 -7.801 1.00 91.50 358 ASN A N 1
ATOM 2904 C CA . ASN A 1 358 ? 13.005 -18.790 -9.124 1.00 91.50 358 ASN A CA 1
ATOM 2905 C C . ASN A 1 358 ? 14.494 -19.148 -9.007 1.00 91.50 358 ASN A C 1
ATOM 2907 O O . ASN A 1 358 ? 15.245 -18.542 -8.233 1.00 91.50 358 ASN A O 1
ATOM 2911 N N . LEU A 1 359 ? 14.903 -20.164 -9.767 1.00 88.50 359 LEU A N 1
ATOM 2912 C CA . LEU A 1 359 ? 16.278 -20.663 -9.835 1.00 88.50 359 LEU A CA 1
ATOM 2913 C C . LEU A 1 359 ? 17.012 -20.203 -11.105 1.00 88.50 359 LEU A C 1
ATOM 2915 O O . LEU A 1 359 ? 18.188 -20.516 -11.256 1.00 88.50 359 LEU A O 1
ATOM 2919 N N . ALA A 1 360 ? 16.348 -19.463 -12.000 1.00 85.50 360 ALA A N 1
ATOM 2920 C CA . ALA A 1 360 ? 16.963 -18.896 -13.197 1.00 85.50 360 ALA A CA 1
ATOM 2921 C C . ALA A 1 360 ? 17.987 -17.792 -12.862 1.00 85.50 360 ALA A C 1
ATOM 2923 O O . ALA A 1 360 ? 18.086 -17.323 -11.719 1.00 85.50 360 ALA A O 1
ATOM 2924 N N . GLY A 1 361 ? 18.744 -17.359 -13.873 1.00 84.88 361 GLY A N 1
ATOM 2925 C CA . GLY A 1 361 ? 19.632 -16.202 -13.765 1.00 84.88 361 GLY A CA 1
ATOM 2926 C C . GLY A 1 361 ? 18.867 -14.886 -13.533 1.00 84.88 361 GLY A C 1
ATOM 2927 O O . GLY A 1 361 ? 17.661 -14.816 -13.775 1.00 84.88 361 GLY A O 1
ATOM 2928 N N . PRO A 1 362 ? 19.541 -13.823 -13.055 1.00 86.00 362 PRO A N 1
ATOM 2929 C CA . PRO A 1 362 ? 18.951 -12.488 -13.032 1.00 86.00 362 PRO A CA 1
ATOM 2930 C C . PRO A 1 362 ? 18.694 -11.988 -14.468 1.00 86.00 362 PRO A C 1
ATOM 2932 O O . PRO A 1 362 ? 19.506 -12.270 -15.349 1.00 86.00 362 PRO A O 1
ATOM 2935 N N . PRO A 1 363 ? 17.632 -11.197 -14.717 1.00 85.19 363 PRO A N 1
ATOM 2936 C CA . PRO A 1 363 ? 17.381 -10.621 -16.039 1.00 85.19 363 PRO A CA 1
ATOM 2937 C C . PRO A 1 363 ? 18.534 -9.702 -16.473 1.00 85.19 363 PRO A C 1
ATOM 2939 O O . PRO A 1 363 ? 19.148 -9.040 -15.630 1.00 85.19 363 PRO A O 1
ATOM 2942 N N . ALA A 1 364 ? 18.817 -9.643 -17.780 1.00 84.38 364 ALA A N 1
ATOM 2943 C CA . ALA A 1 364 ? 19.969 -8.927 -18.343 1.00 84.38 364 ALA A CA 1
ATOM 2944 C C . ALA A 1 364 ? 19.987 -7.432 -17.972 1.00 84.38 364 ALA A C 1
ATOM 2946 O O . ALA A 1 364 ? 20.983 -6.935 -17.445 1.00 84.38 364 ALA A O 1
ATOM 2947 N N . GLU A 1 365 ? 18.856 -6.740 -18.108 1.00 84.88 365 GLU A N 1
ATOM 2948 C CA . GLU A 1 365 ? 18.714 -5.322 -17.758 1.00 84.88 365 GLU A CA 1
ATOM 2949 C C . GLU A 1 365 ? 18.299 -5.088 -16.294 1.00 84.88 365 GLU A C 1
ATOM 2951 O O . GLU A 1 365 ? 17.866 -5.995 -15.579 1.00 84.88 365 GLU A O 1
ATOM 2956 N N . CYS A 1 366 ? 18.449 -3.850 -15.819 1.00 85.69 366 CYS A N 1
ATOM 2957 C CA . CYS A 1 366 ? 17.853 -3.391 -14.563 1.00 85.69 366 CYS A CA 1
ATOM 2958 C C . CYS A 1 366 ? 16.487 -2.753 -14.863 1.00 85.69 366 CYS A C 1
ATOM 2960 O O . CYS A 1 366 ? 16.455 -1.758 -15.583 1.00 85.69 366 CYS A O 1
ATOM 2962 N N . PRO A 1 367 ? 15.363 -3.260 -14.319 1.00 86.62 367 PRO A N 1
ATOM 2963 C CA . PRO A 1 367 ? 14.050 -2.716 -14.652 1.00 86.62 367 PRO A CA 1
ATOM 2964 C C . PRO A 1 367 ? 13.906 -1.265 -14.175 1.00 86.62 367 PRO A C 1
ATOM 2966 O O . PRO A 1 367 ? 14.001 -0.979 -12.979 1.00 86.62 367 PRO A O 1
ATOM 2969 N N . TYR A 1 368 ? 13.644 -0.367 -15.122 1.00 89.00 368 TYR A N 1
ATOM 2970 C CA . TYR A 1 368 ? 13.468 1.070 -14.916 1.00 89.00 368 TYR A CA 1
ATOM 2971 C C . TYR A 1 368 ? 11.987 1.450 -15.068 1.00 89.00 368 TYR A C 1
ATOM 2973 O O . TYR A 1 368 ? 11.324 1.028 -16.015 1.00 89.00 368 TYR A O 1
ATOM 2981 N N . VAL A 1 369 ? 11.431 2.219 -14.123 1.00 87.69 369 VAL A N 1
ATOM 2982 C CA . VAL A 1 369 ? 10.004 2.603 -14.125 1.00 87.69 369 VAL A CA 1
ATOM 2983 C C . VAL A 1 369 ? 9.845 4.104 -13.890 1.00 87.69 369 VAL A C 1
ATOM 2985 O O . VAL A 1 369 ? 9.825 4.570 -12.748 1.00 87.69 369 VAL A O 1
ATOM 2988 N N . ILE A 1 370 ? 9.667 4.841 -14.991 1.00 85.50 370 ILE A N 1
ATOM 2989 C CA . ILE A 1 370 ? 9.605 6.310 -15.040 1.00 85.50 370 ILE A CA 1
ATOM 2990 C C . ILE A 1 370 ? 8.521 6.865 -14.102 1.00 85.50 370 ILE A C 1
ATOM 2992 O O . ILE A 1 370 ? 7.323 6.611 -14.279 1.00 85.50 370 ILE A O 1
ATOM 2996 N N . GLY A 1 371 ? 8.917 7.677 -13.121 1.00 86.62 371 GLY A N 1
ATOM 2997 C CA . GLY A 1 371 ? 8.001 8.182 -12.094 1.00 86.62 371 GLY A CA 1
ATOM 2998 C C . GLY A 1 371 ? 7.108 9.352 -12.548 1.00 86.62 371 GLY A C 1
ATOM 2999 O O . GLY A 1 371 ? 7.506 10.131 -13.407 1.00 86.62 371 GLY A O 1
ATOM 3000 N N . PRO A 1 372 ? 5.933 9.607 -11.932 1.00 86.44 372 PRO A N 1
ATOM 3001 C CA . PRO A 1 372 ? 5.027 10.684 -12.373 1.00 86.44 372 PRO A CA 1
ATOM 3002 C C . PRO A 1 372 ? 5.620 12.106 -12.360 1.00 86.44 372 PRO A C 1
ATOM 3004 O O . PRO A 1 372 ? 5.154 12.973 -13.097 1.00 86.44 372 PRO A O 1
ATOM 3007 N N . ARG A 1 373 ? 6.641 12.372 -11.529 1.00 85.38 373 ARG A N 1
ATOM 3008 C CA . ARG A 1 373 ? 7.408 13.635 -11.564 1.00 85.38 373 ARG A CA 1
ATOM 3009 C C . ARG A 1 373 ? 8.325 13.697 -12.784 1.00 85.38 373 ARG A C 1
ATOM 3011 O O . ARG A 1 373 ? 8.344 14.692 -13.492 1.00 85.38 373 ARG A O 1
ATOM 3018 N N . GLU A 1 374 ? 9.035 12.612 -13.040 1.00 87.88 374 GLU A N 1
ATOM 3019 C CA . GLU A 1 374 ? 9.976 12.448 -14.144 1.00 87.88 374 GLU A CA 1
ATOM 3020 C C . GLU A 1 374 ? 9.263 12.459 -15.501 1.00 87.88 374 GLU A C 1
ATOM 3022 O O . GLU A 1 374 ? 9.685 13.178 -16.396 1.00 87.88 374 GLU A O 1
ATOM 3027 N N . GLN A 1 375 ? 8.099 11.811 -15.617 1.00 89.94 375 GLN A N 1
ATOM 3028 C CA . GLN A 1 375 ? 7.206 11.923 -16.778 1.00 89.94 375 GLN A CA 1
ATOM 3029 C C . GLN A 1 375 ? 6.809 13.383 -17.067 1.00 89.94 375 GLN A C 1
ATOM 3031 O O . GLN A 1 375 ? 6.739 13.782 -18.230 1.00 89.94 375 GLN A O 1
ATOM 3036 N N . ARG A 1 376 ? 6.572 14.208 -16.032 1.00 89.88 376 ARG A N 1
ATOM 3037 C CA . ARG A 1 376 ? 6.321 15.653 -16.202 1.00 89.88 376 ARG A CA 1
ATOM 3038 C C . ARG A 1 376 ? 7.584 16.389 -16.650 1.00 89.88 376 ARG A C 1
ATOM 3040 O O . ARG A 1 376 ? 7.499 17.179 -17.582 1.00 89.88 376 ARG A O 1
ATOM 3047 N N . THR A 1 377 ? 8.744 16.100 -16.059 1.00 91.81 377 THR A N 1
ATOM 3048 C CA . THR A 1 377 ? 10.034 16.678 -16.4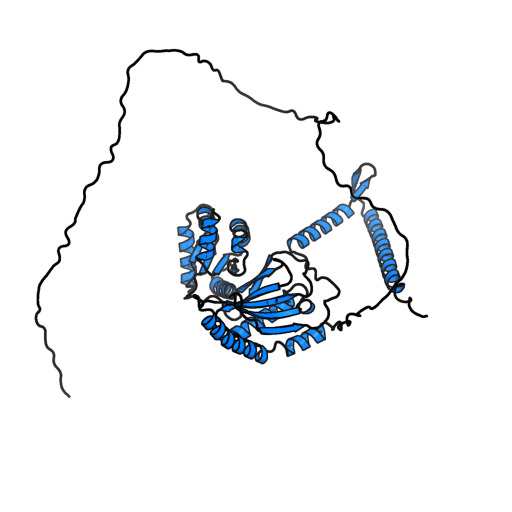79 1.00 91.81 377 THR A CA 1
ATOM 3049 C C . THR A 1 377 ? 10.383 16.316 -17.925 1.00 91.81 377 THR A C 1
ATOM 3051 O O . THR A 1 377 ? 10.829 17.177 -18.672 1.00 91.81 377 THR A O 1
ATOM 3054 N N . LEU A 1 378 ? 10.136 15.076 -18.354 1.00 91.81 378 LEU A N 1
ATOM 3055 C CA . LEU A 1 378 ? 10.341 14.618 -19.730 1.00 91.81 378 LEU A CA 1
ATOM 3056 C C . LEU A 1 378 ? 9.385 15.314 -20.706 1.00 91.81 378 LEU A C 1
ATOM 3058 O O . LEU A 1 378 ? 9.823 15.733 -21.774 1.00 91.81 378 LEU A O 1
ATOM 3062 N N . LYS A 1 379 ? 8.112 15.512 -20.335 1.00 93.06 379 LYS A N 1
ATOM 3063 C CA . LYS A 1 379 ? 7.171 16.327 -21.124 1.00 93.06 379 LYS A CA 1
ATOM 3064 C C . LYS A 1 379 ? 7.631 17.786 -21.219 1.00 93.06 379 LYS A C 1
ATOM 3066 O O . LYS A 1 379 ? 7.702 18.315 -22.318 1.00 93.06 379 LYS A O 1
ATOM 3071 N N . LEU A 1 380 ? 8.040 18.408 -20.111 1.00 93.88 380 LEU A N 1
ATOM 3072 C CA . LEU A 1 380 ? 8.583 19.773 -20.117 1.00 93.88 380 LEU A CA 1
ATOM 3073 C C . LEU A 1 380 ? 9.853 19.892 -20.975 1.00 93.88 380 LEU A C 1
ATOM 3075 O O . LEU A 1 380 ? 9.957 20.835 -21.749 1.00 93.88 380 LEU A O 1
ATOM 3079 N N . LYS A 1 381 ? 10.774 18.918 -20.911 1.00 93.88 381 LYS A N 1
ATOM 3080 C CA . LYS A 1 381 ? 11.951 18.847 -21.795 1.00 93.88 381 LYS A CA 1
ATOM 3081 C C . LYS A 1 381 ? 11.556 18.715 -23.270 1.00 93.88 381 LYS A C 1
ATOM 3083 O O . LYS A 1 381 ? 12.117 19.424 -24.096 1.00 93.88 381 LYS A O 1
ATOM 3088 N N . LYS A 1 382 ? 10.581 17.862 -23.612 1.00 92.44 382 LYS A N 1
ATOM 3089 C CA . LYS A 1 382 ? 10.078 17.736 -24.994 1.00 92.44 382 LYS A CA 1
ATOM 3090 C C . LYS A 1 382 ? 9.475 19.052 -25.494 1.00 92.44 382 LYS A C 1
ATOM 3092 O O . LYS A 1 382 ? 9.883 19.520 -26.550 1.00 92.44 382 LYS A O 1
ATOM 3097 N N . ASN A 1 383 ? 8.602 19.687 -24.712 1.00 93.56 383 ASN A N 1
ATOM 3098 C CA . ASN A 1 383 ? 7.994 20.973 -25.065 1.00 93.56 383 ASN A CA 1
ATOM 3099 C C . ASN A 1 383 ? 9.048 22.092 -25.191 1.00 93.56 383 ASN A C 1
ATOM 3101 O O . ASN A 1 383 ? 8.999 22.880 -26.130 1.00 93.56 383 ASN A O 1
ATOM 3105 N N . ALA A 1 384 ? 10.030 22.149 -24.284 1.00 92.44 384 ALA A N 1
ATOM 3106 C CA . ALA A 1 384 ? 11.126 23.116 -24.354 1.00 92.44 384 ALA A CA 1
ATOM 3107 C C . ALA A 1 384 ? 11.997 22.899 -25.602 1.00 92.44 384 ALA A C 1
ATOM 3109 O O . ALA A 1 384 ? 12.301 23.860 -26.301 1.00 92.44 384 ALA A O 1
ATOM 3110 N N . ASN A 1 385 ? 12.334 21.648 -25.932 1.00 90.81 385 ASN A N 1
ATOM 3111 C CA . ASN A 1 385 ? 13.070 21.312 -27.151 1.00 90.81 385 ASN A CA 1
ATOM 3112 C C . ASN A 1 385 ? 12.263 21.637 -28.418 1.00 90.81 385 ASN A C 1
ATOM 3114 O O . ASN A 1 385 ? 12.836 22.116 -29.391 1.00 90.81 385 ASN A O 1
ATOM 3118 N N . GLU A 1 386 ? 10.943 21.429 -28.416 1.00 89.69 386 GLU A N 1
ATOM 3119 C CA . GLU A 1 386 ? 10.069 21.809 -29.529 1.00 89.69 386 GLU A CA 1
ATOM 3120 C C . GLU A 1 386 ? 10.042 23.335 -29.723 1.00 89.69 386 GLU A C 1
ATOM 3122 O O . GLU A 1 386 ? 10.199 23.814 -30.846 1.00 89.69 386 GLU A O 1
ATOM 3127 N N . VAL A 1 387 ? 9.928 24.113 -28.641 1.00 90.50 387 VAL A N 1
ATOM 3128 C CA . VAL A 1 387 ? 10.018 25.581 -28.692 1.00 90.50 387 VAL A CA 1
ATOM 3129 C C . VAL A 1 387 ? 11.400 26.015 -29.182 1.00 90.50 387 VAL A C 1
ATOM 3131 O O . VAL A 1 387 ? 11.479 26.748 -30.161 1.00 90.50 387 VAL A O 1
ATOM 3134 N N . LEU A 1 388 ? 12.488 25.512 -28.591 1.00 87.56 388 LEU A N 1
ATOM 3135 C CA . LEU A 1 388 ? 13.863 25.824 -29.005 1.00 87.56 388 LEU A CA 1
ATOM 3136 C C . LEU A 1 388 ? 14.157 25.408 -30.456 1.00 87.56 388 LEU A C 1
ATOM 3138 O O . LEU A 1 388 ? 14.941 26.071 -31.134 1.00 87.56 388 LEU A O 1
ATOM 3142 N N . SER A 1 389 ? 13.500 24.365 -30.980 1.00 86.19 389 SER A N 1
ATOM 3143 C CA . SER A 1 389 ? 13.636 23.973 -32.390 1.00 86.19 389 SER A CA 1
ATOM 3144 C C . SER A 1 389 ? 13.188 25.083 -33.350 1.00 86.19 389 SER A C 1
ATOM 3146 O O . SER A 1 389 ? 13.793 25.221 -34.414 1.00 86.19 389 SER A O 1
ATOM 3148 N N . LYS A 1 390 ? 12.223 25.920 -32.933 1.00 88.38 390 LYS A N 1
ATOM 3149 C CA . LYS A 1 390 ? 11.659 27.056 -33.689 1.00 88.38 390 LYS A CA 1
ATOM 3150 C C . LYS A 1 390 ? 12.576 28.288 -33.716 1.00 88.38 390 LYS A C 1
ATOM 3152 O O . LYS A 1 390 ? 12.286 29.247 -34.427 1.00 88.38 390 LYS A O 1
ATOM 3157 N N . PHE A 1 391 ? 13.690 28.257 -32.983 1.00 89.12 391 PHE A N 1
ATOM 3158 C CA . PHE A 1 391 ? 14.689 29.323 -32.937 1.00 89.12 391 PHE A CA 1
ATOM 3159 C C . PHE A 1 391 ? 16.075 28.840 -33.390 1.00 89.12 391 PHE A C 1
ATOM 3161 O O . PHE A 1 391 ? 16.367 27.645 -33.510 1.00 89.12 391 PHE A O 1
ATOM 3168 N N . SER A 1 392 ? 16.953 29.806 -33.633 1.00 86.94 392 SER A N 1
ATOM 3169 C CA . SER A 1 392 ? 18.393 29.637 -33.801 1.00 86.94 392 SER A CA 1
ATOM 3170 C C . SER A 1 392 ? 19.135 30.597 -32.877 1.00 86.94 392 SER A C 1
ATOM 3172 O O . SER A 1 392 ? 18.691 31.724 -32.665 1.00 86.94 392 SER A O 1
ATOM 3174 N N . LEU A 1 393 ? 20.260 30.150 -32.326 1.00 86.19 393 LEU A N 1
ATOM 3175 C CA . LEU A 1 393 ? 21.210 31.006 -31.620 1.00 86.19 393 LEU A CA 1
ATOM 3176 C C . LEU A 1 393 ? 22.173 31.606 -32.644 1.00 86.19 393 LEU A C 1
ATOM 3178 O O . LEU A 1 393 ? 22.857 30.870 -33.356 1.00 86.19 393 LEU A O 1
ATOM 3182 N N . ARG A 1 394 ? 22.241 32.938 -32.723 1.00 83.00 394 ARG A N 1
ATOM 3183 C CA . ARG A 1 394 ? 23.315 33.617 -33.463 1.00 83.00 394 ARG A CA 1
ATOM 3184 C C . ARG A 1 394 ? 24.610 33.585 -32.646 1.00 83.00 394 ARG A C 1
ATOM 3186 O O . ARG A 1 394 ? 24.574 33.466 -31.425 1.00 83.00 394 ARG A O 1
ATOM 3193 N N . LYS A 1 395 ? 25.760 33.771 -33.309 1.00 87.00 395 LYS A N 1
ATOM 3194 C CA . LYS A 1 395 ? 27.085 33.866 -32.653 1.00 87.00 395 LYS A CA 1
ATOM 3195 C C . LYS A 1 395 ? 27.161 34.974 -31.583 1.00 87.00 395 LYS A C 1
ATOM 3197 O O . LYS A 1 395 ? 28.005 34.906 -30.703 1.00 87.00 395 LYS A O 1
ATOM 3202 N N . THR A 1 396 ? 26.262 35.958 -31.641 1.00 85.94 396 THR A N 1
ATOM 3203 C CA . THR A 1 396 ? 26.080 37.045 -30.664 1.00 85.94 396 THR A CA 1
ATOM 3204 C C . THR A 1 396 ? 25.195 36.677 -29.460 1.00 85.94 396 THR A C 1
ATOM 3206 O O . THR A 1 396 ? 24.848 37.547 -28.673 1.00 85.94 396 THR A O 1
ATOM 3209 N N . GLY A 1 397 ? 24.774 35.416 -29.314 1.00 85.44 397 GLY A N 1
ATOM 3210 C CA . GLY A 1 397 ? 23.957 34.938 -28.188 1.00 85.44 397 GLY A CA 1
ATOM 3211 C C . GLY A 1 397 ? 22.451 35.217 -28.295 1.00 85.44 397 GLY A C 1
ATOM 3212 O O . GLY A 1 397 ? 21.671 34.652 -27.531 1.00 85.44 397 GLY A O 1
ATOM 3213 N N . HIS A 1 398 ? 22.005 36.031 -29.254 1.00 86.62 398 HIS A N 1
ATOM 3214 C CA . HIS A 1 398 ? 20.579 36.300 -29.456 1.00 86.62 398 HIS A CA 1
ATOM 3215 C C . HIS A 1 398 ? 19.851 35.135 -30.146 1.00 86.62 398 HIS A C 1
ATOM 3217 O O . HIS A 1 398 ? 20.328 34.582 -31.144 1.00 86.62 398 HIS A O 1
ATOM 3223 N N . PHE A 1 399 ? 18.653 34.815 -29.647 1.00 85.75 399 PHE A N 1
ATOM 3224 C CA . PHE A 1 399 ? 17.717 33.895 -30.291 1.00 85.75 399 PHE A CA 1
ATOM 3225 C C . PHE A 1 399 ? 16.958 34.597 -31.421 1.00 85.75 399 PHE A C 1
ATOM 3227 O O . PHE A 1 399 ? 16.331 35.630 -31.202 1.00 85.75 399 PHE A O 1
ATOM 3234 N N . VAL A 1 400 ? 16.958 34.004 -32.614 1.00 89.06 400 VAL A N 1
ATOM 3235 C CA . VAL A 1 400 ? 16.164 34.462 -33.763 1.00 89.06 400 VAL A CA 1
ATOM 3236 C C . VAL A 1 400 ? 15.226 33.345 -34.208 1.00 89.06 400 VAL A C 1
ATOM 3238 O O . VAL A 1 400 ? 15.649 32.195 -34.361 1.00 89.06 400 VAL A O 1
ATOM 3241 N N . LYS A 1 401 ? 13.939 33.676 -34.367 1.00 89.81 401 LYS A N 1
ATOM 3242 C CA . LYS A 1 401 ? 12.902 32.759 -34.861 1.00 89.81 401 LYS A CA 1
ATOM 3243 C C . LYS A 1 401 ? 13.249 32.335 -36.291 1.00 89.81 401 LYS A C 1
ATOM 3245 O O . LYS A 1 401 ? 13.682 33.166 -37.079 1.00 89.81 401 LYS A O 1
ATOM 3250 N N . LEU A 1 402 ? 13.085 31.052 -36.593 1.00 88.25 402 LEU A N 1
ATOM 3251 C CA . LEU A 1 402 ? 13.337 30.491 -37.919 1.00 88.25 402 LEU A CA 1
ATOM 3252 C C . LEU A 1 402 ? 12.066 30.504 -38.774 1.00 88.25 402 LEU A C 1
ATOM 3254 O O . LEU A 1 402 ? 10.967 30.275 -38.261 1.00 88.25 402 LEU A O 1
ATOM 3258 N N . ASP A 1 403 ? 12.246 30.707 -40.076 1.00 89.50 403 ASP A N 1
ATOM 3259 C CA . ASP A 1 403 ? 11.176 30.627 -41.074 1.00 89.50 403 ASP A CA 1
ATOM 3260 C C . ASP A 1 403 ? 10.821 29.166 -41.397 1.00 89.50 403 ASP A C 1
ATOM 3262 O O . ASP A 1 403 ? 11.622 28.252 -41.188 1.00 89.50 403 ASP A O 1
ATOM 3266 N N . GLU A 1 404 ? 9.634 28.915 -41.952 1.00 87.00 404 GLU A N 1
ATOM 3267 C CA . GLU A 1 404 ? 9.131 27.546 -42.156 1.00 87.00 404 GLU A CA 1
ATOM 3268 C C . GLU A 1 404 ? 10.029 26.708 -43.080 1.00 87.00 404 GLU A C 1
ATOM 3270 O O . GLU A 1 404 ? 10.349 25.563 -42.756 1.00 87.00 404 GLU A O 1
ATOM 3275 N N . ALA A 1 405 ? 10.551 27.296 -44.162 1.00 89.69 405 ALA A N 1
ATOM 3276 C CA . ALA A 1 405 ? 11.522 26.638 -45.040 1.00 89.69 405 ALA A CA 1
ATOM 3277 C C . ALA A 1 405 ? 12.842 26.290 -44.316 1.00 89.69 405 ALA A C 1
ATOM 3279 O O . ALA A 1 405 ? 13.422 25.223 -44.534 1.00 89.69 405 ALA A O 1
ATOM 3280 N N . GLN A 1 406 ? 13.302 27.155 -43.405 1.00 87.25 406 GLN A N 1
ATOM 3281 C CA . GLN A 1 406 ? 14.500 26.906 -42.595 1.00 87.25 406 GLN A CA 1
ATOM 3282 C C . GLN A 1 406 ? 14.244 25.793 -41.569 1.00 87.25 406 GLN A C 1
ATOM 3284 O O . GLN A 1 406 ? 15.124 24.968 -41.323 1.00 87.25 406 GLN A O 1
ATOM 3289 N N . LEU A 1 407 ? 13.033 25.727 -41.005 1.00 87.31 407 LEU A N 1
ATOM 3290 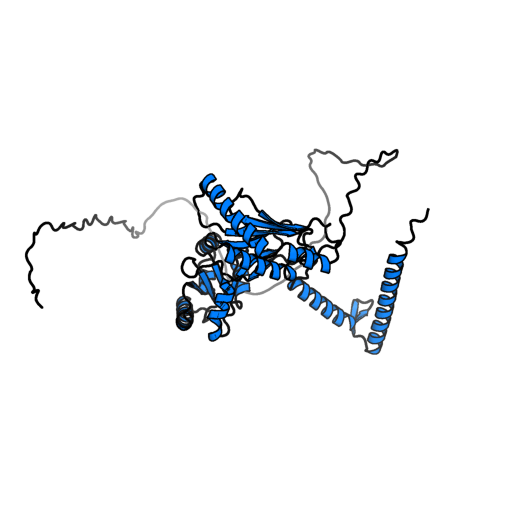C CA . LEU A 1 407 ? 12.610 24.658 -40.099 1.00 87.31 407 LEU A CA 1
ATOM 3291 C C . LEU A 1 407 ? 12.488 23.308 -40.807 1.00 87.31 407 LEU A C 1
ATOM 3293 O O . LEU A 1 407 ? 12.945 22.308 -40.257 1.00 87.31 407 LEU A O 1
ATOM 3297 N N . MET A 1 408 ? 11.949 23.269 -42.027 1.00 86.06 408 MET A N 1
ATOM 3298 C CA . MET A 1 408 ? 11.887 22.039 -42.824 1.00 86.06 408 MET A CA 1
ATOM 3299 C C . MET A 1 408 ? 13.289 21.533 -43.188 1.00 86.06 408 MET A C 1
ATOM 3301 O O . MET A 1 408 ? 13.591 20.369 -42.933 1.00 86.06 408 MET A O 1
ATOM 3305 N N . ARG A 1 409 ? 14.199 22.412 -43.635 1.00 89.19 409 ARG A N 1
ATOM 3306 C CA . ARG A 1 409 ? 15.610 22.044 -43.867 1.00 89.19 409 ARG A CA 1
ATOM 3307 C C . ARG A 1 409 ? 16.306 21.550 -42.589 1.00 89.19 409 ARG A C 1
ATOM 3309 O O . ARG A 1 409 ? 17.070 20.590 -42.631 1.00 89.19 409 ARG A O 1
ATOM 3316 N N . LYS A 1 410 ? 16.030 22.175 -41.437 1.00 86.81 410 LYS A N 1
ATOM 3317 C CA . LYS A 1 410 ? 16.569 21.781 -40.119 1.00 86.81 410 LYS A CA 1
ATOM 3318 C C . LYS A 1 410 ? 16.027 20.426 -39.636 1.00 86.81 410 LYS A C 1
ATOM 3320 O O . LYS A 1 410 ? 16.755 19.715 -38.949 1.00 86.81 410 LYS A O 1
ATOM 3325 N N . ARG A 1 411 ? 14.792 20.055 -40.002 1.00 86.38 411 ARG A N 1
ATOM 3326 C CA . ARG A 1 411 ? 14.223 18.712 -39.770 1.00 86.38 411 ARG A CA 1
ATOM 3327 C C . ARG A 1 411 ? 14.903 17.662 -40.644 1.00 86.38 411 ARG A C 1
ATOM 3329 O O . ARG A 1 411 ? 15.491 16.744 -40.090 1.00 86.38 411 ARG A O 1
ATOM 3336 N N . GLN A 1 412 ? 14.950 17.875 -41.960 1.00 90.88 412 GLN A N 1
ATOM 3337 C CA . GLN A 1 412 ? 15.593 16.963 -42.918 1.00 90.88 412 GLN A CA 1
ATOM 3338 C C . GLN A 1 412 ? 17.057 16.662 -42.555 1.00 90.88 412 GLN A C 1
ATOM 3340 O O . GLN A 1 412 ? 17.478 15.510 -42.563 1.00 90.88 412 GLN A O 1
ATOM 3345 N N . LEU A 1 413 ? 17.832 17.687 -42.173 1.00 87.69 413 LEU A N 1
ATOM 3346 C CA . LEU A 1 413 ? 19.218 17.506 -41.720 1.00 87.69 413 LEU A CA 1
ATOM 3347 C C . LEU A 1 413 ? 19.318 16.688 -40.423 1.00 87.69 413 LEU A C 1
ATOM 3349 O O . LEU A 1 413 ? 20.255 15.909 -40.271 1.00 87.69 413 LEU A O 1
ATOM 3353 N N . LYS A 1 414 ? 18.362 16.842 -39.500 1.00 86.06 414 LYS A N 1
ATOM 3354 C CA . LYS A 1 414 ? 18.318 16.069 -38.253 1.00 86.06 414 LYS A CA 1
ATOM 3355 C C . LYS A 1 414 ? 17.896 14.618 -38.499 1.00 86.06 414 LYS A C 1
ATOM 3357 O O . LYS A 1 414 ? 18.501 13.721 -37.931 1.00 86.06 414 LYS A O 1
ATOM 3362 N N . GLU A 1 415 ? 16.913 14.389 -39.364 1.00 88.88 415 GLU A N 1
ATOM 3363 C CA . GLU A 1 415 ? 16.465 13.053 -39.778 1.00 88.88 415 GLU A CA 1
ATOM 3364 C C . GLU A 1 415 ? 17.597 12.296 -40.495 1.00 88.88 415 GLU A C 1
ATOM 3366 O O . GLU A 1 415 ? 17.867 11.142 -40.173 1.00 88.88 415 GLU A O 1
ATOM 3371 N N . ALA A 1 416 ? 18.347 12.965 -41.379 1.00 90.94 416 ALA A N 1
ATOM 3372 C CA . ALA A 1 416 ? 19.542 12.399 -42.008 1.00 90.94 416 ALA A CA 1
ATOM 3373 C C . ALA A 1 416 ? 20.654 12.060 -40.993 1.00 90.94 416 ALA A C 1
ATOM 3375 O O . ALA A 1 416 ? 21.296 11.018 -41.115 1.00 90.94 416 ALA A O 1
ATOM 3376 N N . GLN A 1 417 ? 20.866 12.901 -39.973 1.00 87.44 417 GLN A N 1
ATOM 3377 C CA . GLN A 1 417 ? 21.815 12.623 -38.886 1.00 87.44 417 GLN A CA 1
ATOM 3378 C C . GLN A 1 417 ? 21.371 11.454 -37.999 1.00 87.44 417 GLN A C 1
ATOM 3380 O O . GLN A 1 417 ? 22.195 10.611 -37.652 1.00 87.44 417 GLN A O 1
ATOM 3385 N N . GLU A 1 418 ? 20.085 11.373 -37.653 1.00 86.75 418 GLU A N 1
ATOM 3386 C CA . GLU A 1 418 ? 19.540 10.270 -36.857 1.00 86.75 418 GLU A CA 1
ATOM 3387 C C . GLU A 1 418 ? 19.644 8.944 -37.625 1.00 86.75 418 GLU A C 1
ATOM 3389 O O . GLU A 1 418 ? 20.166 7.981 -37.065 1.00 86.75 418 GLU A O 1
ATOM 3394 N N . ASN A 1 419 ? 19.303 8.927 -38.919 1.00 88.88 419 ASN A N 1
ATOM 3395 C CA . ASN A 1 419 ? 19.457 7.762 -39.800 1.00 88.88 419 ASN A CA 1
ATOM 3396 C C . ASN A 1 419 ? 20.921 7.314 -39.972 1.00 88.88 419 ASN A C 1
ATOM 3398 O O . ASN A 1 419 ? 21.195 6.117 -40.014 1.00 88.88 419 ASN A O 1
ATOM 3402 N N . LEU A 1 420 ? 21.877 8.249 -40.054 1.00 87.50 420 LEU A N 1
ATOM 3403 C CA . LEU A 1 420 ? 23.306 7.909 -40.049 1.00 87.50 420 LEU A CA 1
ATOM 3404 C C . LEU A 1 420 ? 23.734 7.303 -38.705 1.00 87.50 420 LEU A C 1
ATOM 3406 O O . LEU A 1 420 ? 24.422 6.287 -38.681 1.00 87.50 420 LEU A O 1
ATOM 3410 N N . SER A 1 421 ? 23.306 7.899 -37.587 1.00 82.38 421 SER A N 1
ATOM 3411 C CA . SER A 1 421 ? 23.680 7.434 -36.246 1.00 82.38 421 SER A CA 1
ATOM 3412 C C . SER A 1 421 ? 23.117 6.051 -35.908 1.00 82.38 421 SER A C 1
ATOM 3414 O O . SER A 1 421 ? 23.818 5.247 -35.299 1.00 82.38 421 SER A O 1
ATOM 3416 N N . SER A 1 422 ? 21.890 5.738 -36.342 1.00 79.50 422 SER A N 1
ATOM 3417 C CA . SER A 1 422 ? 21.301 4.410 -36.158 1.00 79.50 422 SER A CA 1
ATOM 3418 C C . SER A 1 422 ? 21.980 3.356 -37.030 1.00 79.50 422 SER A C 1
ATOM 3420 O O . SER A 1 422 ? 22.193 2.249 -36.544 1.00 79.50 422 SER A O 1
ATOM 3422 N N . LYS A 1 423 ? 22.388 3.699 -38.263 1.00 81.50 423 LYS A N 1
ATOM 3423 C CA . LYS A 1 423 ? 23.115 2.774 -39.145 1.00 81.50 423 LYS A CA 1
ATOM 3424 C C . LYS A 1 423 ? 24.483 2.395 -38.570 1.00 81.50 423 LYS A C 1
ATOM 3426 O O . LYS A 1 423 ? 24.766 1.208 -38.445 1.00 81.50 423 LYS A O 1
ATOM 3431 N N . ILE A 1 424 ? 25.250 3.387 -38.104 1.00 78.75 424 ILE A N 1
ATOM 3432 C CA . ILE A 1 424 ? 26.533 3.174 -37.410 1.00 78.75 424 ILE A CA 1
ATOM 3433 C C . ILE A 1 424 ? 26.343 2.281 -36.174 1.00 78.75 424 ILE A C 1
ATOM 3435 O O . ILE A 1 424 ? 27.147 1.386 -35.933 1.00 78.75 424 ILE A O 1
ATOM 3439 N N . HIS A 1 425 ? 25.266 2.486 -35.406 1.00 67.19 425 HIS A N 1
ATOM 3440 C CA . HIS A 1 425 ? 24.994 1.661 -34.228 1.00 67.19 425 HIS A CA 1
ATOM 3441 C C . HIS A 1 425 ? 24.693 0.201 -34.612 1.00 67.19 425 HIS A C 1
ATOM 3443 O O . HIS A 1 425 ? 25.277 -0.703 -34.019 1.00 67.19 425 HIS A O 1
ATOM 3449 N N . SER A 1 426 ? 23.870 -0.030 -35.645 1.00 63.34 426 SER A N 1
ATOM 3450 C CA . SER A 1 426 ? 23.579 -1.383 -36.142 1.00 63.34 426 SER A CA 1
ATOM 3451 C C . SER A 1 426 ? 24.782 -2.086 -36.777 1.00 63.34 426 SER A C 1
ATOM 3453 O O . SER A 1 426 ? 24.856 -3.306 -36.720 1.00 63.34 426 SER A O 1
ATOM 3455 N N . GLU A 1 427 ? 25.728 -1.343 -37.357 1.00 56.12 427 GLU A N 1
ATOM 3456 C CA . GLU A 1 427 ? 26.982 -1.894 -37.888 1.00 56.12 427 GLU A CA 1
ATOM 3457 C C . GLU A 1 427 ? 27.908 -2.313 -36.724 1.00 56.12 427 GLU A C 1
ATOM 3459 O O . GLU A 1 427 ? 28.395 -3.441 -36.696 1.00 56.12 427 GLU A O 1
ATOM 3464 N N . SER A 1 428 ? 28.024 -1.485 -35.674 1.00 54.22 428 SER A N 1
ATOM 3465 C CA . SER A 1 428 ? 28.837 -1.802 -34.486 1.00 54.22 428 SER A CA 1
ATOM 3466 C C . SER A 1 428 ? 28.351 -3.005 -33.657 1.00 54.22 428 SER A C 1
ATOM 3468 O O . SER A 1 428 ? 29.146 -3.600 -32.930 1.00 54.22 428 SER A O 1
ATOM 3470 N N . ASP A 1 429 ? 27.077 -3.391 -33.775 1.00 50.66 429 ASP A N 1
ATOM 3471 C CA . ASP A 1 429 ? 26.529 -4.589 -33.123 1.00 50.66 429 ASP A CA 1
ATOM 3472 C C . ASP A 1 429 ? 26.793 -5.886 -33.927 1.00 50.66 429 ASP A C 1
ATOM 3474 O O . ASP A 1 429 ? 26.657 -6.978 -33.375 1.00 50.66 429 ASP A O 1
ATOM 3478 N N . VAL A 1 430 ? 27.204 -5.791 -35.202 1.00 49.06 430 VAL A N 1
ATOM 3479 C CA . VAL A 1 430 ? 27.566 -6.946 -36.053 1.00 49.06 430 VAL A CA 1
ATOM 3480 C C . VAL A 1 430 ? 29.051 -7.291 -35.913 1.00 49.06 430 VAL A C 1
ATOM 3482 O O . VAL A 1 430 ? 29.383 -8.447 -35.649 1.00 49.06 430 VAL A O 1
ATOM 3485 N N . ASP A 1 431 ? 29.935 -6.289 -35.973 1.00 44.25 431 ASP A N 1
ATOM 3486 C CA . ASP A 1 431 ? 31.402 -6.462 -35.914 1.00 44.25 431 ASP A CA 1
ATOM 3487 C C . ASP A 1 431 ? 31.911 -7.125 -34.612 1.00 44.25 431 ASP A C 1
ATOM 3489 O O . ASP A 1 431 ? 33.057 -7.562 -34.533 1.00 44.25 431 ASP A O 1
ATOM 3493 N N . ASN A 1 432 ? 31.073 -7.220 -33.573 1.00 45.00 432 ASN A N 1
ATOM 3494 C CA . ASN A 1 432 ? 31.404 -7.880 -32.304 1.00 45.00 432 ASN A CA 1
ATOM 3495 C C . ASN A 1 432 ? 31.140 -9.402 -32.289 1.00 45.00 432 ASN A C 1
ATOM 3497 O O . ASN A 1 432 ? 31.378 -10.034 -31.258 1.00 45.00 432 ASN A O 1
ATOM 3501 N N . ASN A 1 433 ? 30.639 -9.996 -33.381 1.00 42.88 433 ASN A N 1
ATOM 3502 C CA . ASN A 1 433 ? 30.234 -11.409 -33.415 1.00 42.88 433 ASN A CA 1
ATOM 3503 C C . ASN A 1 433 ? 31.153 -12.307 -34.275 1.00 42.88 433 ASN A C 1
ATOM 3505 O O . ASN A 1 433 ? 31.338 -13.479 -33.946 1.00 42.88 433 ASN A O 1
ATOM 3509 N N . ASP A 1 434 ? 31.797 -11.761 -35.312 1.00 40.34 434 ASP A N 1
ATOM 3510 C CA . ASP A 1 434 ? 32.680 -12.502 -36.233 1.00 40.34 434 ASP A CA 1
ATOM 3511 C C . ASP A 1 434 ? 34.132 -12.579 -35.705 1.00 40.34 434 ASP A C 1
ATOM 3513 O O . ASP A 1 434 ? 35.087 -12.146 -36.347 1.00 40.34 434 ASP A O 1
ATOM 3517 N N . GLY A 1 435 ? 34.290 -13.100 -34.479 1.00 47.59 435 GLY A N 1
ATOM 3518 C CA . GLY A 1 435 ? 35.530 -12.986 -33.693 1.00 47.59 435 GLY A CA 1
ATOM 3519 C C . GLY A 1 435 ? 36.097 -14.267 -33.066 1.00 47.59 435 GLY A C 1
ATOM 3520 O O . GLY A 1 435 ? 37.021 -14.160 -32.262 1.00 47.59 435 GLY A O 1
ATOM 3521 N N . ILE A 1 436 ? 35.570 -15.462 -33.374 1.00 43.12 436 ILE A N 1
ATOM 3522 C CA . ILE A 1 436 ? 36.145 -16.753 -32.926 1.00 43.12 436 ILE A CA 1
ATOM 3523 C C . ILE A 1 436 ? 36.022 -17.813 -34.036 1.00 43.12 436 ILE A C 1
ATOM 3525 O O . ILE A 1 436 ? 35.045 -18.558 -34.078 1.00 43.12 436 ILE A O 1
ATOM 3529 N N . MET A 1 437 ? 37.026 -17.886 -34.915 1.00 39.88 437 MET A N 1
ATOM 3530 C CA . MET A 1 437 ? 37.219 -18.953 -35.914 1.00 39.88 437 MET A CA 1
ATOM 3531 C C . MET A 1 437 ? 38.724 -19.219 -36.131 1.00 39.88 437 MET A C 1
ATOM 3533 O O . MET A 1 437 ? 39.230 -19.062 -37.236 1.00 39.88 437 MET A O 1
ATOM 3537 N N . GLU A 1 438 ? 39.426 -19.601 -35.059 1.00 35.09 438 GLU A N 1
ATOM 3538 C CA . GLU A 1 438 ? 40.699 -20.358 -35.055 1.00 35.09 438 GLU A CA 1
ATOM 3539 C C . GLU A 1 438 ? 40.902 -21.023 -33.678 1.00 35.09 438 GLU A C 1
ATOM 3541 O O . GLU A 1 438 ? 40.514 -20.395 -32.661 1.00 35.09 438 GLU A O 1
#

InterPro domains:
  IPR016095 Large ribosomal subunit protein uL1, 3-layer alpha/beta-sandwich domain [G3DSA:3.40.50.790] (214-289)
  IPR023674 Ribosomal protein uL1-like [SSF56808] (119-352)
  IPR028364 Ribosomal protein uL1/ribosomal biogenesis protein [PF00687] (150-344)
  IPR028364 Ribosomal protein uL1/ribosomal biogenesis protein [cd00403] (127-344)

pLDDT: mean 73.88, std 27.63, range [20.77, 96.94]

Foldseek 3Di:
DDDDDDDDDDDDDDDDDPPPDDPPDDDDDPDDDDDDDDDDDDDDDDDDDDDDDDDDDDYDDDDDDDDDDDDDDDDDDDDDDDDDDDDDDDDDDDDDDPPDPAFDPDDPVVLVVVLCVLLDLVNLLVQLVVQLVQVVVVCVVVVDPDQWWFKKKKWFFPFQFAEDWAKDKAFFPDFQDDLVPFQAEEEEEDPDDPDDFVVVQVVVVVLCVVVVHGSYHYGYPVRCVPQVQDPVSLVVVQVVGQYAEYEPVCLVVCCVRSDPSQRAFRRPYFYFHPDDSNCRVVSVVRRSRMTIWTRDDDHGIIITTQHISPDDSNSSSRSVVSVLVVQQPPPQVHSLRTAWIWIFIPDPPGDIHTSDGDPGHRDPDRRYDQYPVNVVVVVVVVVVVVVCLQWDQDPVRDTDGDDPVRSVVVVVVVVVVVVVVVVVVVVVVVVVPVPDDD

Radius of gyration: 37.47 Å; chains: 1; bounding box: 114×89×104 Å

Secondary structure (DSSP, 8-state):
-----------------------------PPPPPP------------------------------------------------------------------------HHHHHHHHHHHS-HHHHHHHHHHHHHHHHHHHHHHT-S----EEEEEEEESS--B---EEEEEE-SS-SS-TTTS-EEEEE--SSTT--HHHHHHHHHHHHHHTT--SEEEEEHHHHHHH--SHHHHHHHHHH-SEEEEETTTHHHHHHHHGGGG-STTTPPEEE-TT-GGGHHHHHHHHHTEEEEEESSSSSEEEEEEEETTS-HHHHHHHHHHHHHHHHHHSTTTTTTEEEEEEEESSTT--EEEEEE--SPPPSSPPB---HHHHHHHHHHHHHHHHHHTEEE-TTS-EEEPPHHHHHHHHHHHHHHHHHHHHHHHHHTTTTTS----

Sequence (438 aa):
MEKFKNEGLHKGTKLKSLKKTVSRKPKTKVAVPKRLTEAKLKGKKIKSKTISEVATKESGKCEENLEKRLDEETKHSKISKKRKAAKNITEEQHDKGKKAKILPTLEPIELEEKFNSIVNYSKVQKICKALKTLVTKEVDEKKSIFDDYRYLLNVTSYKIADCPKRVVKLNLKNSLVNTDDDDVIIIVPDLKRGGDPELTIQHYEDIFHKMEITGLKIMPFRQLRNEYTTFESLRKLANTYDYFLCDGRIIGHVNGFCGKIFQKSRTTYHSVRLNNPQLYKREIERSLKRTAYRQLEKGNLFSIPVGNNRFSPRELTENILHIVAQLKTIFPGGLNNIRNMHLKIDIKGTSSLPLYINLAGPPAECPYVIGPREQRTLKLKKNANEVLSKFSLRKTGHFVKLDEAQLMRKRQLKEAQENLSSKIHSESDVDNNDGIME